Protein AF-J3LGH4-F1 (afdb_monomer_lite)

Radius of gyration: 37.49 Å; chains: 1; bounding box: 83×101×93 Å

Foldseek 3Di:
DDDDPPPQPWDKDADPVDRVDIDIDGNDDPVVVVVVNPDPVRVVVVVVVVDDDDDDDDDDPVQVCQQPVDPDRVDDQWDKAKEFFAQPDPVSLAGAWPVVLVVLVVCL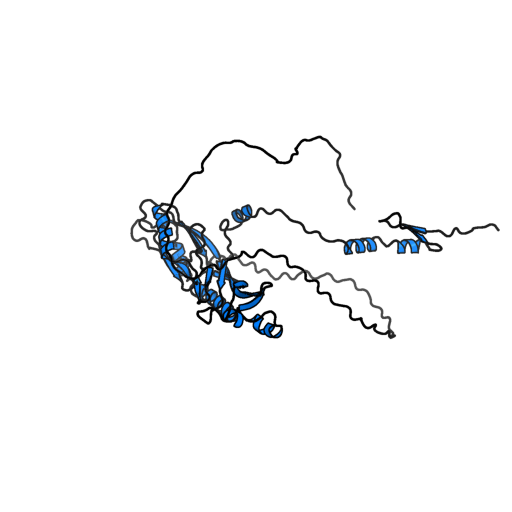VVVCVVQFAQKDWDDKDKDWDKDFDDDSSLVSAQEPVDPVSVVVVVTGQWHWDADPVRTIIIIGTIMMTIMGQNVHKDKFKQAEDDPAPDQQWAWDADPSAWIFTPDGDDPPDPDQHSCVVRVVRVVCVQCVVVSHTFTWQDKPNHGQGWHYADSNRDTDGDDRVVVVVVVVVCNVVSHIIITMTRDHDDPDPPPPPPPPDPPDPDDDDDDDDDDDDDDDDDDDDDDDDDDDDDDDDPDPDDPPDDDDPRPDPDDDDDDDDDDDDDDDDDDDDDDDDDDDDDDDDDDDDDDDDDYDDDDDDDDD

Secondary structure (DSSP, 8-state):
----------EEEEPSS-TT-EEEESS--HHHHHHHT--HHHHHHHHHTT-PPPP------HHHHHHHSSSSTT--S-EEEEEPPPBSSTT---B--HHHHHHHHHHHHHHHHHTT--EEEEEEEEEEEEEE--THHHHHSEETT-TTSHHHHHH-SEEEEE-TTS-EEEEEEEEEEEEEETT-EEEEEE---TT-S--SEEEEE-TTS-EEEEEE----SSS--HHHHTTHHHHHHHHHHTT---BEEEETTEE-S--EE-TTSPEE---HHHHHHHHHHHHHTT--EEEEEEPP--S---S--------PPPPPPPPPP-------------PPPPPPP------------------------------------PPPP---------PPP-------------------

pLDDT: mean 71.92, std 27.89, range [22.98, 98.38]

Organism: Oryza brachyantha (NCBI:txid4533)

Sequence (412 aa):
MMAVVGRSRQYVLRSIRDPNYAVGFVDRMESECIAIRGSRSSRVVCALSKAQLQDGYVAYPWEKKMREALPIPNSSSFLSMLVLPTALDRAASRYNSVEDTLARANAWVLSSQTSGVPIAFLNVQTEALLTKISGETASATVNSGSLADLPNLANASLYGFEDYHGVDIGVVKAVRVWYTASAGEMPVEITLEAGDTKLGFAISRTEEGFIYISSVMEDDSGFLAPSTRSGLRDLYREAKRASKLLVISRVSGQKVLPWMVSTSGAIRCFDTVSLSQKLSLHRHALRPILLHLLMWEGKSADAPARAHEPRLPPQPAPYPEFSAELLRQGSFGVELPRPRQDSFGVELVREDSFGVELVRQDSFGGELLRQDSFACTEPPVRRAEPGIMQGRDTAGDTSFRFHNFKLPNNWV

Structure (mmCIF, N/CA/C/O backbone):
data_AF-J3LGH4-F1
#
_entry.id   AF-J3LGH4-F1
#
loop_
_atom_site.group_PDB
_atom_site.id
_atom_site.type_symbol
_atom_site.label_atom_id
_atom_site.label_alt_id
_atom_site.label_comp_id
_atom_site.label_asym_id
_atom_site.label_entity_id
_atom_site.label_seq_id
_atom_site.pdbx_PDB_ins_code
_atom_site.Cartn_x
_atom_site.Cartn_y
_atom_site.Cartn_z
_atom_site.occupancy
_atom_site.B_iso_or_equiv
_atom_site.auth_seq_id
_atom_site.auth_comp_id
_atom_site.auth_asym_id
_atom_site.auth_atom_id
_atom_site.pdbx_PDB_model_num
ATOM 1 N N . MET A 1 1 ? 56.307 77.246 -50.617 1.00 32.78 1 MET A N 1
ATOM 2 C CA . MET A 1 1 ? 55.844 77.584 -49.250 1.00 32.78 1 MET A CA 1
ATOM 3 C C . MET A 1 1 ? 56.116 76.388 -48.346 1.00 32.78 1 MET A C 1
ATOM 5 O O . MET A 1 1 ? 56.220 75.287 -48.872 1.00 32.78 1 MET A O 1
ATOM 9 N N . MET A 1 2 ? 56.344 76.603 -47.047 1.00 24.33 2 MET A N 1
ATOM 10 C CA . MET A 1 2 ? 56.875 75.573 -46.141 1.00 24.33 2 MET A CA 1
ATOM 11 C C . MET A 1 2 ? 55.902 74.416 -45.872 1.00 24.33 2 MET A C 1
ATOM 13 O O . MET A 1 2 ? 54.700 74.517 -46.100 1.00 24.33 2 MET A O 1
ATOM 17 N N . ALA A 1 3 ? 56.477 73.324 -45.370 1.00 37.03 3 ALA A N 1
ATOM 18 C CA . ALA A 1 3 ? 55.816 72.082 -45.010 1.00 37.03 3 ALA A CA 1
ATOM 19 C C . ALA A 1 3 ? 54.559 72.242 -44.137 1.00 37.03 3 ALA A C 1
ATOM 21 O O . ALA A 1 3 ? 54.576 72.938 -43.125 1.00 37.03 3 ALA A O 1
ATOM 22 N N . VAL A 1 4 ? 53.576 71.384 -44.405 1.00 32.38 4 VAL A N 1
ATOM 23 C CA . VAL A 1 4 ? 53.048 70.522 -43.344 1.00 32.38 4 VAL A CA 1
ATOM 24 C C . VAL A 1 4 ? 53.201 69.084 -43.824 1.00 32.38 4 VAL A C 1
ATOM 26 O O . VAL A 1 4 ? 52.399 68.593 -44.613 1.00 32.38 4 VAL A O 1
ATOM 29 N N . VAL A 1 5 ? 54.237 68.395 -43.336 1.00 41.38 5 VAL A N 1
ATOM 30 C CA . VAL A 1 5 ? 54.197 66.930 -43.286 1.00 41.38 5 VAL A CA 1
ATOM 31 C C . VAL A 1 5 ? 53.047 66.604 -42.346 1.00 41.38 5 VAL A C 1
ATOM 33 O O . VAL A 1 5 ? 53.164 66.783 -41.131 1.00 41.38 5 VAL A O 1
ATOM 36 N N . GLY A 1 6 ? 51.913 66.188 -42.908 1.00 42.47 6 GLY A N 1
ATOM 37 C CA . GLY A 1 6 ? 50.828 65.635 -42.118 1.00 42.47 6 GLY A CA 1
ATOM 38 C C . GLY A 1 6 ? 51.381 64.424 -41.386 1.00 42.47 6 GLY A C 1
ATOM 39 O O . GLY A 1 6 ? 51.641 63.401 -42.014 1.00 42.47 6 GLY A O 1
ATOM 40 N N . ARG A 1 7 ? 51.620 64.549 -40.073 1.00 53.25 7 ARG A N 1
ATOM 41 C CA . ARG A 1 7 ? 51.970 63.405 -39.224 1.00 53.25 7 ARG A CA 1
ATOM 42 C C . ARG A 1 7 ? 50.879 62.358 -39.433 1.00 53.25 7 ARG A C 1
ATOM 44 O O . ARG A 1 7 ? 49.765 62.574 -38.952 1.00 53.25 7 ARG A O 1
ATOM 51 N N . SER A 1 8 ? 51.190 61.263 -40.136 1.00 58.38 8 SER A N 1
ATOM 52 C CA . SER A 1 8 ? 50.300 60.100 -40.188 1.00 58.38 8 SER A CA 1
ATOM 53 C C . SER A 1 8 ? 50.027 59.720 -38.738 1.00 58.38 8 SER A C 1
ATOM 55 O O . SER A 1 8 ? 50.959 59.469 -37.964 1.00 58.38 8 SER A O 1
ATOM 57 N N . ARG A 1 9 ? 48.764 59.849 -38.319 1.00 63.66 9 ARG A N 1
ATOM 58 C CA . ARG A 1 9 ? 48.379 59.630 -36.927 1.00 63.66 9 ARG A CA 1
ATOM 59 C C . ARG A 1 9 ? 48.447 58.131 -36.683 1.00 63.66 9 ARG A C 1
ATOM 61 O O . ARG A 1 9 ? 47.531 57.397 -37.030 1.00 63.66 9 ARG A O 1
ATOM 68 N N . GLN A 1 10 ? 49.560 57.686 -36.115 1.00 69.81 10 GLN A N 1
ATOM 69 C CA . GLN A 1 10 ? 49.744 56.297 -35.726 1.00 69.81 10 GLN A CA 1
ATOM 70 C C . GLN A 1 10 ? 48.864 56.010 -34.509 1.00 69.81 10 GLN A C 1
ATOM 72 O O . GLN A 1 10 ? 49.090 56.544 -33.422 1.00 69.81 10 GLN A O 1
ATOM 77 N N . TYR A 1 11 ? 47.848 55.174 -34.702 1.00 74.69 11 TYR A N 1
ATOM 78 C CA . TYR A 1 11 ? 46.971 54.714 -33.631 1.00 74.69 11 TYR A CA 1
ATOM 79 C C . TYR A 1 11 ? 47.433 53.338 -33.165 1.00 74.69 11 TYR A C 1
ATOM 81 O O . TYR A 1 11 ? 47.673 52.451 -33.979 1.00 74.69 11 TYR A O 1
ATOM 89 N N . VAL A 1 12 ? 47.531 53.133 -31.852 1.00 75.56 12 VAL A N 1
ATOM 90 C CA . VAL A 1 12 ? 47.891 51.835 -31.269 1.00 75.56 12 VAL A CA 1
ATOM 91 C C . VAL A 1 12 ? 46.707 51.309 -30.469 1.00 75.56 12 VAL A C 1
ATOM 93 O O . VAL A 1 12 ? 46.290 51.932 -29.492 1.00 75.56 12 VAL A O 1
ATOM 96 N N . LEU A 1 13 ? 46.172 50.148 -30.854 1.00 72.88 13 LEU A N 1
ATOM 97 C CA . LEU A 1 13 ? 45.227 49.409 -30.018 1.00 72.88 13 LEU A CA 1
ATOM 98 C C . LEU A 1 13 ? 46.004 48.414 -29.158 1.00 72.88 13 LEU A C 1
ATOM 100 O O . LEU A 1 13 ? 46.636 47.488 -29.663 1.00 72.88 13 LEU A O 1
ATOM 104 N N . ARG A 1 14 ? 45.930 48.605 -27.841 1.00 76.50 14 ARG A N 1
ATOM 105 C CA . ARG A 1 14 ? 46.456 47.680 -26.834 1.00 76.50 14 ARG A CA 1
ATOM 106 C C . ARG A 1 14 ? 45.345 46.745 -26.365 1.00 76.50 14 ARG A C 1
ATOM 108 O O . ARG A 1 14 ? 44.214 47.192 -26.153 1.00 76.50 14 ARG A O 1
ATOM 115 N N . SER A 1 15 ? 45.658 45.467 -26.173 1.00 70.69 15 SER A N 1
ATOM 116 C CA . SER A 1 15 ? 44.752 44.536 -25.504 1.00 70.69 15 SER A CA 1
ATOM 117 C C . SER A 1 15 ? 44.483 45.009 -24.073 1.00 70.69 15 SER A C 1
ATOM 119 O O . SER A 1 15 ? 45.374 45.470 -23.364 1.00 70.69 15 SER A O 1
ATOM 121 N N . ILE A 1 16 ? 43.222 44.909 -23.650 1.00 69.44 16 ILE A N 1
ATOM 122 C CA . ILE A 1 16 ? 42.785 45.305 -22.302 1.00 69.44 16 ILE A CA 1
ATOM 123 C C . ILE A 1 16 ? 43.129 44.216 -21.273 1.00 69.44 16 ILE A C 1
ATOM 125 O O . ILE A 1 16 ? 43.241 44.509 -20.089 1.00 69.44 16 ILE A O 1
ATOM 129 N N . ARG A 1 17 ? 43.282 42.961 -21.720 1.00 68.00 17 ARG A N 1
ATOM 130 C CA . ARG A 1 17 ? 43.544 41.803 -20.848 1.00 68.00 17 ARG A CA 1
ATOM 131 C C . ARG A 1 17 ? 45.024 41.450 -20.729 1.00 68.00 17 ARG A C 1
ATOM 133 O O . ARG A 1 17 ? 45.406 40.878 -19.719 1.00 68.00 17 ARG A O 1
ATOM 140 N N . ASP A 1 18 ? 45.830 41.787 -21.734 1.00 72.69 18 ASP A N 1
ATOM 141 C CA . ASP A 1 18 ? 47.279 41.585 -21.702 1.00 72.69 18 ASP A CA 1
ATOM 142 C C . ASP A 1 18 ? 47.991 42.845 -22.228 1.00 72.69 18 ASP A C 1
ATOM 144 O O . ASP A 1 18 ? 47.893 43.150 -23.421 1.00 72.69 18 ASP A O 1
ATOM 148 N N . PRO A 1 19 ? 48.709 43.593 -21.372 1.00 73.50 19 PRO A N 1
ATOM 149 C CA . PRO A 1 19 ? 49.405 44.808 -21.776 1.00 73.50 19 PRO A CA 1
ATOM 150 C C . PRO A 1 19 ? 50.566 44.567 -22.759 1.00 73.50 19 PRO A C 1
ATOM 152 O O . PRO A 1 19 ? 51.055 45.540 -23.337 1.00 73.50 19 PRO A O 1
ATOM 155 N N . ASN A 1 20 ? 51.016 43.331 -22.974 1.00 78.56 20 ASN A N 1
ATOM 156 C CA . ASN A 1 20 ? 52.116 43.027 -23.892 1.00 78.56 20 ASN A CA 1
ATOM 157 C C . ASN A 1 20 ? 51.660 42.910 -25.355 1.00 78.56 20 ASN A C 1
ATOM 159 O O . ASN A 1 20 ? 52.477 43.052 -26.262 1.00 78.56 20 ASN A O 1
ATOM 163 N N . TYR A 1 21 ? 50.358 42.731 -25.605 1.00 73.81 21 TYR A N 1
ATOM 164 C CA . TYR A 1 21 ? 49.801 42.711 -26.958 1.00 73.81 21 TYR A CA 1
ATOM 165 C C . TYR A 1 21 ? 49.294 44.097 -27.366 1.00 73.81 21 TYR A C 1
ATOM 167 O O . TYR A 1 21 ? 48.262 44.577 -26.889 1.00 73.81 21 TYR A O 1
ATOM 175 N N . ALA A 1 22 ? 50.011 44.729 -28.292 1.00 80.19 22 ALA A N 1
ATOM 176 C CA . ALA A 1 22 ? 49.627 45.976 -28.941 1.00 80.19 22 ALA A CA 1
ATOM 177 C C . ALA A 1 22 ? 49.793 45.867 -30.461 1.00 80.19 22 ALA A C 1
ATOM 179 O O . ALA A 1 22 ? 50.782 45.325 -30.948 1.00 80.19 22 ALA A O 1
ATOM 180 N N . VAL A 1 23 ? 48.831 46.416 -31.202 1.00 77.38 23 VAL A N 1
ATOM 181 C CA . VAL A 1 23 ? 48.858 46.511 -32.665 1.00 77.38 23 VAL A CA 1
ATOM 182 C C . VAL A 1 23 ? 48.875 47.985 -33.046 1.00 77.38 23 VAL A C 1
ATOM 184 O O . VAL A 1 23 ? 47.955 48.733 -32.705 1.00 77.38 23 VAL A O 1
ATOM 187 N N . GLY A 1 24 ? 49.942 48.402 -33.726 1.00 77.50 24 GLY A N 1
ATOM 188 C CA . GLY A 1 24 ? 50.053 49.726 -34.328 1.00 77.50 24 GLY A CA 1
ATOM 189 C C . GLY A 1 24 ? 49.439 49.740 -35.723 1.00 77.50 24 GLY A C 1
ATOM 190 O O . GLY A 1 24 ? 49.734 48.872 -36.541 1.00 77.50 24 GLY A O 1
ATOM 191 N N . PHE A 1 25 ? 48.606 50.738 -35.995 1.00 73.81 25 PHE A N 1
ATOM 192 C CA . PHE A 1 25 ? 48.039 51.004 -37.308 1.00 73.81 25 PHE A CA 1
ATOM 193 C C . PHE A 1 25 ? 48.749 52.199 -37.936 1.00 73.81 25 PHE A C 1
ATOM 195 O O . PHE A 1 25 ? 48.875 53.262 -37.324 1.00 73.81 25 PHE A O 1
ATOM 202 N N . VAL A 1 26 ? 49.187 52.008 -39.176 1.00 71.31 26 VAL A N 1
ATOM 203 C CA . VAL A 1 26 ? 49.686 53.061 -40.059 1.00 71.31 26 VAL A CA 1
ATOM 204 C C . VAL A 1 26 ? 48.582 53.343 -41.080 1.00 71.31 26 VAL A C 1
ATOM 206 O O . VAL A 1 26 ? 47.910 52.413 -41.527 1.00 71.31 26 VAL A O 1
ATOM 209 N N . ASP A 1 27 ? 48.358 54.621 -41.381 1.00 67.31 27 ASP A N 1
ATOM 210 C CA . ASP A 1 27 ? 47.398 55.107 -42.384 1.00 67.31 27 ASP A CA 1
ATOM 211 C C . ASP A 1 27 ? 45.942 54.629 -42.183 1.00 67.31 27 ASP A C 1
ATOM 213 O O . ASP A 1 27 ? 45.247 54.235 -43.120 1.00 67.31 27 ASP A O 1
ATOM 217 N N . ARG A 1 28 ? 45.459 54.699 -40.932 1.00 67.12 28 ARG A N 1
ATOM 218 C CA . ARG A 1 28 ? 44.049 54.471 -40.555 1.00 67.12 28 ARG A CA 1
ATOM 219 C C . ARG A 1 28 ? 43.409 55.706 -39.937 1.00 67.12 28 ARG A C 1
ATOM 221 O O . ARG A 1 28 ? 44.075 56.485 -39.255 1.00 67.12 28 ARG A O 1
ATOM 228 N N . MET A 1 29 ? 42.106 55.879 -40.160 1.00 72.88 29 MET A N 1
ATOM 229 C CA . MET A 1 29 ? 41.351 56.993 -39.581 1.00 72.88 29 MET A CA 1
ATOM 230 C C . MET A 1 29 ? 40.856 56.687 -38.164 1.00 72.88 29 MET A C 1
ATOM 232 O O . MET A 1 29 ? 40.560 55.548 -37.809 1.00 72.88 29 MET A O 1
ATOM 236 N N . GLU A 1 30 ? 40.698 57.739 -37.357 1.00 71.94 30 GLU A N 1
ATOM 237 C CA . GLU A 1 30 ? 40.278 57.644 -35.951 1.00 71.94 30 GLU A CA 1
ATOM 238 C C . GLU A 1 30 ? 38.924 56.926 -35.789 1.00 71.94 30 GLU A C 1
ATOM 240 O O . GLU A 1 30 ? 38.743 56.111 -34.884 1.00 71.94 30 GLU A O 1
ATOM 245 N N . SER A 1 31 ? 37.996 57.161 -36.722 1.00 70.31 31 SER A N 1
ATOM 246 C CA . SER A 1 31 ? 36.685 56.506 -36.797 1.00 70.31 31 SER A CA 1
ATOM 247 C C . SER A 1 31 ? 36.773 54.996 -37.049 1.00 70.31 31 SER A C 1
ATOM 249 O O . SER A 1 31 ? 36.036 54.232 -36.424 1.00 70.31 31 SER A O 1
ATOM 251 N N . GLU A 1 32 ? 37.701 54.542 -37.898 1.00 69.25 32 GLU A N 1
ATOM 252 C CA . GLU A 1 32 ? 37.954 53.114 -38.134 1.00 69.25 32 GLU A CA 1
ATOM 253 C C . GLU A 1 32 ? 38.521 52.455 -36.869 1.00 69.25 32 GLU A C 1
ATOM 255 O O . GLU A 1 32 ? 38.055 51.396 -36.450 1.00 69.25 32 GLU A O 1
ATOM 260 N N . CYS A 1 33 ? 39.470 53.112 -36.194 1.00 68.25 33 CYS A N 1
ATOM 261 C CA . CYS A 1 33 ? 40.025 52.629 -34.928 1.00 68.25 33 CYS A CA 1
ATOM 262 C C . CYS A 1 33 ? 38.961 52.530 -33.818 1.00 68.25 33 CYS A C 1
ATOM 264 O O . CYS A 1 33 ? 39.001 51.597 -33.012 1.00 68.25 33 CYS A O 1
ATOM 266 N N . ILE A 1 34 ? 37.980 53.440 -33.788 1.00 69.06 34 ILE A N 1
ATOM 267 C CA . ILE A 1 34 ? 36.830 53.383 -32.869 1.00 69.06 34 ILE A CA 1
ATOM 268 C C . ILE A 1 34 ? 35.901 52.202 -33.200 1.00 69.06 34 ILE A C 1
ATOM 270 O O . ILE A 1 34 ? 35.427 51.539 -32.276 1.00 69.06 34 ILE A O 1
ATOM 274 N N . ALA A 1 35 ? 35.684 51.886 -34.481 1.00 65.81 35 ALA A N 1
ATOM 275 C CA . ALA A 1 35 ? 34.921 50.705 -34.887 1.00 65.81 35 ALA A CA 1
ATOM 276 C C . ALA A 1 35 ? 35.641 49.395 -34.500 1.00 65.81 35 ALA A C 1
ATOM 278 O O . ALA A 1 35 ? 35.043 48.527 -33.860 1.00 65.81 35 ALA A O 1
ATOM 279 N N . ILE A 1 36 ? 36.946 49.288 -34.789 1.00 68.06 36 ILE A N 1
ATOM 280 C CA . ILE A 1 36 ? 37.789 48.117 -34.465 1.00 68.06 36 ILE A CA 1
ATOM 281 C C . ILE A 1 36 ? 37.902 47.897 -32.946 1.00 68.06 36 ILE A C 1
ATOM 283 O O . ILE A 1 36 ? 37.965 46.759 -32.483 1.00 68.06 36 ILE A O 1
ATOM 287 N N . ARG A 1 37 ? 37.856 48.966 -32.136 1.00 65.94 37 ARG A N 1
ATOM 288 C CA . ARG A 1 37 ? 37.827 48.887 -30.661 1.00 65.94 37 ARG A CA 1
ATOM 289 C C . ARG A 1 37 ? 36.626 48.085 -30.126 1.00 65.94 37 ARG A C 1
ATOM 291 O O . ARG A 1 37 ? 36.672 47.647 -28.970 1.00 65.94 37 ARG A O 1
ATOM 298 N N . GLY A 1 38 ? 35.582 47.893 -30.936 1.00 63.31 38 GLY A N 1
ATOM 299 C CA . GLY A 1 38 ? 34.345 47.201 -30.589 1.00 63.31 38 GLY A CA 1
ATOM 300 C C . GLY A 1 38 ? 33.461 48.044 -29.669 1.00 63.31 38 GLY A C 1
ATOM 301 O O . GLY A 1 38 ? 33.910 48.542 -28.631 1.00 63.31 38 GLY A O 1
ATOM 302 N N . SER A 1 39 ? 32.184 48.194 -30.029 1.00 65.94 39 SER A N 1
ATOM 303 C CA . SER A 1 39 ? 31.228 48.975 -29.236 1.00 65.94 39 SER A CA 1
ATOM 304 C C . SER A 1 39 ? 31.023 48.380 -27.834 1.00 65.94 39 SER A C 1
ATOM 306 O O . SER A 1 39 ? 31.221 47.181 -27.608 1.00 65.94 39 SER A O 1
ATOM 308 N N . ARG A 1 40 ? 30.565 49.203 -26.874 1.00 64.44 40 ARG A N 1
ATOM 309 C CA . ARG A 1 40 ? 30.173 48.729 -25.528 1.00 64.44 40 ARG A CA 1
ATOM 310 C C . ARG A 1 40 ? 29.165 47.573 -25.621 1.00 64.44 40 ARG A C 1
ATOM 312 O O . ARG A 1 40 ? 29.294 46.615 -24.869 1.00 64.44 40 ARG A O 1
ATOM 319 N N . SER A 1 41 ? 28.248 47.627 -26.593 1.00 71.00 41 SER A N 1
ATOM 320 C CA . SER A 1 41 ? 27.289 46.554 -26.888 1.00 71.00 41 SER A CA 1
ATOM 321 C C . SER A 1 41 ? 27.982 45.247 -27.302 1.00 71.00 41 SER A C 1
ATOM 323 O O . SER A 1 41 ? 27.790 44.232 -26.642 1.00 71.00 41 SER A O 1
ATOM 325 N N . SER A 1 42 ? 28.885 45.269 -28.293 1.00 71.44 42 SER A N 1
ATOM 326 C CA . SER A 1 42 ? 29.633 44.072 -28.729 1.00 71.44 42 SER A CA 1
ATOM 327 C C . SER A 1 42 ? 30.410 43.404 -27.583 1.00 71.44 42 SER A C 1
ATOM 329 O O . SER A 1 42 ? 30.437 42.178 -27.466 1.00 71.44 42 SER A O 1
ATOM 331 N N . ARG A 1 43 ? 30.988 44.204 -26.679 1.00 72.25 43 ARG A N 1
ATOM 332 C CA . ARG A 1 43 ? 31.701 43.705 -25.492 1.00 72.25 43 ARG A CA 1
ATOM 333 C C . ARG A 1 43 ? 30.765 43.071 -24.464 1.00 72.25 43 ARG A C 1
ATOM 335 O O . ARG A 1 43 ? 31.125 42.043 -23.903 1.00 72.25 43 ARG A O 1
ATOM 342 N N . VAL A 1 44 ? 29.586 43.653 -24.237 1.00 77.75 44 VAL A N 1
ATOM 343 C CA . VAL A 1 44 ? 28.557 43.086 -23.348 1.00 77.75 44 VAL A CA 1
ATOM 344 C C . VAL A 1 44 ? 27.980 41.800 -23.940 1.00 77.75 44 VAL A C 1
ATOM 346 O O . VAL A 1 44 ? 27.879 40.821 -23.217 1.00 77.75 44 VAL A O 1
ATOM 349 N N . VAL A 1 45 ? 27.714 41.741 -25.249 1.00 80.88 45 VAL A N 1
ATOM 350 C CA . VAL A 1 45 ? 27.281 40.511 -25.940 1.00 80.88 45 VAL A CA 1
ATOM 351 C C . VAL A 1 45 ? 28.349 39.411 -25.848 1.00 80.88 45 VAL A C 1
ATOM 353 O O . VAL A 1 45 ? 28.023 38.268 -25.549 1.00 80.88 45 VAL A O 1
ATOM 356 N N . CYS A 1 46 ? 29.633 39.747 -26.019 1.00 77.25 46 CYS A N 1
ATOM 357 C CA . CYS A 1 46 ? 30.750 38.805 -25.863 1.00 77.25 46 CYS A CA 1
ATOM 358 C C . CYS A 1 46 ? 30.984 38.368 -24.403 1.00 77.25 46 CYS A C 1
ATOM 360 O O . CYS A 1 46 ? 31.461 37.262 -24.156 1.00 77.25 46 CYS A O 1
ATOM 362 N N . ALA A 1 47 ? 30.676 39.224 -23.424 1.00 82.31 47 ALA A N 1
ATOM 363 C CA . ALA A 1 47 ? 30.702 38.857 -22.011 1.00 82.31 47 ALA A CA 1
ATOM 364 C C . ALA A 1 47 ? 29.510 37.960 -21.647 1.00 82.31 47 ALA A C 1
ATOM 366 O O . ALA A 1 47 ? 29.701 36.967 -20.958 1.00 82.31 47 ALA A O 1
ATOM 367 N N . LEU A 1 48 ? 28.317 38.263 -22.167 1.00 85.44 48 LEU A N 1
ATOM 368 C CA . LEU A 1 48 ? 27.096 37.480 -21.989 1.00 85.44 48 LEU A CA 1
ATOM 369 C C . LEU A 1 48 ? 27.227 36.081 -22.606 1.00 85.44 48 LEU A C 1
ATOM 371 O O . LEU A 1 48 ? 26.910 35.104 -21.943 1.00 85.44 48 LEU A O 1
ATOM 375 N N . SER A 1 49 ? 27.790 35.958 -23.814 1.00 86.62 49 SER A N 1
ATOM 376 C CA . SER A 1 49 ? 28.053 34.651 -24.443 1.00 86.62 49 SER A CA 1
ATOM 377 C C . SER A 1 49 ? 29.116 33.806 -23.727 1.00 86.62 49 SER A C 1
ATOM 379 O O . SER A 1 49 ? 29.310 32.644 -24.071 1.00 86.62 49 SER A O 1
ATOM 381 N N . LYS A 1 50 ? 29.811 34.385 -22.740 1.00 88.88 50 LYS A N 1
ATOM 382 C CA . LYS A 1 50 ? 30.810 33.728 -21.883 1.00 88.88 50 LYS A CA 1
ATOM 383 C C . LYS A 1 50 ? 30.386 33.684 -20.413 1.00 88.88 50 LYS A C 1
ATOM 385 O O . LYS A 1 50 ? 31.145 33.187 -19.585 1.00 88.88 50 LYS A O 1
ATOM 390 N N . ALA A 1 51 ? 29.215 34.221 -20.076 1.00 90.50 51 ALA A N 1
ATOM 391 C CA . ALA A 1 51 ? 28.694 34.228 -18.723 1.00 90.50 51 ALA A CA 1
ATOM 392 C C . ALA A 1 51 ? 28.039 32.874 -18.445 1.00 90.50 51 ALA A C 1
ATOM 394 O O . ALA A 1 51 ? 26.975 32.567 -18.975 1.00 90.50 51 ALA A O 1
ATOM 395 N N . GLN A 1 52 ? 28.684 32.066 -17.609 1.00 90.19 52 GLN A N 1
ATOM 396 C CA . GLN A 1 52 ? 28.100 30.832 -17.098 1.00 90.19 52 GLN A CA 1
ATOM 397 C C . GLN A 1 52 ? 27.406 31.123 -15.769 1.00 90.19 52 GLN A C 1
ATOM 399 O O . GLN A 1 52 ? 28.029 31.642 -14.839 1.00 90.19 52 GLN A O 1
ATOM 404 N N . LEU A 1 53 ? 26.122 30.772 -15.677 1.00 90.19 53 LEU A N 1
ATOM 405 C CA . LEU A 1 53 ? 25.446 30.676 -14.387 1.00 90.19 53 LEU A CA 1
ATOM 406 C C . LEU A 1 53 ? 26.163 29.603 -13.560 1.00 90.19 53 LEU A C 1
ATOM 408 O O . LEU A 1 53 ? 26.447 28.525 -14.075 1.00 90.19 53 LEU A O 1
ATOM 412 N N . GLN A 1 54 ? 26.486 29.930 -12.314 1.00 91.06 54 GLN A N 1
ATOM 413 C CA . GLN A 1 54 ? 27.067 28.980 -11.369 1.00 91.06 54 GLN A CA 1
ATOM 414 C C . GLN A 1 54 ? 25.934 28.297 -10.603 1.00 91.06 54 GLN A C 1
ATOM 416 O O . GLN A 1 54 ? 24.922 28.938 -10.300 1.00 91.06 54 GLN A O 1
ATOM 421 N N . ASP A 1 55 ? 26.100 27.018 -10.290 1.00 90.38 55 ASP A N 1
ATOM 422 C CA . ASP A 1 55 ? 25.239 26.311 -9.354 1.00 90.38 55 ASP A CA 1
ATOM 423 C C . ASP A 1 55 ? 25.566 26.701 -7.901 1.00 90.38 55 ASP A C 1
ATOM 425 O O . ASP A 1 55 ? 26.515 27.434 -7.607 1.00 90.38 55 ASP A O 1
ATOM 429 N N . GLY A 1 56 ? 24.728 26.259 -6.967 1.00 92.00 56 GLY A N 1
ATOM 430 C CA . GLY A 1 56 ? 24.906 26.565 -5.556 1.00 92.00 56 GLY A CA 1
ATOM 431 C C . GLY A 1 56 ? 23.902 25.839 -4.673 1.00 92.00 56 GLY A C 1
ATOM 432 O O . GLY A 1 56 ? 22.764 25.587 -5.066 1.00 92.00 56 GLY A O 1
ATOM 433 N N . TYR A 1 57 ? 24.331 25.529 -3.453 1.00 93.88 57 TYR A N 1
ATOM 434 C CA . TYR A 1 57 ? 23.530 24.813 -2.466 1.00 93.88 57 TYR A CA 1
ATOM 435 C C . TYR A 1 57 ? 22.947 25.775 -1.429 1.00 93.88 57 TYR A C 1
ATOM 437 O O . TYR A 1 57 ? 23.622 26.686 -0.950 1.00 93.88 57 TYR A O 1
ATOM 445 N N . VAL A 1 58 ? 21.696 25.532 -1.035 1.00 96.19 58 VAL A N 1
ATOM 446 C CA . VAL A 1 58 ? 21.024 26.242 0.059 1.00 96.19 58 VAL A CA 1
ATOM 447 C C . VAL A 1 58 ? 20.739 25.247 1.177 1.00 96.19 58 VAL A C 1
ATOM 449 O O . VAL A 1 58 ? 20.126 24.206 0.947 1.00 96.19 58 VAL A O 1
ATOM 452 N N . ALA A 1 59 ? 21.167 25.566 2.399 1.00 95.00 59 ALA A N 1
ATOM 453 C CA . ALA A 1 59 ? 20.871 24.745 3.566 1.00 95.00 59 ALA A CA 1
ATOM 454 C C . ALA A 1 59 ? 19.357 24.732 3.845 1.00 95.00 59 ALA A C 1
ATOM 456 O O . ALA A 1 59 ? 18.752 25.780 4.081 1.00 95.00 59 ALA A O 1
ATOM 457 N N . T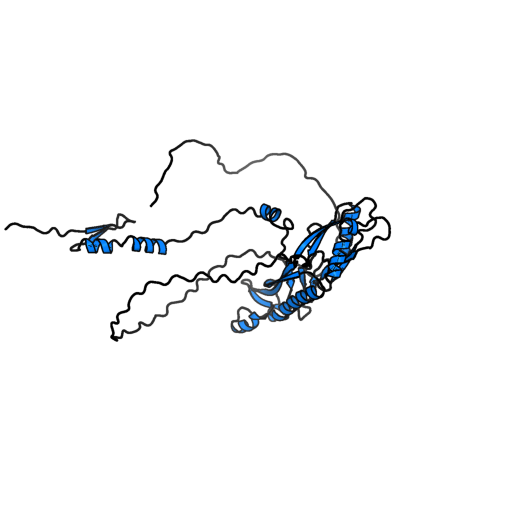YR A 1 60 ? 18.754 23.543 3.845 1.00 96.44 60 TYR A N 1
ATOM 458 C CA . TYR A 1 60 ? 17.328 23.344 4.098 1.00 96.44 60 TYR A CA 1
ATOM 459 C C . TYR A 1 60 ? 17.128 22.434 5.324 1.00 96.44 60 TYR A C 1
ATOM 461 O O . TYR A 1 60 ? 17.689 21.340 5.355 1.00 96.44 60 TYR A O 1
ATOM 469 N N . PRO A 1 61 ? 16.354 22.848 6.348 1.00 96.62 61 PRO A N 1
ATOM 470 C CA . PRO A 1 61 ? 16.209 22.092 7.593 1.00 96.62 61 PRO A CA 1
ATOM 471 C C . PRO A 1 61 ? 15.152 20.982 7.450 1.00 96.62 61 PRO A C 1
ATOM 473 O O . PRO A 1 61 ? 14.023 21.115 7.936 1.00 96.62 61 PRO A O 1
ATOM 476 N N . TRP A 1 62 ? 15.510 19.903 6.750 1.00 95.12 62 TRP A N 1
ATOM 477 C CA . TRP A 1 62 ? 14.612 18.800 6.383 1.00 95.12 62 TRP A CA 1
ATOM 478 C C . TRP A 1 62 ? 13.867 18.197 7.579 1.00 95.12 62 TRP A C 1
ATOM 480 O O . TRP A 1 62 ? 12.647 18.075 7.536 1.00 95.12 62 TRP A O 1
ATOM 490 N N . GLU A 1 63 ? 14.554 17.895 8.680 1.00 94.94 63 GLU A N 1
ATOM 491 C CA . GLU A 1 63 ? 13.984 17.243 9.869 1.00 94.94 63 GLU A CA 1
ATOM 492 C C . GLU A 1 63 ? 12.965 18.138 10.578 1.00 94.94 63 GLU A C 1
ATOM 494 O O . GLU A 1 63 ? 11.949 17.664 11.090 1.00 94.94 63 GLU A O 1
ATOM 499 N N . LYS A 1 64 ? 13.216 19.453 10.588 1.00 95.44 64 LYS A N 1
ATOM 500 C CA . LYS A 1 64 ? 12.271 20.443 11.111 1.00 95.44 64 LYS A CA 1
ATOM 501 C C . LYS A 1 64 ? 11.022 20.487 10.231 1.00 95.44 64 LYS A C 1
ATOM 503 O O . LYS A 1 64 ? 9.905 20.435 10.736 1.00 95.44 64 LYS A O 1
ATOM 508 N N . LYS A 1 65 ? 11.201 20.511 8.908 1.00 96.25 65 LYS A N 1
ATOM 509 C CA . LYS A 1 65 ? 10.099 20.572 7.938 1.00 96.25 65 LYS A CA 1
ATOM 510 C C . LYS A 1 65 ? 9.258 19.294 7.912 1.00 96.25 65 LYS A C 1
ATOM 512 O O . LYS A 1 65 ? 8.038 19.398 7.914 1.00 96.25 65 LYS A O 1
ATOM 517 N N . MET A 1 66 ? 9.867 18.112 8.008 1.00 94.25 66 MET A N 1
ATOM 518 C CA . MET A 1 66 ? 9.148 16.835 8.139 1.00 94.25 66 MET A CA 1
ATOM 519 C C . MET A 1 66 ? 8.332 16.718 9.436 1.00 94.25 66 MET A C 1
ATOM 521 O O . MET A 1 66 ? 7.380 15.941 9.494 1.00 94.25 66 MET A O 1
ATOM 525 N N . ARG A 1 67 ? 8.683 17.480 10.478 1.00 92.50 67 ARG A N 1
ATOM 526 C CA . ARG A 1 67 ? 7.953 17.505 11.752 1.00 92.50 67 ARG A CA 1
ATOM 527 C C . ARG A 1 67 ? 6.846 18.558 11.795 1.00 92.50 67 ARG A C 1
ATOM 529 O O . ARG A 1 67 ? 5.818 18.312 12.410 1.00 92.50 67 ARG A O 1
ATOM 536 N N . GLU A 1 68 ? 7.074 19.720 11.184 1.00 94.12 68 GLU A N 1
ATOM 537 C CA . GLU A 1 68 ? 6.187 20.891 11.282 1.00 94.12 68 GLU A CA 1
ATOM 538 C C . GLU A 1 68 ? 5.223 21.058 10.098 1.00 94.12 68 GLU A C 1
ATOM 540 O O . GLU A 1 68 ? 4.184 21.689 10.261 1.00 94.12 68 GLU A O 1
ATOM 545 N N . ALA A 1 69 ? 5.563 20.549 8.907 1.00 93.38 69 ALA A N 1
ATOM 546 C CA . ALA A 1 69 ? 4.786 20.778 7.681 1.00 93.38 69 ALA A CA 1
ATOM 547 C C . ALA A 1 69 ? 3.997 19.552 7.189 1.00 93.38 69 ALA A C 1
ATOM 549 O O . ALA A 1 69 ? 3.139 19.699 6.321 1.00 93.38 69 ALA A O 1
ATOM 550 N N . LEU A 1 70 ? 4.280 18.351 7.707 1.00 91.06 70 LEU A N 1
ATOM 551 C CA . LEU A 1 70 ? 3.540 17.135 7.355 1.00 91.06 70 LEU A CA 1
ATOM 552 C C . LEU A 1 70 ? 2.344 16.940 8.305 1.00 91.06 70 LEU A C 1
ATOM 554 O O . LEU A 1 70 ? 2.528 17.086 9.513 1.00 91.06 70 LEU A O 1
ATOM 558 N N . PRO A 1 71 ? 1.150 16.545 7.809 1.00 86.94 71 PRO A N 1
ATOM 559 C CA . PRO A 1 71 ? -0.011 16.260 8.662 1.00 86.94 71 PRO A CA 1
ATOM 560 C C . PRO A 1 71 ? 0.250 15.160 9.699 1.00 86.94 71 PRO A C 1
ATOM 562 O O . PRO A 1 71 ? -0.274 15.210 10.808 1.00 86.94 71 PRO A O 1
ATOM 565 N N . ILE A 1 72 ? 1.090 14.183 9.343 1.00 88.44 72 ILE A N 1
ATOM 566 C CA . ILE A 1 72 ? 1.623 13.174 10.257 1.00 88.44 72 ILE A CA 1
ATOM 567 C C . ILE A 1 72 ? 3.141 13.398 10.346 1.00 88.44 72 ILE A C 1
ATOM 569 O O . ILE A 1 72 ? 3.827 13.266 9.326 1.00 88.44 72 ILE A O 1
ATOM 573 N N . PRO A 1 73 ? 3.698 13.703 11.533 1.00 87.81 73 PRO A N 1
ATOM 574 C CA . PRO A 1 73 ? 5.128 13.939 11.690 1.00 87.81 73 PRO A CA 1
ATOM 575 C C . PRO A 1 73 ? 5.986 12.783 11.160 1.00 87.81 73 PRO A C 1
ATOM 577 O O . PRO A 1 73 ? 5.733 11.610 11.448 1.00 87.81 73 PRO A O 1
ATOM 580 N N . ASN A 1 74 ? 7.029 13.127 10.401 1.00 87.56 74 ASN A N 1
ATOM 581 C CA . ASN A 1 74 ? 7.985 12.187 9.800 1.00 87.56 74 ASN A CA 1
ATOM 582 C C . ASN A 1 74 ? 7.344 11.110 8.893 1.00 87.56 74 ASN A C 1
ATOM 584 O O . ASN A 1 74 ? 7.926 10.045 8.698 1.00 87.56 74 ASN A O 1
ATOM 588 N N . SER A 1 75 ? 6.142 11.351 8.357 1.00 89.88 75 SER A N 1
ATOM 589 C CA . SER A 1 75 ? 5.389 10.367 7.572 1.00 89.88 75 SER A CA 1
ATOM 590 C C . SER A 1 75 ? 4.924 10.931 6.233 1.00 89.88 75 SER A C 1
ATOM 592 O O . SER A 1 75 ? 4.150 11.881 6.172 1.00 89.88 75 SER A O 1
ATOM 594 N N . SER A 1 76 ? 5.364 10.294 5.149 1.00 91.19 76 SER A N 1
ATOM 595 C CA . SER A 1 76 ? 4.917 10.602 3.789 1.00 91.19 76 SER A CA 1
ATOM 596 C C . SER A 1 76 ? 3.490 10.103 3.527 1.00 91.19 76 SER A C 1
ATOM 598 O O . SER A 1 76 ? 3.150 8.984 3.928 1.00 91.19 76 SER A O 1
ATOM 600 N N . SER A 1 77 ? 2.703 10.907 2.803 1.00 89.69 77 SER A N 1
ATOM 601 C CA . SER A 1 77 ? 1.427 10.528 2.174 1.00 89.69 77 SER A CA 1
ATOM 602 C C . SER A 1 77 ? 1.603 9.842 0.811 1.00 89.69 77 SER A C 1
ATOM 604 O O . SER A 1 77 ? 0.649 9.269 0.290 1.00 89.69 77 SER A O 1
ATOM 606 N N . PHE A 1 78 ? 2.812 9.862 0.237 1.00 93.19 78 PHE A N 1
ATOM 607 C CA . PHE A 1 78 ? 3.148 9.095 -0.962 1.00 93.19 78 PHE A CA 1
ATOM 608 C C . PHE A 1 78 ? 3.327 7.625 -0.579 1.00 93.19 78 PHE A C 1
ATOM 610 O O . PHE A 1 78 ? 4.348 7.214 -0.019 1.00 93.19 78 PHE A O 1
ATOM 617 N N . LEU A 1 79 ? 2.299 6.830 -0.852 1.00 95.25 79 LEU A N 1
ATOM 618 C CA . LEU A 1 79 ? 2.266 5.398 -0.603 1.00 95.25 79 LEU A CA 1
ATOM 619 C C . LEU A 1 79 ? 2.676 4.667 -1.884 1.00 95.25 79 LEU A C 1
ATOM 621 O O . LEU A 1 79 ? 2.418 5.134 -2.991 1.00 95.25 79 LEU A O 1
ATOM 625 N N . SER A 1 80 ? 3.310 3.505 -1.749 1.00 96.44 80 SER A N 1
ATOM 626 C CA . SER A 1 80 ? 3.583 2.647 -2.898 1.00 96.44 80 SER A CA 1
ATOM 627 C C . SER A 1 80 ? 3.513 1.162 -2.586 1.00 96.44 80 SER A C 1
ATOM 629 O O . SER A 1 80 ? 3.613 0.745 -1.425 1.00 96.44 80 SER A O 1
ATOM 631 N N . MET A 1 81 ? 3.327 0.396 -3.660 1.00 96.75 81 MET A N 1
ATOM 632 C CA . MET A 1 81 ? 3.393 -1.058 -3.730 1.00 96.75 81 MET A CA 1
ATOM 633 C C . MET A 1 81 ? 4.283 -1.463 -4.909 1.00 96.75 81 MET A C 1
ATOM 635 O O . MET A 1 81 ? 4.163 -0.892 -5.990 1.00 96.75 81 MET A O 1
ATOM 639 N N . LEU A 1 82 ? 5.146 -2.459 -4.707 1.00 98.06 82 LEU A N 1
ATOM 640 C CA . LEU A 1 82 ? 5.975 -3.051 -5.758 1.00 98.06 82 LEU A CA 1
ATOM 641 C C . LEU A 1 82 ? 5.333 -4.336 -6.301 1.00 98.06 82 LEU A C 1
ATOM 643 O O . LEU A 1 82 ? 5.137 -5.287 -5.555 1.00 98.06 82 LEU A O 1
ATOM 647 N N . VAL A 1 83 ? 5.028 -4.400 -7.589 1.00 98.12 83 VAL A N 1
ATOM 648 C CA . VAL A 1 83 ? 4.472 -5.582 -8.257 1.00 98.12 83 VAL A CA 1
ATOM 649 C C . VAL A 1 83 ? 5.593 -6.275 -9.025 1.00 98.12 83 VAL A C 1
ATOM 651 O O . VAL A 1 83 ? 6.149 -5.709 -9.965 1.00 98.12 83 VAL A O 1
ATOM 654 N N . LEU A 1 84 ? 5.948 -7.494 -8.614 1.00 97.06 84 LEU A N 1
ATOM 655 C CA . LEU A 1 84 ? 6.901 -8.324 -9.349 1.00 97.06 84 LEU A CA 1
ATOM 656 C C . LEU A 1 84 ? 6.202 -9.043 -10.518 1.00 97.06 84 LEU A C 1
ATOM 658 O O . LEU A 1 84 ? 5.043 -9.465 -10.369 1.00 97.06 84 LEU A O 1
ATOM 662 N N . PRO A 1 85 ? 6.892 -9.224 -11.659 1.00 96.25 85 PRO A N 1
ATOM 663 C CA . PRO A 1 85 ? 6.332 -9.907 -12.817 1.00 96.25 85 PRO A CA 1
ATOM 664 C C . PRO A 1 85 ? 6.000 -11.365 -12.496 1.00 96.25 85 PRO A C 1
ATOM 666 O O . PRO A 1 85 ? 6.660 -12.010 -11.680 1.00 96.25 85 PRO A O 1
ATOM 669 N N . THR A 1 86 ? 4.944 -11.881 -13.120 1.00 95.12 86 THR A N 1
ATOM 670 C CA . THR A 1 86 ? 4.439 -13.236 -12.859 1.00 95.12 86 THR A CA 1
ATOM 671 C C . THR A 1 86 ? 5.445 -14.273 -13.357 1.00 95.12 86 THR A C 1
ATOM 673 O O . THR A 1 86 ? 5.804 -14.233 -14.530 1.00 95.12 86 THR A O 1
ATOM 676 N N . ALA A 1 87 ? 5.893 -15.199 -12.505 1.00 92.69 87 ALA A N 1
ATOM 677 C CA . ALA A 1 87 ? 6.731 -16.320 -12.930 1.00 92.69 87 ALA A CA 1
ATOM 678 C C . ALA A 1 87 ? 5.879 -17.372 -13.659 1.00 92.69 87 ALA A C 1
ATOM 680 O O . ALA A 1 87 ? 4.835 -17.790 -13.157 1.00 92.69 87 ALA A O 1
ATOM 681 N N . LEU A 1 88 ? 6.336 -17.808 -14.833 1.00 89.12 88 LEU A N 1
ATOM 682 C CA . LEU A 1 88 ? 5.670 -18.820 -15.665 1.00 89.12 88 LEU A CA 1
ATOM 683 C C . LEU A 1 88 ? 5.982 -20.258 -15.223 1.00 89.12 88 LEU A C 1
ATOM 685 O O . LEU A 1 88 ? 5.299 -21.202 -15.617 1.00 89.12 88 LEU A O 1
ATOM 689 N N . ASP A 1 89 ? 7.030 -20.433 -14.425 1.00 86.38 89 ASP A N 1
ATOM 690 C CA . ASP A 1 89 ? 7.577 -21.716 -14.011 1.00 86.38 89 ASP A CA 1
ATOM 691 C C . ASP A 1 89 ? 8.032 -21.689 -12.544 1.00 86.38 89 ASP A C 1
ATOM 693 O O . ASP A 1 89 ? 8.306 -20.637 -11.967 1.00 86.38 89 ASP A O 1
ATOM 697 N N . ARG A 1 90 ? 8.149 -22.870 -11.922 1.00 79.88 90 ARG A N 1
ATOM 698 C CA . ARG A 1 90 ? 8.560 -22.980 -10.510 1.00 79.88 90 ARG A CA 1
ATOM 699 C C . ARG A 1 90 ? 10.016 -22.584 -10.253 1.00 79.88 90 ARG A C 1
ATOM 701 O O . ARG A 1 90 ? 10.323 -22.239 -9.117 1.00 79.88 90 ARG A O 1
ATOM 708 N N . ALA A 1 91 ? 10.885 -22.637 -11.264 1.00 78.44 91 ALA A N 1
ATOM 709 C CA . ALA A 1 91 ? 12.265 -22.169 -11.151 1.00 78.44 91 ALA A CA 1
ATOM 710 C C . ALA A 1 91 ? 12.387 -20.645 -11.349 1.00 78.44 91 ALA A C 1
ATOM 712 O O . ALA A 1 91 ? 13.471 -20.099 -11.163 1.00 78.44 91 ALA A O 1
ATOM 713 N N . ALA A 1 92 ? 11.283 -19.960 -11.686 1.00 80.19 92 ALA A N 1
ATOM 714 C CA . ALA A 1 92 ? 11.238 -18.532 -11.987 1.00 80.19 92 ALA A CA 1
ATOM 715 C C . ALA A 1 92 ? 12.289 -18.118 -13.040 1.00 80.19 92 ALA A C 1
ATOM 717 O O . ALA A 1 92 ? 12.917 -17.060 -12.944 1.00 80.19 92 ALA A O 1
ATOM 718 N N . SER A 1 93 ? 12.477 -18.988 -14.040 1.00 79.19 93 SER A N 1
ATOM 719 C CA . SER A 1 93 ? 13.356 -18.774 -15.192 1.00 79.19 93 SER A CA 1
ATOM 720 C C . SER A 1 93 ? 12.714 -17.872 -16.245 1.00 79.19 93 SER A C 1
ATOM 722 O O . SER A 1 93 ? 13.410 -17.140 -16.947 1.00 79.19 93 SER A O 1
ATOM 724 N N . ARG A 1 94 ? 11.378 -17.899 -16.348 1.00 84.44 94 ARG A N 1
ATOM 725 C CA . ARG A 1 94 ? 10.596 -17.126 -17.315 1.00 84.44 94 ARG A CA 1
ATOM 726 C C . ARG A 1 94 ? 9.487 -16.350 -16.628 1.00 84.44 94 ARG A C 1
ATOM 728 O O . ARG A 1 94 ? 8.889 -16.796 -15.651 1.00 84.44 94 ARG A O 1
ATOM 735 N N . TYR A 1 95 ? 9.178 -15.197 -17.204 1.00 90.94 95 TYR A N 1
ATOM 736 C CA . TYR A 1 95 ? 8.214 -14.252 -16.661 1.00 90.94 95 TYR A CA 1
ATOM 737 C C . TYR A 1 95 ? 7.215 -13.815 -17.727 1.00 90.94 95 TYR A C 1
ATOM 739 O O . TYR A 1 95 ? 7.556 -13.738 -18.909 1.00 90.94 95 TYR A O 1
ATOM 747 N N . ASN A 1 96 ? 6.000 -13.478 -17.299 1.00 92.88 96 ASN A N 1
ATOM 748 C CA . ASN A 1 96 ? 5.063 -12.720 -18.122 1.00 92.88 96 ASN A CA 1
ATOM 749 C C . ASN A 1 96 ? 5.650 -11.348 -18.498 1.00 92.88 96 ASN A C 1
ATOM 751 O O . ASN A 1 96 ? 6.609 -10.875 -17.887 1.00 92.88 96 ASN A O 1
ATOM 755 N N . SER A 1 97 ? 5.060 -10.697 -19.499 1.00 94.00 97 SER A N 1
ATOM 756 C CA . SER A 1 97 ? 5.492 -9.391 -20.006 1.00 94.00 97 SER A CA 1
ATOM 757 C C . SER A 1 97 ? 5.349 -8.247 -18.990 1.00 94.00 97 SER A C 1
ATOM 759 O O . SER A 1 97 ? 4.674 -8.362 -17.960 1.00 94.00 97 SER A O 1
ATOM 761 N N . VAL A 1 98 ? 5.978 -7.108 -19.293 1.00 94.62 98 VAL A N 1
ATOM 762 C CA . VAL A 1 98 ? 5.821 -5.886 -18.487 1.00 94.62 98 VAL A CA 1
ATOM 763 C C . VAL A 1 98 ? 4.359 -5.439 -18.509 1.00 94.62 98 VAL A C 1
ATOM 765 O O . VAL A 1 98 ? 3.826 -5.051 -17.473 1.00 94.62 98 VAL A O 1
ATOM 768 N N . GLU A 1 99 ? 3.685 -5.592 -19.653 1.00 95.25 99 GLU A N 1
ATOM 769 C CA . GLU A 1 99 ? 2.257 -5.297 -19.807 1.00 95.25 99 GLU A CA 1
ATOM 770 C C . GLU A 1 99 ? 1.354 -6.143 -18.886 1.00 95.25 99 GLU A C 1
ATOM 772 O O . GLU A 1 99 ? 0.444 -5.597 -18.272 1.00 95.25 99 GLU A O 1
ATOM 777 N N . ASP A 1 100 ? 1.628 -7.442 -18.685 1.00 95.94 100 ASP A N 1
ATOM 778 C CA . ASP A 1 100 ? 0.909 -8.261 -17.683 1.00 95.94 100 ASP A CA 1
ATOM 779 C C . ASP A 1 100 ? 1.097 -7.709 -16.263 1.00 95.94 100 ASP A C 1
ATOM 781 O O . ASP A 1 100 ? 0.164 -7.641 -15.462 1.00 95.94 100 ASP A O 1
ATOM 785 N N . THR A 1 101 ? 2.313 -7.258 -15.960 1.00 97.06 101 THR A N 1
ATOM 786 C CA . THR A 1 101 ? 2.661 -6.702 -14.648 1.00 97.06 101 THR A CA 1
ATOM 787 C C . THR A 1 101 ? 1.964 -5.354 -14.415 1.00 97.06 101 THR A C 1
ATOM 789 O O . THR A 1 101 ? 1.456 -5.107 -13.319 1.00 97.06 101 THR A O 1
ATOM 792 N N . LEU A 1 102 ? 1.859 -4.516 -15.454 1.00 97.31 102 LEU A N 1
ATOM 793 C CA . LEU A 1 102 ? 1.077 -3.273 -15.463 1.00 97.31 102 LEU A CA 1
ATOM 794 C C . LEU A 1 102 ? -0.433 -3.542 -15.352 1.00 97.31 102 LEU A C 1
ATOM 796 O O . LEU A 1 102 ? -1.115 -2.883 -14.567 1.00 97.31 102 LEU A O 1
ATOM 800 N N . ALA A 1 103 ? -0.958 -4.541 -16.064 1.00 97.44 103 ALA A N 1
ATOM 801 C CA . ALA A 1 103 ? -2.362 -4.935 -15.992 1.00 97.44 103 ALA A CA 1
ATOM 802 C C . ALA A 1 103 ? -2.739 -5.443 -14.589 1.00 97.44 103 ALA A C 1
ATOM 804 O O . ALA A 1 103 ? -3.749 -5.012 -14.031 1.00 97.44 103 ALA A O 1
ATOM 805 N N . ARG A 1 104 ? -1.894 -6.282 -13.969 1.00 97.50 104 ARG A N 1
ATOM 806 C CA . ARG A 1 104 ? -2.043 -6.728 -12.570 1.00 97.50 104 ARG A CA 1
ATOM 807 C C . ARG A 1 104 ? -1.999 -5.558 -11.583 1.00 97.50 104 ARG A C 1
ATOM 809 O O . ARG A 1 104 ? -2.808 -5.510 -10.658 1.00 97.50 104 ARG A O 1
ATOM 816 N N . ALA A 1 105 ? -1.082 -4.614 -11.785 1.00 98.06 105 ALA A N 1
ATOM 817 C CA . ALA A 1 105 ? -0.973 -3.400 -10.981 1.00 98.06 105 ALA A CA 1
ATOM 818 C C . ALA A 1 105 ? -2.241 -2.528 -11.065 1.00 98.06 105 ALA A C 1
ATOM 820 O O . ALA A 1 105 ? -2.769 -2.106 -10.036 1.00 98.06 105 ALA A O 1
ATOM 821 N N . ASN A 1 106 ? -2.765 -2.309 -12.274 1.00 98.06 106 ASN A N 1
ATOM 822 C CA . ASN A 1 106 ? -4.004 -1.568 -12.508 1.00 98.06 106 ASN A CA 1
ATOM 823 C C . ASN A 1 106 ? -5.221 -2.280 -11.889 1.00 98.06 106 ASN A C 1
ATOM 825 O O . ASN A 1 106 ? -6.005 -1.662 -11.169 1.00 98.06 106 ASN A O 1
ATOM 829 N N . ALA A 1 107 ? -5.339 -3.597 -12.093 1.00 98.00 107 ALA A N 1
ATOM 830 C CA . ALA A 1 107 ? -6.401 -4.410 -11.506 1.00 98.00 107 ALA A CA 1
ATOM 831 C C . ALA A 1 107 ? -6.419 -4.310 -9.972 1.00 98.00 107 ALA A C 1
ATOM 833 O O . ALA A 1 107 ? -7.478 -4.089 -9.397 1.00 98.00 107 ALA A O 1
ATOM 834 N N . TRP A 1 108 ? -5.258 -4.370 -9.308 1.00 98.19 108 TRP A N 1
ATOM 835 C CA . TRP A 1 108 ? -5.168 -4.205 -7.852 1.00 98.19 108 TRP A CA 1
ATOM 836 C C . TRP A 1 108 ? -5.703 -2.844 -7.369 1.00 98.19 108 TRP A C 1
ATOM 838 O O . TRP A 1 108 ? -6.449 -2.797 -6.388 1.00 98.19 108 TRP A O 1
ATOM 848 N N . VAL A 1 109 ? -5.388 -1.742 -8.064 1.00 98.00 109 VAL A N 1
ATOM 849 C CA . VAL A 1 109 ? -5.906 -0.399 -7.724 1.00 98.00 109 VAL A CA 1
ATOM 850 C C . VAL A 1 109 ? -7.423 -0.335 -7.899 1.00 98.00 109 VAL A C 1
ATOM 852 O O . VAL A 1 109 ? -8.128 0.088 -6.980 1.00 98.00 109 VAL A O 1
ATOM 855 N N . LEU A 1 110 ? -7.928 -0.773 -9.055 1.00 98.12 110 LEU A N 1
ATOM 856 C CA . LEU A 1 110 ? -9.356 -0.721 -9.378 1.00 98.12 110 LEU A CA 1
ATOM 857 C C . LEU A 1 110 ? -10.181 -1.621 -8.447 1.00 98.12 110 LEU A C 1
ATOM 859 O O . LEU A 1 110 ? -11.228 -1.190 -7.960 1.00 98.12 110 LEU A O 1
ATOM 863 N N . SER A 1 111 ? -9.695 -2.827 -8.131 1.00 98.19 111 SER A N 1
ATOM 864 C CA . SER A 1 111 ? -10.323 -3.721 -7.151 1.00 98.19 111 SER A CA 1
ATOM 865 C C . SER A 1 111 ? -10.364 -3.073 -5.771 1.00 98.19 111 SER A C 1
ATOM 867 O O . SER A 1 111 ? -11.446 -2.948 -5.210 1.00 98.19 111 SER A O 1
ATOM 869 N N . SER A 1 112 ? -9.243 -2.523 -5.287 1.00 98.12 112 SER A N 1
ATOM 870 C CA . SER A 1 112 ? -9.179 -1.839 -3.985 1.00 98.12 112 SER A CA 1
ATOM 871 C C . SER A 1 112 ? -10.227 -0.724 -3.864 1.00 98.12 112 SER A C 1
ATOM 873 O O . SER A 1 112 ? -10.971 -0.657 -2.883 1.00 98.12 112 SER A O 1
ATOM 875 N N . GLN A 1 113 ? -10.326 0.140 -4.880 1.00 97.44 113 GLN A N 1
ATOM 876 C CA . GLN A 1 113 ? -11.314 1.222 -4.922 1.00 97.44 113 GLN A CA 1
ATOM 877 C C . GLN A 1 113 ? -12.758 0.694 -4.961 1.00 97.44 113 GLN A C 1
ATOM 879 O O . GLN A 1 113 ? -13.626 1.240 -4.274 1.00 97.44 113 GLN A O 1
ATOM 884 N N . THR A 1 114 ? -13.005 -0.383 -5.716 1.00 97.31 114 THR A N 1
ATOM 885 C CA . THR A 1 114 ? -14.313 -1.059 -5.814 1.00 97.31 114 THR A CA 1
ATOM 886 C C . THR A 1 114 ? -14.724 -1.693 -4.484 1.00 97.31 11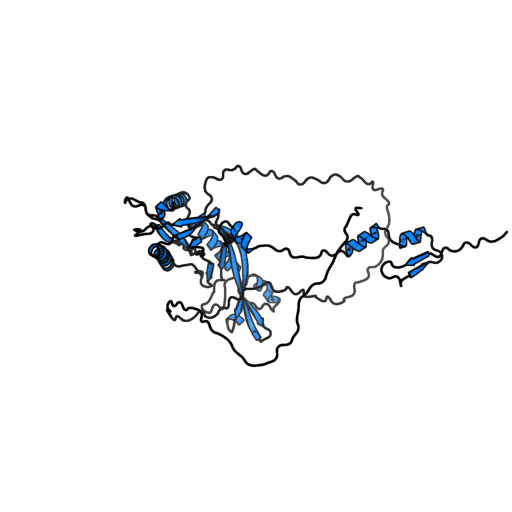4 THR A C 1
ATOM 888 O O . THR A 1 114 ? -15.858 -1.520 -4.044 1.00 97.31 114 THR A O 1
ATOM 891 N N . SER A 1 115 ? -13.777 -2.323 -3.787 1.00 97.12 115 SER A N 1
ATOM 892 C CA . SER A 1 115 ? -13.912 -2.863 -2.428 1.00 97.12 115 SER A CA 1
ATOM 893 C C . SER A 1 115 ? -14.107 -1.781 -1.355 1.00 97.12 115 SER A C 1
ATOM 895 O O . SER A 1 115 ? -14.328 -2.097 -0.1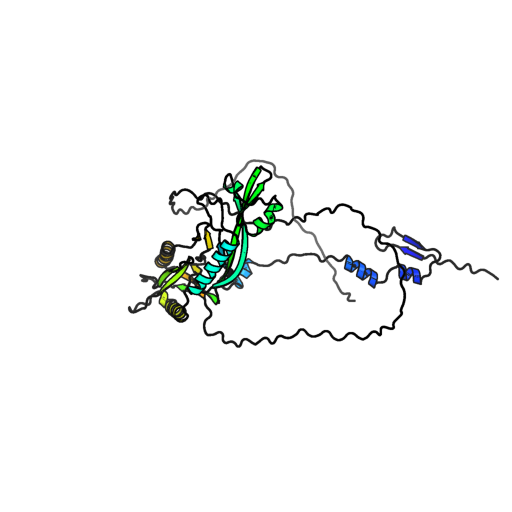90 1.00 97.12 115 SER A O 1
ATOM 897 N N . GLY A 1 116 ? -14.052 -0.495 -1.724 1.00 97.25 116 GLY A N 1
ATOM 898 C CA . GLY A 1 116 ? -14.325 0.637 -0.841 1.00 97.25 116 GLY A CA 1
ATOM 899 C C . GLY A 1 116 ? -13.098 1.197 -0.117 1.00 97.25 116 GLY A C 1
ATOM 900 O O . GLY A 1 116 ? -13.271 2.044 0.762 1.00 97.25 116 GLY A O 1
ATOM 901 N N . VAL A 1 117 ? -11.878 0.775 -0.472 1.00 98.25 117 VAL A N 1
ATOM 902 C CA . VAL A 1 117 ? -10.623 1.347 0.049 1.00 98.25 117 VAL A CA 1
ATOM 903 C C . VAL A 1 117 ? -10.468 2.784 -0.481 1.00 98.25 117 VAL A C 1
ATOM 905 O O . VAL A 1 117 ? -10.452 2.984 -1.698 1.00 98.25 117 VAL A O 1
ATOM 908 N N . PRO A 1 118 ? -10.341 3.809 0.384 1.00 97.12 118 PRO A N 1
ATOM 909 C CA . PRO A 1 118 ? -10.279 5.201 -0.054 1.00 97.12 118 PRO A CA 1
ATOM 910 C C . PRO A 1 118 ? -8.847 5.606 -0.437 1.00 97.12 118 PRO A C 1
ATOM 912 O O . PRO A 1 118 ? -8.152 6.318 0.292 1.00 97.12 118 PRO A O 1
ATOM 915 N N . ILE A 1 119 ? -8.406 5.118 -1.600 1.00 97.31 119 ILE A N 1
ATOM 916 C CA . ILE A 1 119 ? -7.134 5.486 -2.234 1.00 97.31 119 ILE A CA 1
ATOM 917 C C . ILE A 1 119 ? -7.333 6.120 -3.614 1.00 97.31 119 ILE A C 1
ATOM 919 O O . ILE A 1 119 ? -8.261 5.785 -4.352 1.00 97.31 119 ILE A O 1
ATOM 923 N N . ALA A 1 120 ? -6.413 7.007 -3.984 1.00 96.12 120 ALA A N 1
ATOM 924 C CA . ALA A 1 120 ? -6.282 7.574 -5.321 1.00 96.12 120 ALA A CA 1
ATOM 925 C C . ALA A 1 120 ? -4.940 7.163 -5.943 1.00 96.12 120 ALA A C 1
ATOM 927 O O . ALA A 1 120 ? -3.901 7.197 -5.279 1.00 96.12 120 ALA A O 1
ATOM 928 N N . PHE A 1 121 ? -4.965 6.781 -7.220 1.00 96.94 121 PHE A N 1
ATOM 929 C CA . PHE A 1 121 ? -3.764 6.542 -8.020 1.00 96.94 121 PHE A CA 1
ATOM 930 C C . PHE A 1 121 ? -2.991 7.850 -8.232 1.00 96.94 121 PHE A C 1
ATOM 932 O O . PHE A 1 121 ? -3.601 8.893 -8.457 1.00 96.94 121 PHE A O 1
ATOM 939 N N . LEU A 1 122 ? -1.658 7.787 -8.177 1.00 96.69 122 LEU A N 1
ATOM 940 C CA . LEU A 1 122 ? -0.779 8.922 -8.472 1.00 96.69 122 LEU A CA 1
ATOM 941 C C . LEU A 1 122 ? 0.061 8.682 -9.725 1.00 96.69 122 LEU A C 1
ATOM 943 O O . LEU A 1 122 ? 0.079 9.520 -10.621 1.00 96.69 122 LEU A O 1
ATOM 947 N N . ASN A 1 123 ? 0.798 7.570 -9.763 1.00 97.38 123 ASN A N 1
ATOM 948 C CA . ASN A 1 123 ? 1.727 7.264 -10.845 1.00 97.38 123 ASN A CA 1
ATOM 949 C C . ASN A 1 123 ? 2.042 5.762 -10.900 1.00 97.38 123 ASN A C 1
ATOM 951 O O . ASN A 1 123 ? 1.893 5.045 -9.910 1.00 97.38 123 ASN A O 1
ATOM 955 N N . VAL A 1 124 ? 2.553 5.302 -12.038 1.00 97.00 124 VAL A N 1
ATOM 956 C CA . VAL A 1 124 ? 3.129 3.969 -12.214 1.00 97.00 124 VAL A CA 1
ATOM 957 C C . VAL A 1 124 ? 4.531 4.101 -12.808 1.00 97.00 124 VAL A C 1
ATOM 959 O O . VAL A 1 124 ? 4.762 4.910 -13.701 1.00 97.00 124 VAL A O 1
ATOM 962 N N . GLN A 1 125 ? 5.483 3.334 -12.286 1.00 96.12 125 GLN A N 1
ATOM 963 C CA . GLN A 1 125 ? 6.888 3.392 -12.683 1.00 96.12 125 GLN A CA 1
ATOM 964 C C . GLN A 1 125 ? 7.448 1.977 -12.813 1.00 96.12 125 GLN A C 1
ATOM 966 O O . GLN A 1 125 ? 7.262 1.153 -11.922 1.00 96.12 125 GLN A O 1
ATOM 971 N N . THR A 1 126 ? 8.168 1.689 -13.894 1.00 94.81 126 THR A N 1
ATOM 972 C CA . THR A 1 126 ? 8.965 0.459 -13.997 1.00 94.81 126 THR A CA 1
ATOM 973 C C . THR A 1 126 ? 10.254 0.599 -13.192 1.00 94.81 126 THR A C 1
ATOM 975 O O . THR A 1 126 ? 10.984 1.574 -13.370 1.00 94.81 126 THR A O 1
ATOM 978 N N . GLU A 1 127 ? 10.558 -0.380 -12.346 1.00 94.44 127 GLU A N 1
ATOM 979 C CA . GLU A 1 127 ? 11.779 -0.437 -11.540 1.00 94.44 127 GLU A CA 1
ATOM 980 C C . GLU A 1 127 ? 12.649 -1.616 -11.974 1.00 94.44 127 GLU A C 1
ATOM 982 O O . GLU A 1 127 ? 12.170 -2.744 -12.087 1.00 94.44 127 GLU A O 1
ATOM 987 N N . ALA A 1 128 ? 13.931 -1.351 -12.213 1.00 92.50 128 ALA A N 1
ATOM 988 C CA . ALA A 1 128 ? 14.921 -2.365 -12.547 1.00 92.50 128 ALA A CA 1
ATOM 989 C C . ALA A 1 128 ? 15.504 -2.969 -11.261 1.00 92.50 128 ALA A C 1
ATOM 991 O O . ALA A 1 128 ? 16.123 -2.267 -10.463 1.00 92.50 128 ALA A O 1
ATOM 992 N N . LEU A 1 129 ? 15.319 -4.273 -11.068 1.00 92.75 129 LEU A N 1
ATOM 993 C CA . LEU A 1 129 ? 15.878 -5.036 -9.956 1.00 92.75 129 LEU A CA 1
ATOM 994 C C . LEU A 1 129 ? 16.972 -5.962 -10.487 1.00 92.75 129 LEU A C 1
ATOM 996 O O . LEU A 1 129 ? 16.708 -6.810 -11.340 1.00 92.75 129 LEU A O 1
ATOM 1000 N N . LEU A 1 130 ? 18.192 -5.811 -9.975 1.00 89.88 130 LEU A N 1
ATOM 1001 C CA . LEU A 1 130 ? 19.293 -6.714 -10.301 1.00 89.88 130 LEU A CA 1
ATOM 1002 C C . LEU A 1 130 ? 19.117 -8.041 -9.559 1.00 89.88 130 LEU A C 1
ATOM 1004 O O . LEU A 1 130 ? 18.869 -8.063 -8.353 1.00 89.88 130 LEU A O 1
ATOM 1008 N N . THR A 1 131 ? 19.287 -9.148 -10.271 1.00 86.31 131 THR A N 1
ATOM 1009 C CA . THR A 1 131 ? 19.320 -10.494 -9.700 1.00 86.31 131 THR A CA 1
ATOM 1010 C C . THR A 1 131 ? 20.396 -11.322 -10.391 1.00 86.31 131 THR A C 1
ATOM 1012 O O . THR A 1 131 ? 20.710 -11.104 -11.563 1.00 86.31 131 THR A O 1
ATOM 1015 N N . LYS A 1 132 ? 20.992 -12.275 -9.673 1.00 84.88 132 LYS A N 1
ATOM 1016 C CA . LYS A 1 132 ? 21.936 -13.212 -10.284 1.00 84.88 132 LYS A CA 1
ATOM 1017 C C . LYS A 1 132 ? 21.139 -14.279 -11.026 1.00 84.88 132 LYS A C 1
ATOM 1019 O O . LYS A 1 132 ? 20.355 -14.997 -10.411 1.00 84.88 132 LYS A O 1
ATOM 1024 N N . ILE A 1 133 ? 21.373 -14.406 -12.326 1.00 83.81 133 ILE A N 1
ATOM 1025 C CA . ILE A 1 133 ? 20.811 -15.482 -13.147 1.00 83.81 133 ILE A CA 1
ATOM 1026 C C . ILE A 1 133 ? 21.910 -16.515 -13.417 1.00 83.81 133 ILE A C 1
ATOM 1028 O O . ILE A 1 133 ? 23.094 -16.253 -13.215 1.00 83.81 133 ILE A O 1
ATOM 1032 N N . SER A 1 134 ? 21.533 -17.743 -13.756 1.00 78.25 134 SER A N 1
ATOM 1033 C CA . SER A 1 134 ? 22.474 -18.826 -14.071 1.00 78.25 134 SER A CA 1
ATOM 1034 C C . SER A 1 134 ? 21.745 -19.925 -14.844 1.00 78.25 134 SER A C 1
ATOM 1036 O O . SER A 1 134 ? 20.547 -20.132 -14.635 1.00 78.25 134 SER A O 1
ATOM 1038 N N . GLY A 1 135 ? 22.457 -20.649 -15.711 1.00 80.75 135 GLY A N 1
ATOM 1039 C CA . GLY A 1 135 ? 21.940 -21.842 -16.393 1.00 80.75 135 GLY A CA 1
ATOM 1040 C C . GLY A 1 135 ? 20.693 -21.575 -17.244 1.00 80.75 135 GLY A C 1
ATOM 1041 O O . GLY A 1 135 ? 20.714 -20.737 -18.148 1.00 80.75 135 GLY A O 1
ATOM 1042 N N . GLU A 1 136 ? 19.603 -22.293 -16.954 1.00 72.75 136 GLU A N 1
ATOM 1043 C CA . GLU A 1 136 ? 18.332 -22.190 -17.690 1.00 72.75 136 GLU A CA 1
ATOM 1044 C C . GLU A 1 136 ? 17.756 -20.769 -17.676 1.00 72.75 136 GLU A C 1
ATOM 1046 O O . GLU A 1 136 ? 17.302 -20.293 -18.714 1.00 72.75 136 GLU A O 1
ATOM 1051 N N . THR A 1 137 ? 17.828 -20.057 -16.544 1.00 75.69 137 THR A N 1
ATOM 1052 C CA . THR A 1 137 ? 17.335 -18.675 -16.454 1.00 75.69 137 THR A CA 1
ATOM 1053 C C . THR A 1 137 ? 18.123 -17.753 -17.372 1.00 75.69 137 THR A C 1
ATOM 1055 O O . THR A 1 137 ? 17.510 -16.996 -18.115 1.00 75.69 137 THR A O 1
ATOM 1058 N N . ALA A 1 138 ? 19.458 -17.847 -17.381 1.00 76.38 138 ALA A N 1
ATOM 1059 C CA . ALA A 1 138 ? 20.297 -17.029 -18.259 1.00 76.38 138 ALA A CA 1
ATOM 1060 C C . ALA A 1 138 ? 19.964 -17.279 -19.740 1.00 76.38 138 ALA A C 1
ATOM 1062 O O . ALA A 1 138 ? 19.704 -16.336 -20.488 1.00 76.38 138 ALA A O 1
ATOM 1063 N N . SER A 1 139 ? 19.836 -18.556 -20.113 1.00 72.62 139 SER A N 1
ATOM 1064 C CA . SER A 1 139 ? 19.472 -18.998 -21.468 1.00 72.62 139 SER A CA 1
ATOM 1065 C C . SER A 1 139 ? 18.053 -18.594 -21.899 1.00 72.62 139 SER A C 1
ATOM 1067 O O . SER A 1 139 ? 17.779 -18.514 -23.094 1.00 72.62 139 SER A O 1
ATOM 1069 N N . ALA A 1 140 ? 17.144 -18.359 -20.948 1.00 71.25 140 ALA A N 1
ATOM 1070 C CA . ALA A 1 140 ? 15.766 -17.940 -21.201 1.00 71.25 140 ALA A CA 1
ATOM 1071 C C . ALA A 1 140 ? 15.566 -16.411 -21.187 1.00 71.25 140 ALA A C 1
ATOM 1073 O O . ALA A 1 140 ? 14.466 -15.941 -21.493 1.00 71.25 140 ALA A O 1
ATOM 1074 N N . THR A 1 141 ? 16.590 -15.629 -20.822 1.00 77.62 141 THR A N 1
ATOM 1075 C CA . THR A 1 141 ? 16.512 -14.161 -20.826 1.00 77.62 141 THR A CA 1
ATOM 1076 C C . THR A 1 141 ? 16.670 -13.567 -22.225 1.00 77.62 141 THR A C 1
ATOM 1078 O O . THR A 1 141 ? 17.321 -14.136 -23.098 1.00 77.62 141 THR A O 1
ATOM 1081 N N . VAL A 1 142 ? 16.109 -12.373 -22.434 1.00 75.69 142 VAL A N 1
ATOM 1082 C CA . VAL A 1 142 ? 16.439 -11.558 -23.613 1.00 75.69 142 VAL A CA 1
ATOM 1083 C C . VAL A 1 142 ? 17.849 -10.990 -23.437 1.00 75.69 142 VAL A C 1
ATOM 1085 O O . VAL A 1 142 ? 18.117 -10.346 -22.426 1.00 75.69 142 VAL A O 1
ATOM 1088 N N . ASN A 1 143 ? 18.741 -11.197 -24.404 1.00 77.38 143 ASN A N 1
ATOM 1089 C CA . ASN A 1 143 ? 20.113 -10.687 -24.345 1.00 77.38 143 ASN A CA 1
ATOM 1090 C C . ASN A 1 143 ? 20.159 -9.202 -24.752 1.00 77.38 143 ASN A C 1
ATOM 1092 O O . ASN A 1 143 ? 19.857 -8.863 -25.897 1.00 77.38 143 ASN A O 1
ATOM 1096 N N . SER A 1 144 ? 20.568 -8.305 -23.848 1.00 78.12 144 SER A N 1
ATOM 1097 C CA . SER A 1 144 ? 20.648 -6.865 -24.156 1.00 78.12 144 SER A CA 1
ATOM 1098 C C . SER A 1 144 ? 21.857 -6.456 -25.010 1.00 78.12 144 SER A C 1
ATOM 1100 O O . SER A 1 144 ? 21.908 -5.320 -25.474 1.00 78.12 144 SER A O 1
ATOM 1102 N N . GLY A 1 145 ? 22.825 -7.350 -25.237 1.00 73.44 145 GLY A N 1
ATOM 1103 C CA . GLY A 1 145 ? 23.971 -7.123 -26.128 1.00 73.44 145 GLY A CA 1
ATOM 1104 C C . GLY A 1 145 ? 23.652 -7.275 -27.623 1.00 73.44 145 GLY A C 1
ATOM 1105 O O . GLY A 1 145 ? 24.492 -6.962 -28.465 1.00 73.44 145 GLY A O 1
ATOM 1106 N N . SER A 1 146 ? 22.449 -7.744 -27.969 1.00 75.19 146 SER A N 1
ATOM 1107 C CA . SER A 1 146 ? 22.005 -7.989 -29.345 1.00 75.19 146 SER A CA 1
ATOM 1108 C C . SER A 1 146 ? 21.042 -6.899 -29.828 1.00 75.19 146 SER A C 1
ATOM 1110 O O . SER A 1 146 ? 19.923 -6.767 -29.333 1.00 75.19 146 SER A O 1
ATOM 1112 N N . LEU A 1 147 ? 21.436 -6.144 -30.861 1.00 78.06 147 LEU A N 1
ATOM 1113 C CA . LEU A 1 147 ? 20.558 -5.144 -31.495 1.00 78.06 147 LEU A CA 1
ATOM 1114 C C . LEU A 1 147 ? 19.313 -5.765 -32.156 1.00 78.06 147 LEU A C 1
ATOM 1116 O O . LEU A 1 147 ? 18.323 -5.063 -32.355 1.00 78.06 147 LEU A O 1
ATOM 1120 N N . ALA A 1 148 ? 19.341 -7.061 -32.487 1.00 78.00 148 ALA A N 1
ATOM 1121 C CA . ALA A 1 148 ? 18.184 -7.767 -33.038 1.00 78.00 148 ALA A CA 1
ATOM 1122 C C . ALA A 1 148 ? 17.086 -8.005 -31.984 1.00 78.00 148 ALA A C 1
ATOM 1124 O O . ALA A 1 148 ? 15.907 -8.070 -32.326 1.00 78.00 148 ALA A O 1
ATOM 1125 N N . ASP A 1 149 ? 17.465 -8.077 -30.705 1.00 75.88 149 ASP A N 1
ATOM 1126 C CA . ASP A 1 149 ? 16.574 -8.386 -29.584 1.00 75.88 149 ASP A CA 1
ATOM 1127 C C . ASP A 1 149 ? 16.010 -7.137 -28.885 1.00 75.88 149 ASP A C 1
ATOM 1129 O O . ASP A 1 149 ? 15.136 -7.237 -28.020 1.00 75.88 149 ASP A O 1
ATOM 1133 N N . LEU A 1 150 ? 16.434 -5.942 -29.311 1.00 78.12 150 LEU A N 1
ATOM 1134 C CA . LEU A 1 150 ? 15.956 -4.652 -28.804 1.00 78.12 150 LEU A CA 1
ATOM 1135 C C . LEU A 1 150 ? 14.414 -4.488 -28.812 1.00 78.12 150 LEU A C 1
ATOM 1137 O O . LEU A 1 150 ? 13.878 -3.939 -27.847 1.00 78.12 150 LEU A O 1
ATOM 1141 N N . PRO A 1 151 ? 13.662 -4.964 -29.832 1.00 81.56 151 PRO A N 1
ATOM 1142 C CA . PRO A 1 151 ? 12.197 -4.913 -29.813 1.00 81.56 151 PRO A CA 1
ATOM 1143 C C . PRO A 1 151 ? 11.585 -5.798 -28.717 1.00 81.56 151 PRO A C 1
ATOM 1145 O O . PRO A 1 151 ? 10.614 -5.406 -28.071 1.00 81.56 151 PRO A O 1
ATOM 1148 N N . ASN A 1 152 ? 12.181 -6.968 -28.465 1.00 81.19 152 ASN A N 1
ATOM 1149 C CA . ASN A 1 152 ? 11.746 -7.896 -27.418 1.00 81.19 152 ASN A CA 1
ATOM 1150 C C . ASN A 1 152 ? 12.061 -7.327 -26.028 1.00 81.19 152 ASN A C 1
ATOM 1152 O O . ASN A 1 152 ? 11.239 -7.415 -25.113 1.00 81.19 152 ASN A O 1
ATOM 1156 N N . LEU A 1 153 ? 13.218 -6.668 -25.893 1.00 83.50 153 LEU A N 1
ATOM 1157 C CA . LEU A 1 153 ? 13.670 -6.021 -24.666 1.00 83.50 153 LEU A CA 1
ATOM 1158 C C . LEU A 1 153 ? 12.659 -5.004 -24.126 1.00 83.50 153 LEU A C 1
ATOM 1160 O O . LEU A 1 153 ? 12.555 -4.872 -22.911 1.00 83.50 153 LEU A O 1
ATOM 1164 N N . ALA A 1 154 ? 11.891 -4.309 -24.973 1.00 83.06 154 ALA A N 1
ATOM 1165 C CA . ALA A 1 154 ? 10.907 -3.322 -24.525 1.00 83.06 154 ALA A CA 1
ATOM 1166 C C . ALA A 1 154 ? 9.853 -3.931 -23.576 1.00 83.06 154 ALA A C 1
ATOM 1168 O O . ALA A 1 154 ? 9.656 -3.418 -22.471 1.00 83.06 154 ALA A O 1
ATOM 1169 N N . ASN A 1 155 ? 9.247 -5.060 -23.966 1.00 87.12 155 ASN A N 1
ATOM 1170 C CA . ASN A 1 155 ? 8.146 -5.707 -23.235 1.00 87.12 155 ASN A CA 1
ATOM 1171 C C . ASN A 1 155 ? 8.585 -6.910 -22.370 1.00 87.12 155 ASN A C 1
ATOM 1173 O O . ASN A 1 155 ? 7.785 -7.452 -21.605 1.00 87.12 155 ASN A O 1
ATOM 1177 N N . ALA A 1 156 ? 9.846 -7.340 -22.466 1.00 89.19 156 ALA A N 1
ATOM 1178 C CA . ALA A 1 156 ? 10.399 -8.383 -21.607 1.00 89.19 156 ALA A CA 1
ATOM 1179 C C . ALA A 1 156 ? 10.557 -7.897 -20.157 1.00 89.19 156 ALA A C 1
ATOM 1181 O O . ALA A 1 156 ? 11.169 -6.854 -19.904 1.00 89.19 156 ALA A O 1
ATOM 1182 N N . SER A 1 157 ? 10.039 -8.686 -19.209 1.00 91.06 157 SER A N 1
ATOM 1183 C CA . SER A 1 157 ? 10.176 -8.442 -17.764 1.00 91.06 157 SER A CA 1
ATOM 1184 C C . SER A 1 157 ? 11.499 -8.918 -17.174 1.00 91.06 157 SER A C 1
ATOM 1186 O O . SER A 1 157 ? 11.803 -8.580 -16.036 1.00 91.06 157 SER A O 1
ATOM 1188 N N . LEU A 1 158 ? 12.274 -9.706 -17.918 1.00 90.31 158 LEU A N 1
ATOM 1189 C CA . LEU A 1 158 ? 13.621 -10.121 -17.551 1.00 90.31 158 LEU A CA 1
ATOM 1190 C C . LEU A 1 158 ? 14.505 -10.090 -18.799 1.00 90.31 158 LEU A C 1
ATOM 1192 O O . LEU A 1 158 ? 14.180 -10.706 -19.816 1.00 90.31 158 LEU A O 1
ATOM 1196 N N . TYR A 1 159 ? 15.628 -9.389 -18.700 1.00 89.00 159 TYR A N 1
ATOM 1197 C CA . TYR A 1 159 ? 16.702 -9.418 -19.685 1.00 89.00 159 TYR A CA 1
ATOM 1198 C C . TYR A 1 159 ? 18.041 -9.660 -18.991 1.00 89.00 159 TYR A C 1
ATOM 1200 O O . TYR A 1 159 ? 18.200 -9.312 -17.820 1.00 89.00 159 TYR A O 1
ATOM 1208 N N . GLY A 1 160 ? 18.970 -10.297 -19.694 1.00 88.25 160 GLY A N 1
ATOM 1209 C CA . GLY A 1 160 ? 20.271 -10.693 -19.175 1.00 88.25 160 GLY A CA 1
ATOM 1210 C C . GLY A 1 160 ? 21.416 -9.993 -19.895 1.00 88.25 160 GLY A C 1
ATOM 1211 O O . GLY A 1 160 ? 21.315 -9.655 -21.079 1.00 88.25 160 GLY A O 1
ATOM 1212 N N . PHE A 1 161 ? 22.515 -9.809 -19.170 1.00 87.44 161 PHE A N 1
ATOM 1213 C CA . PHE A 1 161 ? 23.827 -9.499 -19.725 1.00 87.44 161 PHE A CA 1
ATOM 1214 C C . PHE A 1 161 ? 24.924 -10.163 -18.889 1.00 87.44 161 PHE A C 1
ATOM 1216 O O . PHE A 1 161 ? 24.751 -10.404 -17.695 1.00 87.44 161 PHE A O 1
ATOM 1223 N N . GLU A 1 162 ? 26.054 -10.449 -19.523 1.00 86.88 162 GLU A N 1
ATOM 1224 C CA . GLU A 1 162 ? 27.255 -10.967 -18.871 1.00 86.88 162 GLU A CA 1
ATOM 1225 C C . GLU A 1 162 ? 28.087 -9.788 -18.339 1.00 86.88 162 GLU A C 1
ATOM 1227 O O . GLU A 1 162 ? 28.281 -8.790 -19.042 1.00 86.88 162 GLU A O 1
ATOM 1232 N N . ASP A 1 163 ? 28.546 -9.860 -17.087 1.00 85.31 163 ASP A N 1
ATOM 1233 C CA . ASP A 1 163 ? 29.457 -8.859 -16.528 1.00 85.31 163 ASP A CA 1
ATOM 1234 C C . ASP A 1 163 ? 30.913 -9.070 -16.991 1.00 85.31 163 ASP A C 1
ATOM 1236 O O . ASP A 1 163 ? 31.258 -10.053 -17.645 1.00 85.31 163 ASP A O 1
ATOM 1240 N N . TYR A 1 164 ? 31.813 -8.146 -16.637 1.00 83.50 164 TYR A N 1
ATOM 1241 C CA . TYR A 1 164 ? 33.233 -8.241 -17.013 1.00 83.50 164 TYR A CA 1
ATOM 1242 C C . TYR A 1 164 ? 33.953 -9.489 -16.448 1.00 83.50 164 TYR A C 1
ATOM 1244 O O . TYR A 1 164 ? 35.046 -9.835 -16.896 1.00 83.50 164 TYR A O 1
ATOM 1252 N N . HIS A 1 165 ? 33.368 -10.167 -15.458 1.00 85.31 165 HIS A N 1
ATOM 1253 C CA . HIS A 1 165 ? 33.913 -11.364 -14.824 1.00 85.31 165 HIS A CA 1
ATOM 1254 C C . HIS A 1 165 ? 33.271 -12.668 -15.324 1.00 85.31 165 HIS A C 1
ATOM 1256 O O . HIS A 1 165 ? 33.623 -13.735 -14.816 1.00 85.31 165 HIS A O 1
ATOM 1262 N N . GLY A 1 166 ? 32.377 -12.605 -16.316 1.00 82.19 166 GLY A N 1
ATOM 1263 C CA . GLY A 1 166 ? 31.678 -13.771 -16.855 1.00 82.19 166 GLY A CA 1
ATOM 1264 C C . GLY A 1 166 ? 30.494 -14.233 -16.003 1.00 82.19 166 GLY A C 1
ATOM 1265 O O . GLY A 1 166 ? 30.155 -15.416 -15.999 1.00 82.19 166 GLY A O 1
ATOM 1266 N N . VAL A 1 167 ? 29.899 -13.334 -15.211 1.00 85.75 167 VAL A N 1
ATOM 1267 C CA . VAL A 1 167 ? 28.714 -13.623 -14.395 1.00 85.75 167 VAL A CA 1
ATOM 1268 C C . VAL A 1 167 ? 27.465 -13.114 -15.105 1.00 85.75 167 VAL A C 1
ATOM 1270 O O . VAL A 1 167 ? 27.342 -11.920 -15.369 1.00 85.75 167 VAL A O 1
ATOM 1273 N N . ASP A 1 168 ? 26.500 -14.003 -15.347 1.00 88.00 168 ASP A N 1
ATOM 1274 C CA . ASP A 1 168 ? 25.199 -13.606 -15.882 1.00 88.00 168 ASP A CA 1
ATOM 1275 C C . ASP A 1 168 ? 24.402 -12.781 -14.845 1.00 88.00 168 ASP A C 1
ATOM 1277 O O . ASP A 1 168 ? 24.039 -13.258 -13.759 1.00 88.00 168 ASP A O 1
ATOM 1281 N N . ILE A 1 169 ? 24.079 -11.535 -15.195 1.00 88.69 169 ILE A N 1
ATOM 1282 C CA . ILE A 1 169 ? 23.245 -10.623 -14.407 1.00 88.69 169 ILE A CA 1
ATOM 1283 C C . ILE A 1 169 ? 21.902 -10.443 -15.111 1.00 88.69 169 ILE A C 1
ATOM 1285 O O . ILE A 1 169 ? 21.829 -10.034 -16.268 1.00 88.69 169 ILE A O 1
ATOM 1289 N N . GLY A 1 170 ? 20.822 -10.727 -14.386 1.00 89.38 170 GLY A N 1
ATOM 1290 C CA . GLY A 1 170 ? 19.459 -10.477 -14.829 1.00 89.38 170 GLY A CA 1
ATOM 1291 C C . GLY A 1 170 ? 18.944 -9.145 -14.302 1.00 89.38 170 GLY A C 1
ATOM 1292 O O . GLY A 1 170 ? 19.120 -8.815 -13.128 1.00 89.38 170 GLY A O 1
ATOM 1293 N N . VAL A 1 171 ? 18.245 -8.406 -15.155 1.00 91.56 171 VAL A N 1
ATOM 1294 C CA . VAL A 1 171 ? 17.480 -7.219 -14.778 1.00 91.56 171 VAL A CA 1
ATOM 1295 C C . VAL A 1 171 ? 15.997 -7.552 -14.857 1.00 91.56 171 VAL A C 1
ATOM 1297 O O . VAL A 1 171 ? 15.428 -7.677 -15.943 1.00 91.56 171 VAL A O 1
ATOM 1300 N N . VAL A 1 172 ? 15.363 -7.693 -13.695 1.00 91.94 172 VAL A N 1
ATOM 1301 C CA . VAL A 1 172 ? 13.915 -7.883 -13.577 1.00 91.94 172 VAL A CA 1
ATOM 1302 C C . VAL A 1 172 ? 13.238 -6.515 -13.585 1.00 91.94 172 VAL A C 1
ATOM 1304 O O . VAL A 1 172 ? 13.510 -5.683 -12.722 1.00 91.94 172 VAL A O 1
ATOM 1307 N N . LYS A 1 173 ? 12.321 -6.284 -14.523 1.00 94.50 173 LYS A N 1
ATOM 1308 C CA . LYS A 1 173 ? 11.455 -5.101 -14.535 1.00 94.50 173 LYS A CA 1
ATOM 1309 C C . LYS A 1 173 ? 10.231 -5.356 -13.663 1.00 94.50 173 LYS A C 1
ATOM 1311 O O . LYS A 1 173 ? 9.277 -6.012 -14.075 1.00 94.50 173 LYS A O 1
ATOM 1316 N N . ALA A 1 174 ? 10.270 -4.831 -12.448 1.00 96.12 174 ALA A N 1
ATOM 1317 C CA . ALA A 1 174 ? 9.108 -4.728 -11.582 1.00 96.12 174 ALA A CA 1
ATOM 1318 C C . ALA A 1 174 ? 8.305 -3.455 -11.901 1.00 96.12 174 ALA A C 1
ATOM 1320 O O . ALA A 1 174 ? 8.779 -2.560 -12.601 1.00 96.12 174 ALA A O 1
ATOM 1321 N N . VAL A 1 175 ? 7.092 -3.351 -11.364 1.00 97.88 175 VAL A N 1
ATOM 1322 C CA . VAL A 1 175 ? 6.232 -2.167 -11.493 1.00 97.88 175 VAL A CA 1
ATOM 1323 C C . VAL A 1 175 ? 5.935 -1.608 -10.107 1.00 97.88 175 VAL A C 1
ATOM 1325 O O . VAL A 1 175 ? 5.273 -2.264 -9.306 1.00 97.88 175 VAL A O 1
ATOM 1328 N N . ARG A 1 176 ? 6.373 -0.384 -9.806 1.00 97.94 176 ARG A N 1
ATOM 1329 C CA . ARG A 1 176 ? 5.925 0.350 -8.622 1.00 97.94 176 ARG A CA 1
ATOM 1330 C C . ARG A 1 176 ? 4.677 1.162 -8.940 1.00 97.94 176 ARG A C 1
ATOM 1332 O O . ARG A 1 176 ? 4.686 2.033 -9.807 1.00 97.94 176 ARG A O 1
ATOM 1339 N N . VAL A 1 177 ? 3.620 0.908 -8.179 1.00 98.00 177 VAL A N 1
ATOM 1340 C CA . VAL A 1 177 ? 2.414 1.739 -8.140 1.00 98.00 177 VAL A CA 1
ATOM 1341 C C . VAL A 1 177 ? 2.565 2.750 -7.017 1.00 98.00 177 VAL A C 1
ATOM 1343 O O . VAL A 1 177 ? 2.797 2.362 -5.871 1.00 98.00 177 VAL A O 1
ATOM 1346 N N . TRP A 1 178 ? 2.393 4.030 -7.332 1.00 98.00 178 TRP A N 1
ATOM 1347 C CA . TRP A 1 178 ? 2.290 5.124 -6.374 1.00 98.00 178 TRP A CA 1
ATOM 1348 C C . TRP A 1 178 ? 0.825 5.527 -6.199 1.00 98.00 178 TRP A C 1
ATOM 1350 O O . TRP A 1 178 ? 0.093 5.708 -7.173 1.00 98.00 178 TRP A O 1
ATOM 1360 N N . TYR A 1 179 ? 0.400 5.683 -4.949 1.00 97.50 179 TYR A N 1
ATOM 1361 C CA . TYR A 1 179 ? -0.963 6.040 -4.567 1.00 97.50 179 TYR A CA 1
ATOM 1362 C C . TYR A 1 179 ? -0.967 6.915 -3.302 1.00 97.50 179 TYR A C 1
ATOM 1364 O O . TYR A 1 179 ? 0.043 7.054 -2.615 1.00 97.50 179 TYR A O 1
ATOM 1372 N N . THR A 1 180 ? -2.109 7.516 -2.988 1.00 96.12 180 THR A N 1
ATOM 1373 C CA . THR A 1 180 ? -2.349 8.290 -1.757 1.00 96.12 180 THR A CA 1
ATOM 1374 C C . THR A 1 180 ? -3.699 7.908 -1.158 1.00 96.12 180 THR A C 1
ATOM 1376 O O . THR A 1 180 ? -4.546 7.343 -1.847 1.00 96.12 180 THR A O 1
ATOM 1379 N N . ALA A 1 181 ? -3.926 8.238 0.113 1.00 94.88 181 ALA A N 1
ATOM 1380 C CA . ALA A 1 181 ? -5.275 8.304 0.670 1.00 94.88 181 ALA A CA 1
ATOM 1381 C C . ALA A 1 181 ? -6.099 9.374 -0.072 1.00 94.88 181 ALA A C 1
ATOM 1383 O O . ALA A 1 181 ? -5.565 10.452 -0.349 1.00 94.88 181 ALA A O 1
ATOM 1384 N N . SER A 1 182 ? -7.375 9.105 -0.374 1.00 93.62 182 SER A N 1
ATOM 1385 C CA . SER A 1 182 ? -8.220 10.014 -1.170 1.00 93.62 182 SER A CA 1
ATOM 1386 C C . SER A 1 182 ? -8.417 11.386 -0.516 1.00 93.62 182 SER A C 1
ATOM 1388 O O . SER A 1 182 ? -8.291 12.398 -1.193 1.00 93.62 182 SER A O 1
ATOM 1390 N N . ALA A 1 183 ? -8.674 11.426 0.796 1.00 93.38 183 ALA A N 1
ATOM 1391 C CA . ALA A 1 183 ? -8.833 12.657 1.578 1.00 93.38 183 ALA A CA 1
ATOM 1392 C C . ALA A 1 183 ? -7.821 12.751 2.740 1.00 93.38 183 ALA A C 1
ATOM 1394 O O . ALA A 1 183 ? -8.105 13.323 3.791 1.00 93.38 183 ALA A O 1
ATOM 1395 N N . GLY A 1 184 ? -6.630 12.169 2.561 1.00 92.31 184 GLY A N 1
ATOM 1396 C CA . GLY A 1 184 ? -5.581 12.130 3.584 1.00 92.31 184 GLY A CA 1
ATOM 1397 C C . GLY A 1 184 ? -5.755 11.027 4.638 1.00 92.31 184 GLY A C 1
ATOM 1398 O O . GLY A 1 184 ? -6.607 10.145 4.529 1.00 92.31 184 GLY A O 1
ATOM 1399 N N . GLU A 1 185 ? -4.892 11.055 5.652 1.00 93.38 185 GLU A N 1
ATOM 1400 C CA . GLU A 1 185 ? -4.895 10.119 6.782 1.00 93.38 185 GLU A CA 1
ATOM 1401 C C . GLU A 1 185 ? -5.379 10.841 8.053 1.00 93.38 185 GLU A C 1
ATOM 1403 O O . GLU A 1 185 ? -4.820 11.876 8.414 1.00 93.38 185 GLU A O 1
ATOM 1408 N N . MET A 1 186 ? -6.380 10.294 8.753 1.00 93.31 186 MET A N 1
ATOM 1409 C CA . MET A 1 186 ? -6.885 10.833 10.025 1.00 93.31 186 MET A CA 1
ATOM 1410 C C . MET A 1 186 ? -6.316 10.046 11.216 1.00 93.31 186 MET A C 1
ATOM 1412 O O . MET A 1 186 ? -6.495 8.824 11.258 1.00 93.31 186 MET A O 1
ATOM 1416 N N . PRO A 1 187 ? -5.665 10.694 12.200 1.00 94.75 187 PRO A N 1
ATOM 1417 C CA . PRO A 1 187 ? -5.310 10.052 13.460 1.00 94.75 187 PRO A CA 1
ATOM 1418 C C . PRO A 1 187 ? -6.548 9.839 14.348 1.00 94.75 187 PRO A C 1
ATOM 1420 O O . PRO A 1 187 ? -7.343 10.751 14.555 1.00 94.75 187 PRO A O 1
ATOM 1423 N N . VAL A 1 188 ? -6.674 8.645 14.930 1.00 96.12 188 VAL A N 1
ATOM 1424 C CA . VAL A 1 188 ? -7.649 8.321 15.982 1.00 96.12 188 VAL A CA 1
ATOM 1425 C C . VAL A 1 188 ? -6.905 7.670 17.142 1.00 96.12 188 VAL A C 1
ATOM 1427 O O . VAL A 1 188 ? -6.280 6.619 16.984 1.00 96.12 188 VAL A O 1
ATOM 1430 N N . GLU A 1 189 ? -6.966 8.291 18.317 1.00 96.88 189 GLU A N 1
ATOM 1431 C CA . GLU A 1 189 ? -6.350 7.773 19.538 1.00 96.88 189 GLU A CA 1
ATOM 1432 C C . GLU A 1 189 ? -7.372 6.977 20.354 1.00 96.88 189 GLU A C 1
ATOM 1434 O O . GLU A 1 189 ? -8.307 7.547 20.915 1.00 96.88 189 GLU A O 1
ATOM 1439 N N . ILE A 1 190 ? -7.198 5.655 20.434 1.00 96.81 190 ILE A N 1
ATOM 1440 C CA . ILE A 1 190 ? -8.014 4.790 21.296 1.00 96.81 190 ILE A CA 1
ATOM 1441 C C . ILE A 1 190 ? -7.517 4.920 22.736 1.00 96.81 190 ILE A C 1
ATOM 1443 O O . ILE A 1 190 ? -6.413 4.466 23.059 1.00 96.81 190 ILE A O 1
ATOM 1447 N N . THR A 1 191 ? -8.329 5.544 23.588 1.00 94.31 191 THR A N 1
ATOM 1448 C CA . THR A 1 191 ? -8.018 5.793 24.999 1.00 94.31 191 THR A CA 1
ATOM 1449 C C . THR A 1 191 ? -8.395 4.582 25.849 1.00 94.31 191 THR A C 1
ATOM 1451 O O . THR A 1 191 ? -9.451 3.974 25.681 1.00 94.31 191 THR A O 1
ATOM 1454 N N . LEU A 1 192 ? -7.519 4.199 26.777 1.00 94.75 192 LEU A N 1
ATOM 1455 C CA . LEU A 1 192 ? -7.624 2.945 27.526 1.00 94.75 192 LEU A CA 1
ATOM 1456 C C . LEU A 1 192 ? -7.661 3.222 29.027 1.00 94.75 192 LEU A C 1
ATOM 1458 O O . LEU A 1 192 ? -6.859 4.001 29.535 1.00 94.75 192 LEU A O 1
ATOM 1462 N N . GLU A 1 193 ? -8.590 2.575 29.720 1.00 93.62 193 GLU A N 1
ATOM 1463 C CA . GLU A 1 193 ? -8.878 2.762 31.139 1.00 93.62 193 GLU A CA 1
ATOM 1464 C C . GLU A 1 193 ? -8.784 1.435 31.912 1.00 93.62 193 GLU A C 1
ATOM 1466 O O . GLU A 1 193 ? -8.938 0.332 31.375 1.00 93.62 193 GLU A O 1
ATOM 1471 N N . ALA A 1 194 ? -8.508 1.536 33.213 1.00 87.81 194 ALA A N 1
ATOM 1472 C CA . ALA A 1 194 ? -8.419 0.378 34.093 1.00 87.81 194 ALA A CA 1
ATOM 1473 C C . ALA A 1 194 ? -9.808 -0.263 34.270 1.00 87.81 194 ALA A C 1
ATOM 1475 O O . ALA A 1 194 ? -10.670 0.275 34.959 1.00 87.81 194 ALA A O 1
ATOM 1476 N N . GLY A 1 195 ? -10.010 -1.420 33.637 1.00 87.94 195 GLY A N 1
ATOM 1477 C CA . GLY A 1 195 ? -11.301 -2.114 33.563 1.00 87.94 195 GLY A CA 1
ATOM 1478 C C . GLY A 1 195 ? -11.677 -2.551 32.144 1.00 87.94 195 GLY A C 1
ATOM 1479 O O . GLY A 1 195 ? -12.510 -3.443 31.984 1.00 87.94 195 GLY A O 1
ATOM 1480 N N . ASP A 1 196 ? -11.021 -2.001 31.114 1.00 90.69 196 ASP A N 1
ATOM 1481 C CA . ASP A 1 196 ? -11.277 -2.349 29.714 1.00 90.69 196 ASP A CA 1
ATOM 1482 C C . ASP A 1 196 ? -10.963 -3.827 29.416 1.00 90.69 196 ASP A C 1
ATOM 1484 O O . ASP A 1 196 ? -9.813 -4.238 29.231 1.00 90.69 196 ASP A O 1
ATOM 1488 N N . THR A 1 197 ? -12.006 -4.655 29.313 1.00 89.06 197 THR A N 1
ATOM 1489 C CA . THR A 1 197 ? -11.894 -6.085 28.964 1.00 89.06 197 THR A CA 1
ATOM 1490 C C . THR A 1 197 ? -11.674 -6.326 27.468 1.00 89.06 197 THR A C 1
ATOM 1492 O O . THR A 1 197 ? -11.119 -7.355 27.086 1.00 89.06 197 THR A O 1
ATOM 1495 N N . LYS A 1 198 ? -12.075 -5.374 26.618 1.00 92.00 198 LYS A N 1
ATOM 1496 C CA . LYS A 1 198 ? -12.052 -5.451 25.149 1.00 92.00 198 LYS A CA 1
ATOM 1497 C C . LYS A 1 198 ? -11.923 -4.051 24.543 1.00 92.00 198 LYS A C 1
ATOM 1499 O O . LYS A 1 198 ? -12.419 -3.091 25.116 1.00 92.00 198 LYS A O 1
ATOM 1504 N N . LEU A 1 199 ? -11.297 -3.942 23.369 1.00 93.69 199 LEU A N 1
ATOM 1505 C CA . LEU A 1 199 ? -11.108 -2.659 22.665 1.00 93.69 199 LEU A CA 1
ATOM 1506 C C . LEU A 1 199 ? -12.392 -2.104 22.025 1.00 93.69 199 LEU A C 1
ATOM 1508 O O . LEU A 1 199 ? -12.473 -0.917 21.729 1.00 93.69 199 LEU A O 1
ATOM 1512 N N . GLY A 1 200 ? -13.384 -2.965 21.796 1.00 93.75 200 GLY A N 1
ATOM 1513 C CA . GLY A 1 200 ? -14.680 -2.591 21.230 1.00 93.75 200 GLY A CA 1
ATOM 1514 C C . GLY A 1 200 ? -14.761 -2.525 19.705 1.00 93.75 200 GLY A C 1
ATOM 1515 O O . GLY A 1 200 ? -15.801 -2.160 19.170 1.00 93.75 200 GLY A O 1
ATOM 1516 N N . PHE A 1 201 ? -13.717 -2.945 18.992 1.00 95.81 201 PHE A N 1
ATOM 1517 C CA . PHE A 1 201 ? -13.737 -3.102 17.539 1.00 95.81 201 PHE A CA 1
ATOM 1518 C C . PHE A 1 201 ? -13.023 -4.387 17.108 1.00 95.81 201 PHE A C 1
ATOM 1520 O O . PHE A 1 201 ? -12.186 -4.916 17.844 1.00 95.81 201 PHE A O 1
ATOM 1527 N N . ALA A 1 202 ? -13.357 -4.879 15.916 1.00 96.88 202 ALA A N 1
ATOM 1528 C CA . ALA A 1 202 ? -12.690 -5.993 15.253 1.00 96.88 202 ALA A CA 1
ATOM 1529 C C . ALA A 1 202 ? -12.030 -5.523 13.951 1.00 96.88 202 ALA A C 1
ATOM 1531 O O . ALA A 1 202 ? -12.513 -4.604 13.285 1.00 96.88 202 ALA A O 1
ATOM 1532 N N . ILE A 1 203 ? -10.922 -6.169 13.590 1.00 97.88 203 ILE A N 1
ATOM 1533 C CA . ILE A 1 203 ? -10.196 -5.922 12.342 1.00 97.88 203 ILE A CA 1
ATOM 1534 C C . ILE A 1 203 ? -10.306 -7.117 11.398 1.00 97.88 203 ILE A C 1
ATOM 1536 O O . ILE A 1 203 ? -10.432 -8.269 11.818 1.00 97.88 203 ILE A O 1
ATOM 1540 N N . SER A 1 204 ? -10.243 -6.856 10.100 1.00 97.81 204 SER A N 1
ATOM 1541 C CA . SER A 1 204 ? -10.171 -7.878 9.053 1.00 97.81 204 SER A CA 1
ATOM 1542 C C . SER A 1 204 ? -9.279 -7.396 7.911 1.00 97.81 204 SER A C 1
ATOM 1544 O O . SER A 1 204 ? -8.760 -6.279 7.953 1.00 97.81 204 SER A O 1
ATOM 1546 N N . ARG A 1 205 ? -9.049 -8.257 6.917 1.00 97.81 205 ARG A N 1
ATOM 1547 C CA . ARG A 1 205 ? -8.189 -7.974 5.766 1.00 97.81 205 ARG A CA 1
ATOM 1548 C C . ARG A 1 205 ? -8.979 -8.137 4.470 1.00 97.81 205 ARG A C 1
ATOM 1550 O O . ARG A 1 205 ? -9.736 -9.098 4.365 1.00 97.81 205 ARG A O 1
ATOM 1557 N N . THR A 1 206 ? -8.806 -7.226 3.517 1.00 97.88 206 THR A N 1
ATOM 1558 C CA . THR A 1 206 ? -9.370 -7.360 2.162 1.00 97.88 206 THR A CA 1
ATOM 1559 C C . THR A 1 206 ? -8.544 -8.332 1.308 1.00 97.88 206 THR A C 1
ATOM 1561 O O . THR A 1 206 ? -7.438 -8.723 1.698 1.00 97.88 206 THR A O 1
ATOM 1564 N N . GLU A 1 207 ? -9.044 -8.723 0.135 1.00 96.69 207 GLU A N 1
ATOM 1565 C CA . GLU A 1 207 ? -8.287 -9.567 -0.805 1.00 96.69 207 GLU A CA 1
ATOM 1566 C C . GLU A 1 207 ? -7.034 -8.847 -1.331 1.00 96.69 207 GLU A C 1
ATOM 1568 O O . GLU A 1 207 ? -5.975 -9.453 -1.477 1.00 96.69 207 GLU A O 1
ATOM 1573 N N . GLU A 1 208 ? -7.114 -7.525 -1.494 1.00 97.62 208 GLU A N 1
ATOM 1574 C CA . GLU A 1 208 ? -6.027 -6.641 -1.930 1.00 97.62 208 GLU A CA 1
ATOM 1575 C C . GLU A 1 208 ? -4.979 -6.367 -0.829 1.00 97.62 208 GLU A C 1
ATOM 1577 O O . GLU A 1 208 ? -3.989 -5.670 -1.066 1.00 97.62 208 GLU A O 1
ATOM 1582 N N . GLY A 1 209 ? -5.171 -6.932 0.371 1.00 97.25 209 GLY A N 1
ATOM 1583 C CA . GLY A 1 209 ? -4.200 -6.934 1.467 1.00 97.25 209 GLY A CA 1
ATOM 1584 C C . GLY A 1 209 ? -4.319 -5.782 2.470 1.00 97.25 209 GLY A C 1
ATOM 1585 O O . GLY A 1 209 ? -3.443 -5.646 3.326 1.00 97.25 209 GLY A O 1
ATOM 1586 N N . PHE A 1 210 ? -5.372 -4.961 2.411 1.00 98.31 210 PHE A N 1
ATOM 1587 C CA . PHE A 1 210 ? -5.579 -3.862 3.361 1.00 98.31 210 PHE A CA 1
ATOM 1588 C C . PHE A 1 210 ? -6.195 -4.353 4.671 1.00 98.31 210 PHE A C 1
ATOM 1590 O O . PHE A 1 210 ? -7.185 -5.082 4.655 1.00 98.31 210 PHE A O 1
ATOM 1597 N N . ILE A 1 211 ? -5.660 -3.905 5.811 1.00 98.38 211 ILE A N 1
ATOM 1598 C CA . ILE A 1 211 ? -6.318 -4.079 7.111 1.00 98.38 211 ILE A CA 1
ATOM 1599 C C . ILE A 1 211 ? -7.371 -2.988 7.295 1.00 98.38 211 ILE A C 1
ATOM 1601 O O . ILE A 1 211 ? -7.074 -1.804 7.152 1.00 98.38 211 ILE A O 1
ATOM 1605 N N . TYR A 1 212 ? -8.584 -3.371 7.677 1.00 98.25 212 TYR A N 1
ATOM 1606 C CA . TYR A 1 212 ? -9.680 -2.446 7.951 1.00 98.25 212 TYR A CA 1
ATOM 1607 C C . TYR A 1 212 ? -10.453 -2.843 9.208 1.00 98.25 212 TYR A C 1
ATOM 1609 O O . TYR A 1 212 ? -10.386 -3.984 9.672 1.00 98.25 212 TYR A O 1
ATOM 1617 N N . ILE A 1 213 ? -11.191 -1.886 9.763 1.00 98.12 213 ILE A N 1
ATOM 1618 C CA . ILE A 1 213 ? -12.088 -2.112 10.897 1.00 98.12 213 ILE A CA 1
ATOM 1619 C C . ILE A 1 213 ? -13.385 -2.710 10.356 1.00 98.12 213 ILE A C 1
ATOM 1621 O O . ILE A 1 213 ? -14.135 -2.048 9.639 1.00 98.12 213 ILE A O 1
ATOM 1625 N N . SER A 1 214 ? -13.620 -3.984 10.666 1.00 97.12 214 SER A N 1
ATOM 1626 C CA . SER A 1 214 ? -14.731 -4.770 10.125 1.00 97.12 214 SER A CA 1
ATOM 1627 C C . SER A 1 214 ? -16.009 -4.653 10.945 1.00 97.12 214 SER A C 1
ATOM 1629 O O . SER A 1 214 ? -17.102 -4.776 10.393 1.00 97.12 214 SER A O 1
ATOM 1631 N N . SER A 1 215 ? -15.891 -4.385 12.244 1.00 96.56 215 SER A N 1
ATOM 1632 C CA . SER A 1 215 ? -17.019 -4.043 13.105 1.00 96.56 215 SER A CA 1
ATOM 1633 C C . SER A 1 215 ? -16.577 -3.190 14.290 1.00 96.56 215 SER A C 1
ATOM 1635 O O . SER A 1 215 ? -15.450 -3.295 14.775 1.00 96.56 215 SER A O 1
ATOM 1637 N N . VAL A 1 216 ? -17.494 -2.358 14.775 1.00 95.75 216 VAL A N 1
ATOM 1638 C CA . VAL A 1 216 ? -17.408 -1.680 16.072 1.00 95.75 216 VAL A CA 1
ATOM 1639 C C . VAL A 1 216 ? -18.624 -2.121 16.879 1.00 95.75 216 VAL A C 1
ATOM 1641 O O . VAL A 1 216 ? -19.694 -2.334 16.306 1.00 95.75 216 VAL A O 1
ATOM 1644 N N . MET A 1 217 ? -18.454 -2.328 18.182 1.00 90.88 217 MET A N 1
ATOM 1645 C CA . MET A 1 217 ? -19.555 -2.714 19.059 1.00 90.88 217 MET A CA 1
ATOM 1646 C C . MET A 1 217 ? -20.567 -1.580 19.202 1.00 90.88 217 MET A C 1
ATOM 1648 O O . MET A 1 217 ? -20.211 -0.403 19.227 1.00 90.88 217 MET A O 1
ATOM 1652 N N . GLU A 1 218 ? -21.823 -1.972 19.369 1.00 83.50 218 GLU A N 1
ATOM 1653 C CA . GLU A 1 218 ? -22.879 -1.101 19.861 1.00 83.50 218 GLU A CA 1
ATOM 1654 C C . GLU A 1 218 ? -22.977 -1.295 21.387 1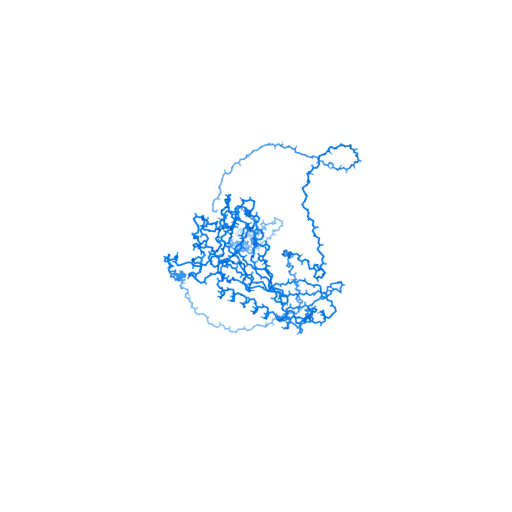.00 83.50 218 GLU A C 1
ATOM 1656 O O . GLU A 1 218 ? -22.897 -2.421 21.888 1.00 83.50 218 GLU A O 1
ATOM 1661 N N . ASP A 1 219 ? -23.033 -0.196 22.142 1.00 71.31 219 ASP A N 1
ATOM 1662 C CA . ASP A 1 219 ? -22.896 -0.208 23.604 1.00 71.31 219 ASP A CA 1
ATOM 1663 C C . ASP A 1 219 ? -24.265 -0.373 24.294 1.00 71.31 219 ASP A C 1
ATOM 1665 O O . ASP A 1 219 ? -24.847 0.597 24.776 1.00 71.31 219 ASP A O 1
ATOM 1669 N N . ASP A 1 220 ? -24.774 -1.608 24.351 1.00 61.75 220 ASP A N 1
ATOM 1670 C CA . ASP A 1 220 ? -26.025 -1.939 25.066 1.00 61.75 220 ASP A CA 1
ATOM 1671 C C . ASP A 1 220 ? -25.831 -2.045 26.594 1.00 61.75 220 ASP A C 1
ATOM 1673 O O . ASP A 1 220 ? -26.752 -1.838 27.384 1.00 61.75 220 ASP A O 1
ATOM 1677 N N . SER A 1 221 ? -24.614 -2.378 27.033 1.00 57.31 221 SER A N 1
ATOM 1678 C CA . SER A 1 221 ? -24.211 -2.385 28.443 1.00 57.31 221 SER A CA 1
ATOM 1679 C C . SER A 1 221 ? -23.638 -1.023 28.827 1.00 57.31 221 SER A C 1
ATOM 1681 O O . SER A 1 221 ? -22.745 -0.551 28.132 1.00 57.31 221 SER A O 1
ATOM 1683 N N . GLY A 1 222 ? -24.058 -0.440 29.957 1.00 65.25 222 GLY A N 1
ATOM 1684 C CA . GLY A 1 222 ? -23.733 0.937 30.385 1.00 65.25 222 GLY A CA 1
ATOM 1685 C C . GLY A 1 222 ? -22.258 1.304 30.652 1.00 65.25 222 GLY A C 1
ATOM 1686 O O . GLY A 1 222 ? -22.003 2.332 31.272 1.00 65.25 222 GLY A O 1
ATOM 1687 N N . PHE A 1 223 ? -21.297 0.500 30.194 1.00 73.50 223 PHE A N 1
ATOM 1688 C CA . PHE A 1 223 ? -19.876 0.836 30.119 1.00 73.50 223 PHE A CA 1
ATOM 1689 C C . PHE A 1 223 ? -19.502 1.110 28.660 1.00 73.50 223 PHE A C 1
ATOM 1691 O O . PHE A 1 223 ? -19.614 0.227 27.812 1.00 73.50 223 PHE A O 1
ATOM 1698 N N . LEU A 1 224 ? -19.045 2.331 28.382 1.00 84.75 224 LEU A N 1
ATOM 1699 C CA . LEU A 1 224 ? -18.713 2.788 27.035 1.00 84.75 224 LEU A CA 1
ATOM 1700 C C . LEU A 1 224 ? -17.369 2.190 26.588 1.00 84.75 224 LEU A C 1
ATOM 1702 O O . LEU A 1 224 ? -16.346 2.436 27.225 1.00 84.75 224 LEU A O 1
ATOM 1706 N N . ALA A 1 225 ? -17.347 1.411 25.505 1.00 91.06 225 ALA A N 1
ATOM 1707 C CA . ALA A 1 225 ? -16.120 0.754 25.052 1.00 91.06 225 ALA A CA 1
ATOM 1708 C C . ALA A 1 225 ? -15.046 1.758 24.561 1.00 91.06 225 ALA A C 1
ATOM 1710 O O . ALA A 1 225 ? -15.405 2.848 24.105 1.00 91.06 225 ALA A O 1
ATOM 1711 N N . PRO A 1 226 ? -13.742 1.400 24.562 1.00 93.69 226 PRO A N 1
ATOM 1712 C CA . PRO A 1 226 ? -12.654 2.274 24.092 1.00 93.69 226 PRO A CA 1
ATOM 1713 C C . PRO A 1 226 ? -12.867 2.828 22.683 1.00 93.69 226 PRO A C 1
ATOM 1715 O O . PRO A 1 226 ? -12.698 4.021 22.446 1.00 93.69 226 PRO A O 1
ATOM 1718 N N . SER A 1 227 ? -13.321 1.981 21.755 1.00 93.12 227 SER A N 1
ATOM 1719 C CA . SER A 1 227 ? -13.738 2.390 20.411 1.00 93.12 227 SER A CA 1
ATOM 1720 C C . SER A 1 227 ? -14.757 3.529 20.424 1.00 93.12 227 SER A C 1
ATOM 1722 O O . SER A 1 227 ? -14.652 4.470 19.643 1.00 93.12 227 SER A O 1
ATOM 1724 N N . THR A 1 228 ? -15.753 3.459 21.303 1.00 92.12 228 THR A N 1
ATOM 1725 C CA . THR A 1 228 ? -16.827 4.447 21.355 1.00 92.12 228 THR A CA 1
ATOM 1726 C C . THR A 1 228 ? -16.385 5.714 22.077 1.00 92.12 228 THR A C 1
ATOM 1728 O O . THR A 1 228 ? -16.650 6.805 21.575 1.00 92.12 228 THR A O 1
ATOM 1731 N N . ARG A 1 229 ? -15.654 5.590 23.195 1.00 92.25 229 ARG A N 1
ATOM 1732 C CA . ARG A 1 229 ? -15.033 6.722 23.912 1.00 92.25 229 ARG A CA 1
ATOM 1733 C C . ARG A 1 229 ? -14.144 7.565 22.991 1.00 92.25 229 ARG A C 1
ATOM 1735 O O . ARG A 1 229 ? -14.169 8.787 23.084 1.00 92.25 229 ARG A O 1
ATOM 1742 N N . SER A 1 230 ? -13.450 6.928 22.050 1.00 94.19 230 SER A N 1
ATOM 1743 C CA . SER A 1 230 ? -12.604 7.587 21.046 1.00 94.19 230 SER A CA 1
ATOM 1744 C C . SER A 1 230 ? -13.304 7.943 19.723 1.00 94.19 230 SER A C 1
ATOM 1746 O O . SER A 1 230 ? -12.630 8.203 18.729 1.00 94.19 230 SER A O 1
ATOM 1748 N N . GLY A 1 231 ? -14.641 7.930 19.660 1.00 93.50 231 GLY A N 1
ATOM 1749 C CA . GLY A 1 231 ? -15.410 8.347 18.474 1.00 93.50 231 GLY A CA 1
ATOM 1750 C C . GLY A 1 231 ? -15.343 7.400 17.264 1.00 93.50 231 GLY A C 1
ATOM 1751 O O . GLY A 1 231 ? -15.984 7.653 16.241 1.00 93.50 231 GLY A O 1
ATOM 1752 N N . LEU A 1 232 ? -14.634 6.270 17.370 1.00 95.50 232 LEU A N 1
ATOM 1753 C CA . LEU A 1 232 ? -14.442 5.308 16.279 1.00 95.50 232 LEU A CA 1
ATOM 1754 C C . LEU A 1 232 ? -15.770 4.711 15.792 1.00 95.50 232 LEU A C 1
ATOM 1756 O O . LEU A 1 232 ? -15.913 4.405 14.610 1.00 95.50 232 LEU A O 1
ATOM 1760 N N . ARG A 1 233 ? -16.752 4.567 16.691 1.00 94.06 233 ARG A N 1
ATOM 1761 C CA . ARG A 1 233 ? -18.100 4.070 16.371 1.00 94.06 233 ARG A CA 1
ATOM 1762 C C . ARG A 1 233 ? -18.819 4.965 15.363 1.00 94.06 233 ARG A C 1
ATOM 1764 O O . ARG A 1 233 ? -19.403 4.460 14.406 1.00 94.06 233 ARG A O 1
ATOM 1771 N N . ASP A 1 234 ? -18.760 6.279 15.548 1.00 94.44 234 ASP A N 1
ATOM 1772 C CA . ASP A 1 2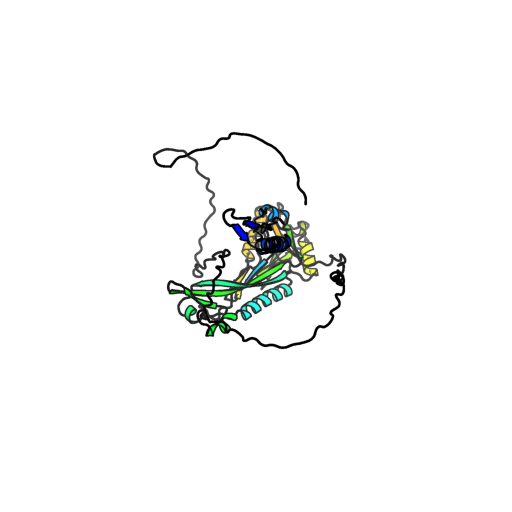34 ? -19.470 7.222 14.682 1.00 94.44 234 ASP A CA 1
ATOM 1773 C C . ASP A 1 234 ? -18.743 7.409 13.345 1.00 94.44 234 ASP A C 1
ATOM 1775 O O . ASP A 1 234 ? -19.395 7.397 12.300 1.00 94.44 234 ASP A O 1
ATOM 1779 N N . LEU A 1 235 ? -17.404 7.395 13.351 1.00 95.56 235 LEU A N 1
ATOM 1780 C CA . LEU A 1 235 ? -16.590 7.344 12.132 1.00 95.56 235 LEU A CA 1
ATOM 1781 C C . LEU A 1 235 ? -16.826 6.057 11.315 1.00 95.56 235 LEU A C 1
ATOM 1783 O O . LEU A 1 235 ? -16.960 6.108 10.094 1.00 95.56 235 LEU A O 1
ATOM 1787 N N . TYR A 1 236 ? -16.940 4.897 11.970 1.00 96.19 236 TYR A N 1
ATOM 1788 C CA . TYR A 1 236 ? -17.284 3.627 11.317 1.00 96.19 236 TYR A CA 1
ATOM 1789 C C . TYR A 1 236 ? -18.699 3.648 10.715 1.00 96.19 236 TYR A C 1
ATOM 1791 O O . TYR A 1 236 ? -18.912 3.173 9.596 1.00 96.19 236 TYR A O 1
ATOM 1799 N N . ARG A 1 237 ? -19.673 4.250 11.412 1.00 95.44 237 ARG A N 1
ATOM 1800 C CA . ARG A 1 237 ? -21.029 4.464 10.879 1.00 95.44 237 ARG A CA 1
ATOM 1801 C C . ARG A 1 237 ? -21.022 5.414 9.678 1.00 95.44 237 ARG A C 1
ATOM 1803 O O . ARG A 1 237 ? -21.768 5.175 8.732 1.00 95.44 237 ARG A O 1
ATOM 1810 N N . GLU A 1 238 ? -20.192 6.456 9.679 1.00 95.31 238 GLU A N 1
ATOM 1811 C CA . GLU A 1 238 ? -20.031 7.361 8.536 1.00 95.31 238 GLU A CA 1
ATOM 1812 C C . GLU A 1 238 ? -19.393 6.657 7.330 1.00 95.31 238 GLU A C 1
ATOM 1814 O O . GLU A 1 238 ? -19.963 6.709 6.239 1.00 95.31 238 GLU A O 1
ATOM 1819 N N . ALA A 1 239 ? -18.306 5.904 7.536 1.00 95.56 239 ALA A N 1
ATOM 1820 C CA . ALA A 1 239 ? -17.679 5.071 6.506 1.00 95.56 239 ALA A CA 1
ATOM 1821 C C . ALA A 1 239 ? -18.707 4.134 5.852 1.00 95.56 239 ALA A C 1
ATOM 1823 O O . ALA A 1 239 ? -18.854 4.097 4.630 1.00 95.56 239 ALA A O 1
ATOM 1824 N N . LYS A 1 240 ? -19.507 3.448 6.680 1.00 95.25 240 LYS A N 1
ATOM 1825 C CA . LYS A 1 240 ? -20.556 2.532 6.224 1.00 95.25 240 LYS A CA 1
ATOM 1826 C C . LYS A 1 240 ? -21.676 3.238 5.448 1.00 95.25 240 LYS A C 1
ATOM 1828 O O . LYS A 1 240 ? -22.148 2.688 4.460 1.00 95.25 240 LYS A O 1
ATOM 1833 N N . ARG A 1 241 ? -22.079 4.456 5.840 1.00 96.06 241 ARG A N 1
ATOM 1834 C CA . ARG A 1 241 ? -23.038 5.290 5.077 1.00 96.06 241 ARG A CA 1
ATOM 1835 C C . ARG A 1 241 ? -22.472 5.756 3.732 1.00 96.06 241 ARG A C 1
ATOM 1837 O O . ARG A 1 241 ? -23.232 5.903 2.783 1.00 96.06 241 ARG A O 1
ATOM 1844 N N . ALA A 1 242 ? -21.162 5.987 3.655 1.00 95.62 242 ALA A N 1
ATOM 1845 C CA . ALA A 1 242 ? -20.453 6.357 2.432 1.00 95.62 242 ALA A CA 1
ATOM 1846 C C . ALA A 1 242 ? -20.074 5.151 1.544 1.00 95.62 242 ALA A C 1
ATOM 1848 O O . ALA A 1 242 ? -19.474 5.342 0.485 1.00 95.62 242 ALA A O 1
ATOM 1849 N N . SER A 1 243 ? -20.398 3.919 1.963 1.00 95.69 243 SER A N 1
ATOM 1850 C CA . SER A 1 243 ? -19.943 2.668 1.335 1.00 95.69 243 SER A CA 1
ATOM 1851 C C . SER A 1 243 ? -18.413 2.589 1.199 1.00 95.69 243 SER A C 1
ATOM 1853 O O . SER A 1 243 ? -17.885 2.198 0.157 1.00 95.69 243 SER A O 1
ATOM 1855 N N . LYS A 1 244 ? -17.692 2.993 2.253 1.00 97.12 244 LYS A N 1
ATOM 1856 C CA . LYS A 1 244 ? -16.226 2.966 2.348 1.00 97.12 244 LYS A CA 1
ATOM 1857 C C . LYS A 1 244 ? -15.750 2.086 3.497 1.00 97.12 244 LYS A C 1
ATOM 1859 O O . LYS A 1 244 ? -16.424 1.945 4.517 1.00 97.12 244 LYS A O 1
ATOM 1864 N N . LEU A 1 245 ? -14.564 1.509 3.326 1.00 97.62 245 LEU A N 1
ATOM 1865 C CA . LEU A 1 245 ? -13.875 0.761 4.370 1.00 97.62 245 LEU A CA 1
ATOM 1866 C C . LEU A 1 245 ? -13.042 1.705 5.233 1.00 97.62 245 LEU A C 1
ATOM 1868 O O . LEU A 1 245 ? -12.290 2.535 4.722 1.00 97.62 245 LEU A O 1
ATOM 1872 N N . LEU A 1 246 ? -13.120 1.521 6.551 1.00 97.19 246 LEU A N 1
ATOM 1873 C CA . LEU A 1 246 ? -12.291 2.248 7.505 1.00 97.19 246 LEU A CA 1
ATOM 1874 C C . LEU A 1 246 ? -10.922 1.556 7.626 1.00 97.19 246 LEU A C 1
ATOM 1876 O O . LEU A 1 246 ? -10.681 0.744 8.523 1.00 97.19 246 LEU A O 1
ATOM 1880 N N . VAL A 1 247 ? -10.066 1.813 6.635 1.00 98.25 247 VAL A N 1
ATOM 1881 C CA . VAL A 1 247 ? -8.766 1.154 6.441 1.00 98.25 247 VAL A CA 1
ATOM 1882 C C . VAL A 1 247 ? -7.709 1.749 7.364 1.00 98.25 247 VAL A C 1
ATOM 1884 O O . VAL A 1 247 ? -7.509 2.961 7.382 1.00 98.25 247 VAL A O 1
ATOM 1887 N N . ILE A 1 248 ? -6.994 0.889 8.089 1.00 98.12 248 ILE A N 1
ATOM 1888 C CA . ILE A 1 248 ? -5.901 1.275 8.982 1.00 98.12 248 ILE A CA 1
ATOM 1889 C C . ILE A 1 248 ? -4.624 1.418 8.151 1.00 98.12 248 ILE A C 1
ATOM 1891 O O . ILE A 1 248 ? -4.100 0.436 7.625 1.00 98.12 248 ILE A O 1
ATOM 1895 N N . SER A 1 249 ? -4.095 2.636 8.047 1.00 97.00 249 SER A N 1
ATOM 1896 C CA . SER A 1 249 ? -2.821 2.903 7.376 1.00 97.00 249 SER A CA 1
ATOM 1897 C C . SER A 1 249 ? -1.621 2.654 8.287 1.00 97.00 249 SER A C 1
ATOM 1899 O O . SER A 1 249 ? -0.587 2.152 7.832 1.00 97.00 249 SER A O 1
ATOM 1901 N N . ARG A 1 250 ? -1.744 2.998 9.579 1.00 95.75 250 ARG A N 1
ATOM 1902 C CA . ARG A 1 250 ? -0.659 2.928 10.571 1.00 95.75 250 ARG A CA 1
ATOM 1903 C C . ARG A 1 250 ? -1.170 2.556 11.960 1.00 95.75 250 ARG A C 1
ATOM 1905 O O . ARG A 1 250 ? -2.253 2.980 12.357 1.00 95.75 250 ARG A O 1
ATOM 1912 N N . VAL A 1 251 ? -0.337 1.858 12.734 1.00 95.75 251 VAL A N 1
ATOM 1913 C CA . VAL A 1 251 ? -0.550 1.597 14.170 1.00 95.75 251 VAL A CA 1
ATOM 1914 C C . VAL A 1 251 ? 0.688 2.027 14.951 1.00 95.75 251 VAL A C 1
ATOM 1916 O O . VAL A 1 251 ? 1.766 1.449 14.790 1.00 95.75 251 VAL A O 1
ATOM 1919 N N . SER A 1 252 ? 0.529 3.053 15.790 1.00 91.69 252 SER A N 1
ATOM 1920 C CA . SER A 1 252 ? 1.613 3.711 16.537 1.00 91.69 252 SER A CA 1
ATOM 1921 C C . SER A 1 252 ? 2.739 4.210 15.620 1.00 91.69 252 SER A C 1
ATOM 1923 O O . SER A 1 252 ? 3.915 3.948 15.852 1.00 91.69 252 SER A O 1
ATOM 1925 N N . GLY A 1 253 ? 2.364 4.875 14.521 1.00 88.75 253 GLY A N 1
ATOM 1926 C CA . GLY A 1 253 ? 3.279 5.410 13.500 1.00 88.75 253 GLY A CA 1
ATOM 1927 C C . GLY A 1 253 ? 3.797 4.384 12.480 1.00 88.75 253 GLY A C 1
ATOM 1928 O O . GLY A 1 253 ? 4.092 4.753 11.345 1.00 88.75 253 GLY A O 1
ATOM 1929 N N . GLN A 1 254 ? 3.838 3.093 12.823 1.00 92.25 254 GLN A N 1
ATOM 1930 C CA . GLN A 1 254 ? 4.262 2.028 11.909 1.00 92.25 254 GLN A CA 1
ATOM 1931 C C . GLN A 1 254 ? 3.212 1.795 10.810 1.00 92.25 254 GLN A C 1
ATOM 1933 O O . GLN A 1 254 ? 2.068 1.469 11.123 1.00 92.25 254 GLN A O 1
ATOM 1938 N N . LYS A 1 255 ? 3.603 1.921 9.533 1.00 94.38 255 LYS A N 1
ATOM 1939 C CA . LYS A 1 255 ? 2.760 1.616 8.359 1.00 94.38 255 LYS A CA 1
ATOM 1940 C C . LYS A 1 255 ? 2.377 0.130 8.334 1.00 94.38 255 LYS A C 1
ATOM 1942 O O . LYS A 1 255 ? 3.251 -0.722 8.465 1.00 94.38 255 LYS A O 1
ATOM 1947 N N . VAL A 1 256 ? 1.089 -0.161 8.128 1.00 96.56 256 VAL A N 1
ATOM 1948 C CA . VAL A 1 256 ? 0.522 -1.529 8.052 1.00 96.56 256 VAL A CA 1
ATOM 1949 C C . VAL A 1 256 ? -0.183 -1.843 6.720 1.00 96.56 256 VAL A C 1
ATOM 1951 O O . VAL A 1 256 ? -0.808 -2.888 6.567 1.00 96.56 256 VAL A O 1
ATOM 1954 N N . LEU A 1 257 ? -0.059 -0.946 5.740 1.00 97.44 257 LEU A N 1
ATOM 1955 C CA . LEU A 1 257 ? -0.563 -1.122 4.374 1.00 97.44 257 LEU A CA 1
ATOM 1956 C C . LEU A 1 257 ? 0.241 -2.183 3.594 1.00 97.44 257 LEU A C 1
ATOM 1958 O O . LEU A 1 257 ? 1.440 -2.332 3.855 1.00 97.44 257 LEU A O 1
ATOM 1962 N N . PRO A 1 258 ? -0.364 -2.866 2.604 1.00 97.38 258 PRO A N 1
ATOM 1963 C CA . PRO A 1 258 ? 0.342 -3.820 1.751 1.00 97.38 258 PRO A CA 1
ATOM 1964 C C . PRO A 1 258 ? 1.415 -3.113 0.901 1.00 97.38 258 PRO A C 1
ATOM 1966 O O . PRO A 1 258 ? 1.255 -1.949 0.519 1.00 97.38 258 PRO A O 1
ATOM 1969 N N . TRP A 1 259 ? 2.531 -3.800 0.628 1.00 95.56 259 TRP A N 1
ATOM 1970 C CA . TRP A 1 259 ? 3.739 -3.158 0.071 1.00 95.56 259 TRP A CA 1
ATOM 1971 C C . TRP A 1 259 ? 4.388 -3.870 -1.119 1.00 95.56 259 TRP A C 1
ATOM 1973 O O . TRP A 1 259 ? 5.183 -3.250 -1.826 1.00 95.56 259 TRP A O 1
ATOM 1983 N N . MET A 1 260 ? 4.078 -5.144 -1.368 1.00 97.00 260 MET A N 1
ATOM 1984 C CA . MET A 1 260 ? 4.641 -5.882 -2.502 1.00 97.00 260 MET A CA 1
ATOM 1985 C C . MET A 1 260 ? 3.701 -6.988 -2.983 1.00 97.00 260 MET A C 1
ATOM 1987 O O . MET A 1 260 ? 3.004 -7.585 -2.170 1.00 97.00 260 MET A O 1
ATOM 1991 N N . VAL A 1 261 ? 3.738 -7.321 -4.271 1.00 97.88 261 VAL A N 1
ATOM 1992 C CA . VAL A 1 261 ? 3.134 -8.530 -4.842 1.00 97.88 261 VAL A CA 1
ATOM 1993 C C . VAL A 1 261 ? 4.247 -9.414 -5.394 1.00 97.88 261 VAL A C 1
ATOM 1995 O O . VAL A 1 261 ? 5.107 -8.934 -6.131 1.00 97.88 261 VAL A O 1
ATOM 1998 N N . SER A 1 262 ? 4.266 -10.692 -5.016 1.00 95.88 262 SER A N 1
ATOM 1999 C CA . SER A 1 262 ? 5.293 -11.644 -5.444 1.00 95.88 262 SER A CA 1
ATOM 2000 C C . SER A 1 262 ? 5.159 -12.043 -6.917 1.00 95.88 262 SER A C 1
ATOM 2002 O O . SER A 1 262 ? 4.128 -11.833 -7.563 1.00 95.88 262 SER A O 1
ATOM 2004 N N . THR A 1 263 ? 6.195 -12.720 -7.414 1.00 94.12 263 THR A N 1
ATOM 2005 C CA . THR A 1 263 ? 6.208 -13.399 -8.717 1.00 94.12 263 THR A CA 1
ATOM 2006 C C . THR A 1 263 ? 5.165 -14.519 -8.817 1.00 94.12 263 THR A C 1
ATOM 2008 O O . THR A 1 263 ? 4.717 -14.848 -9.908 1.00 94.12 263 THR A O 1
ATOM 2011 N N . SER A 1 264 ? 4.717 -15.067 -7.682 1.00 94.19 264 SER A N 1
ATOM 2012 C CA . SER A 1 264 ? 3.595 -16.013 -7.585 1.00 94.19 264 SER A CA 1
ATOM 2013 C C . SER A 1 264 ? 2.214 -15.350 -7.449 1.00 94.19 264 SER A C 1
ATOM 2015 O O . SER A 1 264 ? 1.224 -16.047 -7.250 1.00 94.19 264 SER A O 1
ATOM 2017 N N . GLY A 1 265 ? 2.129 -14.016 -7.506 1.00 92.75 265 GLY A N 1
ATOM 2018 C CA . GLY A 1 265 ? 0.875 -13.264 -7.372 1.00 92.75 265 GLY A CA 1
ATOM 2019 C C . GLY A 1 265 ? 0.425 -12.965 -5.935 1.00 92.75 265 GLY A C 1
ATOM 2020 O O . GLY A 1 265 ? -0.557 -12.253 -5.750 1.00 92.75 265 GLY A O 1
ATOM 2021 N N . ALA A 1 266 ? 1.134 -13.445 -4.910 1.00 96.00 266 ALA A N 1
ATOM 2022 C CA . ALA A 1 266 ? 0.751 -13.256 -3.511 1.00 96.00 266 ALA A CA 1
ATOM 2023 C C . ALA A 1 266 ? 1.085 -11.843 -2.997 1.00 96.00 266 ALA A C 1
ATOM 2025 O O . ALA A 1 266 ? 2.214 -11.364 -3.137 1.00 96.00 266 ALA A O 1
ATOM 2026 N N . ILE A 1 267 ? 0.121 -11.191 -2.341 1.00 97.69 267 ILE A N 1
ATOM 2027 C CA . ILE A 1 267 ? 0.281 -9.843 -1.777 1.00 97.69 267 ILE A CA 1
ATOM 2028 C C . ILE A 1 267 ? 0.918 -9.918 -0.383 1.00 97.69 267 ILE A C 1
ATOM 2030 O O . ILE A 1 267 ? 0.373 -10.524 0.543 1.00 97.69 267 ILE A O 1
ATOM 2034 N N . ARG A 1 268 ? 2.060 -9.249 -0.205 1.00 96.56 268 ARG A N 1
ATOM 2035 C CA . ARG A 1 268 ? 2.699 -9.039 1.098 1.00 96.56 268 ARG A CA 1
ATOM 2036 C C . ARG A 1 268 ? 1.999 -7.919 1.860 1.00 96.56 268 ARG A C 1
ATOM 2038 O O . ARG A 1 268 ? 1.977 -6.760 1.440 1.00 96.56 268 ARG A O 1
ATOM 2045 N N . CYS A 1 269 ? 1.443 -8.319 2.991 1.00 96.50 269 CYS A N 1
ATOM 2046 C CA . CYS A 1 269 ? 0.650 -7.537 3.923 1.00 96.50 269 CYS A CA 1
ATOM 2047 C C . CYS A 1 269 ? 0.874 -8.089 5.340 1.00 96.50 269 CYS A C 1
ATOM 2049 O O . CYS A 1 269 ? 1.440 -9.172 5.507 1.00 96.50 269 CYS A O 1
ATOM 2051 N N . PHE A 1 270 ? 0.427 -7.358 6.360 1.00 95.69 270 PHE A N 1
ATOM 2052 C CA . PHE A 1 270 ? 0.416 -7.867 7.732 1.00 95.69 270 PHE A CA 1
ATOM 2053 C C . PHE A 1 270 ? -0.732 -8.867 7.929 1.00 95.69 270 PHE A C 1
ATOM 2055 O O . PHE A 1 270 ? -1.763 -8.805 7.252 1.00 95.69 270 PHE A O 1
ATOM 2062 N N . ASP A 1 271 ? -0.557 -9.805 8.856 1.00 93.94 271 ASP A N 1
ATOM 2063 C CA . ASP A 1 271 ? -1.624 -10.701 9.286 1.00 93.94 271 ASP A CA 1
ATOM 2064 C C . ASP A 1 271 ? -2.456 -10.060 10.413 1.00 93.94 271 ASP A C 1
ATOM 2066 O O . ASP A 1 271 ? -1.997 -9.193 11.161 1.00 93.94 271 ASP A O 1
ATOM 2070 N N . THR A 1 272 ? -3.711 -10.483 10.544 1.00 95.69 272 THR A N 1
ATOM 2071 C CA . THR A 1 272 ? -4.629 -9.941 11.556 1.00 95.69 272 THR A CA 1
ATOM 2072 C C . THR A 1 272 ? -4.335 -10.443 12.969 1.00 95.69 272 THR A C 1
ATOM 2074 O O . THR A 1 272 ? -4.758 -9.795 13.928 1.00 95.69 272 THR A O 1
ATOM 2077 N N . VAL A 1 273 ? -3.620 -11.563 13.130 1.00 96.12 273 VAL A N 1
ATOM 2078 C CA . VAL A 1 273 ? -3.355 -12.187 14.435 1.00 96.12 273 VAL A CA 1
ATOM 2079 C C . VAL A 1 273 ? -2.264 -11.418 15.172 1.00 96.12 273 VAL A C 1
ATOM 2081 O O . VAL A 1 273 ? -2.508 -10.955 16.286 1.00 96.12 273 VAL A O 1
ATOM 2084 N N . SER A 1 274 ? -1.108 -11.195 14.544 1.00 95.69 274 SER A N 1
ATOM 2085 C CA . SER A 1 274 ? -0.007 -10.403 15.106 1.00 95.69 274 SER A CA 1
ATOM 2086 C C . SER A 1 274 ? -0.431 -8.958 15.386 1.00 95.69 274 SER A C 1
ATOM 2088 O O . SER A 1 274 ? -0.088 -8.392 16.428 1.00 95.69 274 SER A O 1
ATOM 2090 N N . LEU A 1 275 ? -1.265 -8.372 14.518 1.00 96.00 275 LEU A N 1
ATOM 2091 C CA . LEU A 1 275 ? -1.800 -7.034 14.741 1.00 96.00 275 LEU A CA 1
ATOM 2092 C C . LEU A 1 275 ? -2.783 -7.006 15.922 1.00 96.00 275 LEU A C 1
ATOM 2094 O O . LEU A 1 275 ? -2.666 -6.136 16.783 1.00 96.00 275 LEU A O 1
ATOM 2098 N N . SER A 1 276 ? -3.688 -7.984 16.031 1.00 95.81 276 SER A N 1
ATOM 2099 C CA . SER A 1 276 ? -4.593 -8.109 17.187 1.00 95.81 276 SER A CA 1
ATOM 2100 C C . SER A 1 276 ? -3.836 -8.354 18.497 1.00 95.81 276 SER A C 1
ATOM 2102 O O . SER A 1 276 ? -4.217 -7.815 19.538 1.00 95.81 276 SER A O 1
ATOM 2104 N N . GLN A 1 277 ? -2.731 -9.106 18.460 1.00 95.81 277 GLN A N 1
ATOM 2105 C CA . GLN A 1 277 ? -1.826 -9.280 19.598 1.00 95.81 277 GLN A CA 1
ATOM 2106 C C . GLN A 1 277 ? -1.173 -7.947 19.993 1.00 95.81 277 GLN A C 1
ATOM 2108 O O . GLN A 1 277 ? -1.243 -7.569 21.161 1.00 95.81 277 GLN A O 1
ATOM 2113 N N . LYS A 1 278 ? -0.628 -7.179 19.036 1.00 95.75 278 LYS A N 1
ATOM 2114 C CA . LYS A 1 278 ? -0.056 -5.843 19.290 1.00 95.75 278 LYS A CA 1
ATOM 2115 C C . LYS A 1 278 ? -1.088 -4.900 19.921 1.00 95.75 278 LYS A C 1
ATOM 2117 O O . LYS A 1 278 ? -0.808 -4.289 20.949 1.00 95.75 278 LYS A O 1
ATOM 2122 N N . LEU A 1 279 ? -2.299 -4.830 19.365 1.00 96.31 279 LEU A N 1
ATOM 2123 C CA . LEU A 1 279 ? -3.402 -4.022 19.907 1.00 96.31 279 LEU A CA 1
ATOM 2124 C C . LEU A 1 279 ? -3.811 -4.476 21.325 1.00 96.31 279 LEU A C 1
ATOM 2126 O O . LEU A 1 279 ? -4.093 -3.649 22.192 1.00 96.31 279 LEU A O 1
ATOM 2130 N N . SER A 1 280 ? -3.775 -5.783 21.599 1.00 95.06 280 SER A N 1
ATOM 2131 C CA . SER A 1 280 ? -4.036 -6.333 22.936 1.00 95.06 280 SER A CA 1
ATOM 2132 C C . SER A 1 280 ? -2.941 -5.969 23.943 1.00 95.06 280 SER A C 1
ATOM 2134 O O . SER A 1 280 ? -3.254 -5.649 25.088 1.00 95.06 280 SER A O 1
ATOM 2136 N N . LEU A 1 281 ? -1.668 -5.957 23.533 1.00 96.00 281 LEU A N 1
ATOM 2137 C CA . LEU A 1 281 ? -0.547 -5.538 24.383 1.00 96.00 281 LEU A CA 1
ATOM 2138 C C . LEU A 1 281 ? -0.659 -4.065 24.798 1.00 96.00 281 LEU A C 1
ATOM 2140 O O . LEU A 1 281 ? -0.393 -3.749 25.954 1.00 96.00 281 LEU A O 1
ATOM 2144 N N . HIS A 1 282 ? -1.129 -3.181 23.912 1.00 96.25 282 HIS A N 1
ATOM 2145 C CA . HIS A 1 282 ? -1.439 -1.790 24.270 1.00 96.25 282 HIS A CA 1
ATOM 2146 C C . HIS A 1 282 ? -2.484 -1.694 25.393 1.00 96.25 282 HIS A C 1
ATOM 2148 O O . HIS A 1 282 ? -2.265 -0.969 26.363 1.00 96.25 282 HIS A O 1
ATOM 2154 N N . ARG A 1 283 ? -3.570 -2.481 25.311 1.00 95.12 283 ARG A N 1
ATOM 2155 C CA . ARG A 1 283 ? -4.589 -2.590 26.373 1.00 95.12 283 ARG A CA 1
ATOM 2156 C C . ARG A 1 283 ? -3.989 -3.068 27.695 1.00 95.12 283 ARG A C 1
ATOM 2158 O O . ARG A 1 283 ? -4.217 -2.443 28.722 1.00 95.12 283 ARG A O 1
ATOM 2165 N N . HIS A 1 284 ? -3.194 -4.138 27.673 1.00 94.31 284 HIS A N 1
ATOM 2166 C CA . HIS A 1 284 ? -2.554 -4.674 28.882 1.00 94.31 284 HIS A CA 1
ATOM 2167 C C . HIS A 1 284 ? -1.513 -3.724 29.495 1.00 94.31 284 HIS A C 1
ATOM 2169 O O . HIS A 1 284 ? -1.362 -3.699 30.711 1.00 94.31 284 HIS A O 1
ATOM 2175 N N . ALA A 1 285 ? -0.831 -2.923 28.674 1.00 95.88 285 ALA A N 1
ATOM 2176 C CA . ALA A 1 285 ? 0.110 -1.899 29.119 1.00 95.88 285 ALA A CA 1
ATOM 2177 C C . ALA A 1 285 ? -0.552 -0.546 29.457 1.00 95.88 285 ALA A C 1
ATOM 2179 O O . ALA A 1 285 ? 0.168 0.397 29.784 1.00 95.88 285 ALA A O 1
ATOM 2180 N N . LEU A 1 286 ? -1.884 -0.430 29.324 1.00 95.62 286 LEU A N 1
ATOM 2181 C CA . LEU A 1 286 ? -2.657 0.818 29.428 1.00 95.62 286 LEU A CA 1
ATOM 2182 C C . LEU A 1 286 ? -2.041 1.982 28.621 1.00 95.62 286 LEU A C 1
ATOM 2184 O O . LEU A 1 286 ? -2.054 3.136 29.047 1.00 95.62 286 LEU A O 1
ATOM 2188 N N . ARG A 1 287 ? -1.477 1.681 27.442 1.00 96.00 287 ARG A N 1
ATOM 2189 C CA . ARG A 1 287 ? -0.888 2.681 26.538 1.00 96.00 287 ARG A CA 1
ATOM 2190 C C . ARG A 1 287 ? -1.818 2.947 25.360 1.00 96.00 287 ARG A C 1
ATOM 2192 O O . ARG A 1 287 ? -2.093 1.991 24.631 1.00 96.00 287 ARG A O 1
ATOM 2199 N N . PRO A 1 288 ? -2.233 4.203 25.112 1.00 94.94 288 PRO A N 1
ATOM 2200 C CA . PRO A 1 288 ? -3.191 4.525 24.060 1.00 94.94 288 PRO A CA 1
ATOM 2201 C C . PRO A 1 288 ? -2.741 4.011 22.689 1.00 94.94 288 PRO A C 1
ATOM 2203 O O . PRO A 1 288 ? -1.544 3.887 22.398 1.00 94.94 288 PRO A O 1
ATOM 2206 N N . ILE A 1 289 ? -3.717 3.677 21.846 1.00 97.12 289 ILE A N 1
ATOM 2207 C CA . ILE A 1 289 ? -3.467 3.155 20.501 1.00 97.12 289 ILE A CA 1
ATOM 2208 C C . ILE A 1 289 ? -3.717 4.275 19.503 1.00 97.12 289 ILE A C 1
ATOM 2210 O O . ILE A 1 289 ? -4.862 4.578 19.181 1.00 97.12 289 ILE A O 1
ATOM 2214 N N . LEU A 1 290 ? -2.643 4.856 18.975 1.00 96.44 290 LEU A N 1
ATOM 2215 C CA . LEU A 1 290 ? -2.734 5.791 17.860 1.00 96.44 290 LEU A CA 1
ATOM 2216 C C . LEU A 1 290 ? -2.886 5.021 16.541 1.00 96.44 290 LEU A C 1
ATOM 2218 O O . LEU A 1 290 ? -1.908 4.494 15.998 1.00 96.44 290 LEU A O 1
ATOM 2222 N N . LEU A 1 291 ? -4.114 4.955 16.035 1.00 97.12 291 LEU A N 1
ATOM 2223 C CA . LEU A 1 291 ? -4.431 4.477 14.693 1.00 97.12 291 LEU A CA 1
ATOM 2224 C C . LEU A 1 291 ? -4.368 5.654 13.717 1.00 97.12 291 LEU A C 1
ATOM 2226 O O . LEU A 1 291 ? -4.746 6.766 14.070 1.00 97.12 291 LEU A O 1
ATOM 2230 N N . HIS A 1 292 ? -3.924 5.413 12.488 1.00 96.38 292 HIS A N 1
ATOM 2231 C CA . HIS A 1 292 ? -4.191 6.324 11.373 1.00 96.38 292 HIS A CA 1
ATOM 2232 C C . HIS A 1 292 ? -5.087 5.605 10.372 1.00 96.38 292 HIS A C 1
ATOM 2234 O O . HIS A 1 292 ? -4.886 4.416 10.104 1.00 96.38 292 HIS A O 1
ATOM 2240 N N . LEU A 1 293 ? -6.095 6.314 9.875 1.00 97.12 293 LEU A N 1
ATOM 2241 C CA . LEU A 1 293 ? -7.161 5.772 9.041 1.00 97.12 293 LEU A CA 1
ATOM 2242 C C . LEU A 1 293 ? -7.175 6.502 7.695 1.00 97.12 293 LEU A C 1
ATOM 2244 O O . LEU A 1 293 ? -7.067 7.728 7.660 1.00 97.12 293 LEU A O 1
ATOM 2248 N N . LEU A 1 294 ? -7.293 5.763 6.589 1.00 96.94 294 LEU A N 1
ATOM 2249 C CA . LEU A 1 294 ? -7.431 6.364 5.260 1.00 96.94 294 LEU A CA 1
ATOM 2250 C C . LEU A 1 294 ? -8.818 7.015 5.139 1.00 96.94 294 LEU A C 1
ATOM 2252 O O . LEU A 1 294 ? -9.832 6.340 5.328 1.00 96.94 294 LEU A O 1
ATOM 2256 N N . MET A 1 295 ? -8.863 8.303 4.800 1.00 95.06 295 MET A N 1
ATOM 2257 C CA . MET A 1 295 ? -10.110 9.061 4.680 1.00 95.06 295 MET A CA 1
ATOM 2258 C C . MET A 1 295 ? -10.606 9.142 3.236 1.00 95.06 295 MET A C 1
ATOM 2260 O O . MET A 1 295 ? -9.826 9.221 2.284 1.00 95.06 295 MET A O 1
ATOM 2264 N N . TRP A 1 296 ? -11.929 9.171 3.088 1.00 94.19 296 TRP A N 1
ATOM 2265 C CA . TRP A 1 296 ? -12.649 9.459 1.846 1.00 94.19 296 TRP A CA 1
ATOM 2266 C C . TRP A 1 296 ? -13.170 10.902 1.844 1.00 94.19 296 TRP A C 1
ATOM 2268 O O . TRP A 1 296 ? -13.281 11.533 2.894 1.00 94.19 296 TRP A O 1
ATOM 2278 N N . GLU A 1 297 ? -13.528 11.420 0.670 1.00 85.38 297 GLU A N 1
ATOM 2279 C CA . GLU A 1 297 ? -14.198 12.719 0.564 1.00 85.38 297 GLU A CA 1
ATOM 2280 C C . GLU A 1 297 ? -15.602 12.650 1.189 1.00 85.38 297 GLU A C 1
ATOM 2282 O O . GLU A 1 297 ? -16.482 11.923 0.720 1.00 85.38 297 GLU A O 1
ATOM 2287 N N . GLY A 1 298 ? -15.810 13.397 2.275 1.00 67.38 298 GLY A N 1
ATOM 2288 C CA . GLY A 1 298 ? -17.116 13.572 2.909 1.00 67.38 298 GLY A CA 1
ATOM 2289 C C . GLY A 1 298 ? -17.973 14.623 2.194 1.00 67.38 298 GLY A C 1
ATOM 2290 O O . GLY A 1 298 ? -17.458 15.532 1.542 1.00 67.38 298 GLY A O 1
ATOM 2291 N N . LYS A 1 299 ? -19.301 14.554 2.360 1.00 47.78 299 LYS A N 1
ATOM 2292 C CA . LYS A 1 299 ? -20.248 15.554 1.825 1.00 47.78 299 LYS A CA 1
ATOM 2293 C C . LYS A 1 299 ? -20.243 16.872 2.623 1.00 47.78 299 LYS A C 1
ATOM 2295 O O . LYS A 1 299 ? -21.285 17.287 3.121 1.00 47.78 299 LYS A O 1
ATOM 2300 N N . SER A 1 300 ? -19.096 17.545 2.718 1.00 37.66 300 SER A N 1
ATOM 2301 C CA . SER A 1 300 ? -19.021 18.971 3.081 1.00 37.66 300 SER A CA 1
ATOM 2302 C C . SER A 1 300 ? -17.634 19.567 2.815 1.00 37.66 300 SER A C 1
ATOM 2304 O O . SER A 1 300 ? -16.892 19.902 3.737 1.00 37.66 300 SER A O 1
ATOM 2306 N N . ALA A 1 301 ? -17.316 19.769 1.540 1.00 37.12 301 ALA A N 1
ATOM 2307 C CA . ALA A 1 301 ? -16.423 20.845 1.121 1.00 37.12 301 ALA A CA 1
ATOM 2308 C C . ALA A 1 301 ? -17.049 21.606 -0.055 1.00 37.12 301 ALA A C 1
ATOM 2310 O O . ALA A 1 301 ? -16.380 21.926 -1.030 1.00 37.12 301 ALA A O 1
ATOM 2311 N N . ASP A 1 302 ? -18.337 21.946 0.081 1.00 37.19 302 ASP A N 1
ATOM 2312 C CA . ASP A 1 302 ? -19.001 22.969 -0.737 1.00 37.19 302 ASP A CA 1
ATOM 2313 C C . ASP A 1 302 ? -18.538 24.373 -0.283 1.00 37.19 302 ASP A C 1
ATOM 2315 O O . ASP A 1 302 ? -19.311 25.278 0.022 1.00 37.19 302 ASP A O 1
ATOM 2319 N N . ALA A 1 303 ? -17.215 24.542 -0.188 1.00 33.81 303 ALA A N 1
ATOM 2320 C CA . ALA A 1 303 ? -16.628 25.820 -0.522 1.00 33.81 303 ALA A CA 1
ATOM 2321 C C . ALA A 1 303 ? -16.851 25.962 -2.028 1.00 33.81 303 ALA A C 1
ATOM 2323 O O . ALA A 1 303 ? -16.544 25.011 -2.754 1.00 33.81 303 ALA A O 1
ATOM 2324 N N . PRO A 1 304 ? -17.360 27.101 -2.528 1.00 35.94 304 PRO A N 1
ATOM 2325 C CA . PRO A 1 304 ? -17.500 27.260 -3.958 1.00 35.94 304 PRO A CA 1
ATOM 2326 C C . PRO A 1 304 ? -16.117 27.057 -4.559 1.00 35.94 304 PRO A C 1
ATOM 2328 O O . PRO A 1 304 ? -15.186 27.817 -4.261 1.00 35.94 304 PRO A O 1
ATOM 2331 N N . ALA A 1 305 ? -15.994 26.046 -5.419 1.00 37.50 305 ALA A N 1
ATOM 2332 C CA . ALA A 1 305 ? -14.958 26.050 -6.423 1.00 37.50 305 ALA A CA 1
ATOM 2333 C C . ALA A 1 305 ? -15.120 27.395 -7.128 1.00 37.50 305 ALA A C 1
ATOM 2335 O O . ALA A 1 305 ? -16.057 27.595 -7.904 1.00 37.50 305 ALA A O 1
ATOM 2336 N N . ARG A 1 306 ? -14.253 28.360 -6.792 1.00 34.91 306 ARG A N 1
ATOM 2337 C CA . ARG A 1 306 ? -14.092 29.552 -7.608 1.00 34.91 306 ARG A CA 1
ATOM 2338 C C . ARG A 1 306 ? -13.685 28.991 -8.948 1.00 34.91 306 ARG A C 1
ATOM 2340 O O . ARG A 1 306 ? -12.542 28.564 -9.095 1.00 34.91 306 ARG A O 1
ATOM 2347 N N . ALA A 1 307 ? -14.649 28.932 -9.864 1.00 35.75 307 ALA A N 1
ATOM 2348 C CA . ALA A 1 307 ? -14.405 28.624 -11.250 1.00 35.75 307 ALA A CA 1
ATOM 2349 C C . ALA A 1 307 ? -13.309 29.592 -11.664 1.00 35.75 307 ALA A C 1
ATOM 2351 O O . ALA A 1 307 ? -13.528 30.803 -11.753 1.00 35.75 307 ALA A O 1
ATOM 2352 N N . HIS A 1 308 ? -12.094 29.065 -11.777 1.00 36.72 308 HIS A N 1
ATOM 2353 C CA . HIS A 1 308 ? -10.990 29.847 -12.258 1.00 36.72 308 HIS A CA 1
ATOM 2354 C C . HIS A 1 308 ? -11.278 29.960 -13.745 1.00 36.72 308 HIS A C 1
ATOM 2356 O O . HIS A 1 308 ? -10.930 29.069 -14.519 1.00 36.72 308 HIS A O 1
ATOM 2362 N N . GLU A 1 309 ? -12.004 31.019 -14.121 1.00 36.94 309 GLU A N 1
ATOM 2363 C CA . GLU A 1 309 ? -12.110 31.423 -15.514 1.00 36.94 309 GLU A CA 1
ATOM 2364 C C . GLU A 1 309 ? -10.699 31.339 -16.101 1.00 36.94 309 GLU A C 1
ATOM 2366 O O . GLU A 1 309 ? -9.752 31.825 -15.453 1.00 36.94 309 GLU A O 1
ATOM 2371 N N . PRO A 1 310 ? -10.524 30.706 -17.275 1.00 35.72 310 PRO A N 1
ATOM 2372 C CA . PRO A 1 310 ? -9.235 30.674 -17.931 1.00 35.72 310 PRO A CA 1
ATOM 2373 C C . PRO A 1 310 ? -8.854 32.113 -18.271 1.00 35.72 310 PRO A C 1
ATOM 2375 O O . PRO A 1 310 ? -9.269 32.664 -19.290 1.00 35.72 310 PRO A O 1
ATOM 2378 N N . ARG A 1 311 ? -8.072 32.748 -17.393 1.00 38.88 311 ARG A N 1
ATOM 2379 C CA . ARG A 1 311 ? -7.436 34.024 -17.693 1.00 38.88 311 ARG A CA 1
ATOM 2380 C C . ARG A 1 311 ? -6.439 33.747 -18.801 1.00 38.88 311 ARG A C 1
ATOM 2382 O O . ARG A 1 311 ? -5.331 33.281 -18.543 1.00 38.88 311 ARG A O 1
ATOM 2389 N N . LEU A 1 312 ? -6.877 34.009 -20.030 1.00 45.19 312 LEU A N 1
ATOM 2390 C CA . LEU A 1 312 ? -6.016 34.048 -21.200 1.00 45.19 312 LEU A CA 1
ATOM 2391 C C . LEU A 1 312 ? -4.781 34.898 -20.859 1.00 45.19 312 LEU A C 1
ATOM 2393 O O . LEU A 1 312 ? -4.931 35.952 -20.227 1.00 45.19 312 LEU A O 1
ATOM 2397 N N . PRO A 1 313 ? -3.567 34.459 -21.234 1.00 47.69 313 PRO A N 1
ATOM 2398 C CA . PRO A 1 313 ? -2.379 35.270 -21.026 1.00 47.69 313 PRO A CA 1
ATOM 2399 C C . PRO A 1 313 ? -2.555 36.619 -21.744 1.00 47.69 313 PRO A C 1
ATOM 2401 O O . PRO A 1 313 ? -3.149 36.655 -22.827 1.00 47.69 313 PRO A O 1
ATOM 2404 N N . PRO A 1 314 ? -2.069 37.732 -21.164 1.00 40.22 314 PRO A N 1
ATOM 2405 C CA . PRO A 1 314 ? -2.182 39.037 -21.801 1.00 40.22 314 PRO A CA 1
ATOM 2406 C C . PRO A 1 314 ? -1.500 38.996 -23.171 1.00 40.22 314 PRO A C 1
ATOM 2408 O O . PRO A 1 314 ? -0.345 38.580 -23.285 1.00 40.22 314 PRO A O 1
ATOM 2411 N N . GLN A 1 315 ? -2.227 39.405 -24.214 1.00 46.69 315 GLN A N 1
ATOM 2412 C CA . GLN A 1 315 ? -1.679 39.445 -25.567 1.00 46.69 315 GLN A CA 1
ATOM 2413 C C . GLN A 1 315 ? -0.485 40.415 -25.629 1.00 46.69 315 GLN A C 1
ATOM 2415 O O . GLN A 1 315 ? -0.548 41.489 -25.020 1.00 46.69 315 GLN A O 1
ATOM 2420 N N . PRO A 1 316 ? 0.590 40.081 -26.368 1.00 42.91 316 PRO A N 1
ATOM 2421 C CA . PRO A 1 316 ? 1.662 41.029 -26.640 1.00 42.91 316 PRO A CA 1
ATOM 2422 C C . PRO A 1 316 ? 1.111 42.268 -27.351 1.00 42.91 316 PRO A C 1
ATOM 2424 O O . PRO A 1 316 ? 0.297 42.151 -28.268 1.00 42.91 316 PRO A O 1
ATOM 2427 N N . ALA A 1 317 ? 1.571 43.453 -26.948 1.00 47.47 317 ALA A N 1
ATOM 2428 C CA . ALA A 1 317 ? 1.248 44.686 -27.657 1.00 47.47 317 ALA A CA 1
ATOM 2429 C C . ALA A 1 317 ? 1.770 44.626 -29.111 1.00 47.47 317 ALA A C 1
ATOM 2431 O O . ALA A 1 317 ? 2.830 44.036 -29.346 1.00 47.47 317 ALA A O 1
ATOM 2432 N N . PRO A 1 318 ? 1.064 45.228 -30.086 1.00 40.31 318 PRO A N 1
ATOM 2433 C CA . PRO A 1 318 ? 1.496 45.212 -31.478 1.00 40.31 318 PRO A CA 1
ATOM 2434 C C . PRO A 1 318 ? 2.828 45.952 -31.650 1.00 40.31 318 PRO A C 1
ATOM 2436 O O . PRO A 1 318 ? 3.019 47.059 -31.141 1.00 40.31 318 PRO A O 1
ATOM 2439 N N . TYR A 1 319 ? 3.746 45.335 -32.393 1.00 37.62 319 TYR A N 1
ATOM 2440 C CA . TYR A 1 319 ? 4.994 45.967 -32.814 1.00 37.62 319 TYR A CA 1
ATOM 2441 C C . TYR A 1 319 ? 4.707 47.066 -33.852 1.00 37.62 319 TYR A C 1
ATOM 2443 O O . TYR A 1 319 ? 3.809 46.886 -34.678 1.00 37.62 319 TYR A O 1
ATOM 2451 N N . PRO A 1 320 ? 5.454 48.187 -33.852 1.00 36.38 320 PRO A N 1
ATOM 2452 C CA . PRO A 1 320 ? 5.297 49.220 -34.869 1.00 36.38 320 PRO A CA 1
ATOM 2453 C C . PRO A 1 320 ? 5.703 48.693 -36.250 1.00 36.38 320 PRO A C 1
ATOM 2455 O O . PRO A 1 320 ? 6.731 48.029 -36.399 1.00 36.38 320 PRO A O 1
ATOM 2458 N N . GLU A 1 321 ? 4.894 49.013 -37.257 1.00 34.47 321 GLU A N 1
ATOM 2459 C CA . GLU A 1 321 ? 5.123 48.627 -38.648 1.00 34.47 321 GLU A CA 1
ATOM 2460 C C . GLU A 1 321 ? 6.432 49.228 -39.179 1.00 34.47 321 GLU A C 1
ATOM 2462 O O . GLU A 1 321 ? 6.668 50.432 -39.071 1.00 34.47 321 GLU A O 1
ATOM 2467 N N . PHE A 1 322 ? 7.268 48.393 -39.801 1.00 31.12 322 PHE A N 1
ATOM 2468 C CA . PHE A 1 322 ? 8.377 48.849 -40.634 1.00 31.12 322 PHE A CA 1
ATOM 2469 C C . PHE A 1 322 ? 8.080 48.486 -42.087 1.00 31.12 322 PHE A C 1
ATOM 2471 O O . PHE A 1 322 ? 7.998 47.310 -42.445 1.00 31.12 322 PHE A O 1
ATOM 2478 N N . SER A 1 323 ? 7.894 49.513 -42.914 1.00 32.47 323 SER A N 1
ATOM 2479 C CA . SER A 1 323 ? 7.530 49.391 -44.324 1.00 32.47 323 SER A CA 1
ATOM 2480 C C . SER A 1 323 ? 8.597 48.632 -45.114 1.00 32.47 323 SER A C 1
ATOM 2482 O O . SER A 1 323 ? 9.740 49.078 -45.217 1.00 32.47 323 SER A O 1
ATOM 2484 N N . ALA A 1 324 ? 8.221 47.502 -45.711 1.00 30.16 324 ALA A N 1
ATOM 2485 C CA . ALA A 1 324 ? 9.083 46.758 -46.620 1.00 30.16 324 ALA A CA 1
ATOM 2486 C C . ALA A 1 324 ? 8.950 47.304 -48.052 1.00 30.16 324 ALA A C 1
ATOM 2488 O O . ALA A 1 324 ? 8.066 46.886 -48.801 1.00 30.16 324 ALA A O 1
ATOM 2489 N N . GLU A 1 325 ? 9.838 48.216 -48.456 1.00 28.55 325 GLU A N 1
ATOM 2490 C CA . GLU A 1 325 ? 10.010 48.529 -49.879 1.00 28.55 325 GLU A CA 1
ATOM 2491 C C . GLU A 1 325 ? 10.801 47.415 -50.578 1.00 28.55 325 GLU A C 1
ATOM 2493 O O . GLU A 1 325 ? 11.883 47.012 -50.144 1.00 28.55 325 GLU A O 1
ATOM 2498 N N . LEU A 1 326 ? 10.240 46.894 -51.674 1.00 31.33 326 LEU A N 1
ATOM 2499 C CA . LEU A 1 326 ? 10.881 45.866 -52.487 1.00 31.33 326 LEU A CA 1
ATOM 2500 C C . LEU A 1 326 ? 12.130 46.412 -53.189 1.00 31.33 326 LEU A C 1
ATOM 2502 O O . LEU A 1 326 ? 12.035 47.339 -53.991 1.00 31.33 326 LEU A O 1
ATOM 2506 N N . LEU A 1 327 ? 13.240 45.682 -53.075 1.00 27.31 327 LEU A N 1
ATOM 2507 C CA . LEU A 1 327 ? 14.209 45.576 -54.165 1.00 27.31 327 LEU A CA 1
ATOM 2508 C C . LEU A 1 327 ? 14.285 44.129 -54.657 1.00 27.31 327 LEU A C 1
ATOM 2510 O O . LEU A 1 327 ? 14.341 43.172 -53.887 1.00 27.31 327 LEU A O 1
ATOM 2514 N N . ARG A 1 328 ? 14.192 43.989 -55.978 1.00 29.20 328 ARG A N 1
ATOM 2515 C CA . ARG A 1 328 ? 13.991 42.735 -56.710 1.00 29.20 328 ARG A CA 1
ATOM 2516 C C . ARG A 1 328 ? 15.285 42.378 -57.449 1.00 29.20 328 ARG A C 1
ATOM 2518 O O . ARG A 1 328 ? 15.966 43.282 -57.914 1.00 29.20 328 ARG A O 1
ATOM 2525 N N . GLN A 1 329 ? 15.498 41.078 -57.684 1.00 27.73 329 GLN A N 1
ATOM 2526 C CA . GLN A 1 329 ? 16.570 40.488 -58.517 1.00 27.73 329 GLN A CA 1
ATOM 2527 C C . GLN A 1 329 ? 17.979 40.496 -57.871 1.00 27.73 329 GLN A C 1
ATOM 2529 O O . GLN A 1 329 ? 18.320 41.396 -57.119 1.00 27.73 329 GLN A O 1
ATOM 2534 N N . GLY A 1 330 ? 18.836 39.494 -58.105 1.00 26.12 330 GLY A N 1
ATOM 2535 C CA . GLY A 1 330 ? 18.680 38.323 -58.978 1.00 26.12 330 GLY A CA 1
ATOM 2536 C C . GLY A 1 330 ? 19.665 37.187 -58.659 1.00 26.12 330 GLY A C 1
ATOM 2537 O O . GLY A 1 330 ? 20.505 37.300 -57.772 1.00 26.12 330 GLY A O 1
ATOM 2538 N N . SER A 1 331 ? 19.518 36.069 -59.369 1.00 33.41 331 SER A N 1
ATOM 2539 C CA . SER A 1 331 ? 20.242 34.814 -59.131 1.00 33.41 331 SER A CA 1
ATOM 2540 C C . SER A 1 331 ? 21.710 34.855 -59.567 1.00 33.41 331 SER A C 1
ATOM 2542 O O . SER A 1 331 ? 21.980 35.120 -60.733 1.00 33.41 331 SER A O 1
ATOM 2544 N N . PHE A 1 332 ? 22.627 34.433 -58.691 1.00 25.19 332 PHE A N 1
ATOM 2545 C CA . PHE A 1 332 ? 23.930 33.869 -59.069 1.00 25.19 332 PHE A CA 1
ATOM 2546 C C . PHE A 1 332 ? 24.277 32.711 -58.125 1.00 25.19 332 PHE A C 1
ATOM 2548 O O . PHE A 1 332 ? 24.059 32.805 -56.919 1.00 25.19 332 PHE A O 1
ATOM 2555 N N . GLY A 1 333 ? 24.750 31.595 -58.684 1.00 31.36 333 GLY A N 1
ATOM 2556 C CA . GLY A 1 333 ? 25.062 30.377 -57.931 1.00 31.36 333 GLY A CA 1
ATOM 2557 C C . GLY A 1 333 ? 26.513 30.321 -57.454 1.00 31.36 333 GLY A C 1
ATOM 2558 O O . GLY A 1 333 ? 27.399 30.880 -58.096 1.00 31.36 333 GLY A O 1
ATOM 2559 N N . VAL A 1 334 ? 26.747 29.593 -56.360 1.00 28.48 334 VAL A N 1
ATOM 2560 C CA . VAL A 1 334 ? 28.072 29.150 -55.893 1.00 28.48 334 VAL A CA 1
ATOM 2561 C C . VAL A 1 334 ? 27.940 27.708 -55.385 1.00 28.48 334 VAL A C 1
ATOM 2563 O O . VAL A 1 334 ? 26.907 27.331 -54.832 1.00 28.48 334 VAL A O 1
ATOM 2566 N N . GLU A 1 335 ? 28.962 26.893 -55.633 1.00 25.08 335 GLU A N 1
ATOM 2567 C CA . GLU A 1 335 ? 28.990 25.446 -55.385 1.00 25.08 335 GLU A CA 1
ATOM 2568 C C . GLU A 1 335 ? 28.936 25.066 -53.893 1.00 25.08 335 GLU A C 1
ATOM 2570 O O . GLU A 1 335 ? 29.469 25.770 -53.035 1.00 25.08 335 GLU A O 1
ATOM 2575 N N . LEU A 1 336 ? 28.359 23.895 -53.582 1.00 27.75 336 LEU A N 1
ATOM 2576 C CA . LEU A 1 336 ? 28.475 23.277 -52.255 1.00 27.75 336 LEU A CA 1
ATOM 2577 C C . LEU A 1 336 ? 29.874 22.664 -52.055 1.00 27.75 336 LEU A C 1
ATOM 2579 O O . LEU A 1 336 ? 30.234 21.738 -52.790 1.00 27.75 336 LEU A O 1
ATOM 2583 N N . PRO A 1 337 ? 30.607 23.018 -50.985 1.00 28.06 337 PRO A N 1
ATOM 2584 C CA . PRO A 1 337 ? 31.675 22.173 -50.470 1.00 28.06 337 PRO A CA 1
ATOM 2585 C C . PRO A 1 337 ? 31.054 20.946 -49.788 1.00 28.06 337 PRO A C 1
ATOM 2587 O O . PRO A 1 337 ? 30.259 21.075 -48.856 1.00 28.06 337 PRO A O 1
ATOM 2590 N N . ARG A 1 338 ? 31.428 19.739 -50.225 1.00 28.95 338 ARG A N 1
ATOM 2591 C CA . ARG A 1 338 ? 31.063 18.496 -49.524 1.00 28.95 338 ARG A CA 1
ATOM 2592 C C . ARG A 1 338 ? 31.706 18.484 -48.125 1.00 28.95 338 ARG A C 1
ATOM 2594 O O . ARG A 1 338 ? 32.921 18.686 -48.052 1.00 28.95 338 ARG A O 1
ATOM 2601 N N . PRO A 1 339 ? 30.972 18.187 -47.037 1.00 29.22 339 PRO A N 1
ATOM 2602 C CA . PRO A 1 339 ? 31.606 17.913 -45.753 1.00 29.22 339 PRO A CA 1
ATOM 2603 C C . PRO A 1 339 ? 32.416 16.612 -45.851 1.00 29.22 339 PRO A C 1
ATOM 2605 O O . PRO A 1 339 ? 31.936 15.602 -46.370 1.00 29.22 339 PRO A O 1
ATOM 2608 N N . ARG A 1 340 ? 33.666 16.651 -45.379 1.00 26.61 340 ARG A N 1
ATOM 2609 C CA . ARG A 1 340 ? 34.507 15.457 -45.228 1.00 26.61 340 ARG A CA 1
ATOM 2610 C C . ARG A 1 340 ? 33.991 14.608 -44.066 1.00 26.61 340 ARG A C 1
ATOM 2612 O O . ARG A 1 340 ? 33.482 15.144 -43.085 1.00 26.61 340 ARG A O 1
ATOM 2619 N N . GLN A 1 341 ? 34.142 13.292 -44.187 1.00 35.12 341 GLN A N 1
ATOM 2620 C CA . GLN A 1 341 ? 33.993 12.378 -43.060 1.00 35.12 341 GLN A CA 1
ATOM 2621 C C . GLN A 1 341 ? 35.177 12.574 -42.113 1.00 35.12 341 GLN A C 1
ATOM 2623 O O . GLN A 1 341 ? 36.299 12.278 -42.507 1.00 35.12 341 GLN A O 1
ATOM 2628 N N . ASP A 1 342 ? 34.909 12.999 -40.882 1.00 26.55 342 ASP A N 1
ATOM 2629 C CA . ASP A 1 342 ? 35.815 12.818 -39.751 1.00 26.55 342 ASP A CA 1
ATOM 2630 C C . ASP A 1 342 ? 34.985 12.421 -38.520 1.00 26.55 342 ASP A C 1
ATOM 2632 O O . ASP A 1 342 ? 34.126 13.162 -38.051 1.00 26.55 342 ASP A O 1
ATOM 2636 N N . SER A 1 343 ? 35.224 11.189 -38.071 1.00 29.03 343 SER A N 1
ATOM 2637 C CA . SER A 1 343 ? 34.951 10.589 -36.759 1.00 29.03 343 SER A CA 1
ATOM 2638 C C . SER A 1 343 ? 34.010 11.325 -35.789 1.00 29.03 343 SER A C 1
ATOM 2640 O O . SER A 1 343 ? 34.437 12.184 -35.017 1.00 29.03 343 SER A O 1
ATOM 2642 N N . PHE A 1 344 ? 32.760 10.856 -35.689 1.00 24.67 344 PHE A N 1
ATOM 2643 C CA . PHE A 1 344 ? 31.913 11.127 -34.522 1.00 24.67 344 PHE A CA 1
ATOM 2644 C C . PHE A 1 344 ? 32.452 10.380 -33.293 1.00 24.67 344 PHE A C 1
ATOM 2646 O O . PHE A 1 344 ? 32.128 9.214 -33.065 1.00 24.67 344 PHE A O 1
ATOM 2653 N N . GLY A 1 345 ? 33.273 11.057 -32.491 1.00 25.16 345 GLY A N 1
ATOM 2654 C CA . GLY A 1 345 ? 33.567 10.621 -31.129 1.00 25.16 345 GLY A CA 1
ATOM 2655 C C . GLY A 1 345 ? 32.321 10.783 -30.262 1.00 25.16 345 GLY A C 1
ATOM 2656 O O . GLY A 1 345 ? 31.920 11.906 -29.971 1.00 25.16 345 GLY A O 1
ATOM 2657 N N . VAL A 1 346 ? 31.701 9.671 -29.861 1.00 25.81 346 VAL A N 1
ATOM 2658 C CA . VAL A 1 346 ? 30.613 9.687 -28.876 1.00 25.81 346 VAL A CA 1
ATOM 2659 C C . VAL A 1 346 ? 31.230 9.897 -27.498 1.00 25.81 346 VAL A C 1
ATOM 2661 O O . VAL A 1 346 ? 31.788 8.975 -26.905 1.00 25.81 346 VAL A O 1
ATOM 2664 N N . GLU A 1 347 ? 31.137 11.121 -26.990 1.00 23.17 347 GLU A N 1
ATOM 2665 C CA . GLU A 1 347 ? 31.465 11.432 -25.603 1.00 23.17 347 GLU A CA 1
ATOM 2666 C C . GLU A 1 347 ? 30.363 10.857 -24.701 1.00 23.17 347 GLU A C 1
ATOM 2668 O O . GLU A 1 347 ? 29.284 11.435 -24.565 1.00 23.17 347 GLU A O 1
ATOM 2673 N N . LEU A 1 348 ? 30.609 9.676 -24.115 1.00 24.73 348 LEU A N 1
ATOM 2674 C CA . LEU A 1 348 ? 29.747 9.143 -23.060 1.00 24.73 348 LEU A CA 1
ATOM 2675 C C . LEU A 1 348 ? 29.825 10.072 -21.844 1.00 24.73 348 LEU A C 1
ATOM 2677 O O . LEU A 1 348 ? 30.760 9.995 -21.042 1.00 24.73 348 LEU A O 1
ATOM 2681 N N . VAL A 1 349 ? 28.803 10.910 -21.686 1.00 25.23 349 VAL A N 1
ATOM 2682 C CA . VAL A 1 349 ? 28.517 11.575 -20.417 1.00 25.23 349 VAL A CA 1
ATOM 2683 C C . VAL A 1 349 ? 28.268 10.484 -19.376 1.00 25.23 349 VAL A C 1
ATOM 2685 O O . VAL A 1 349 ? 27.328 9.698 -19.497 1.00 25.23 349 VAL A O 1
ATOM 2688 N N . ARG A 1 350 ? 29.134 10.416 -18.360 1.00 24.94 350 ARG A N 1
ATOM 2689 C CA . ARG A 1 350 ? 28.890 9.606 -17.163 1.00 24.94 350 ARG A CA 1
ATOM 2690 C C . ARG A 1 350 ? 27.656 10.158 -16.454 1.00 24.94 350 ARG A C 1
ATOM 2692 O O . ARG A 1 350 ? 27.699 11.277 -15.950 1.00 24.94 350 ARG A O 1
ATOM 2699 N N . GLU A 1 351 ? 26.593 9.368 -16.370 1.00 27.80 351 GLU A N 1
ATOM 2700 C CA . GLU A 1 351 ? 25.561 9.596 -15.362 1.00 27.80 351 GLU A CA 1
ATOM 2701 C C . GLU A 1 351 ? 26.070 9.062 -14.019 1.00 27.80 351 GLU A C 1
ATOM 2703 O O . GLU A 1 351 ? 26.158 7.852 -13.795 1.00 27.80 351 GLU A O 1
ATOM 2708 N N . ASP A 1 352 ? 26.440 9.976 -13.123 1.00 24.50 352 ASP A N 1
ATOM 2709 C CA . ASP A 1 352 ? 26.860 9.633 -11.769 1.00 24.50 352 ASP A CA 1
ATOM 2710 C C . ASP A 1 352 ? 25.659 9.175 -10.925 1.00 24.50 352 ASP A C 1
ATOM 2712 O O . ASP A 1 352 ? 24.964 9.964 -10.291 1.00 24.50 352 ASP A O 1
ATOM 2716 N N . SER A 1 353 ? 25.446 7.857 -10.915 1.00 28.14 353 SER A N 1
ATOM 2717 C CA . SER A 1 353 ? 25.044 7.048 -9.753 1.00 28.14 353 SER A CA 1
ATOM 2718 C C . SER A 1 353 ? 24.202 7.754 -8.671 1.00 28.14 353 SER A C 1
ATOM 2720 O O . SER A 1 353 ? 24.688 8.030 -7.571 1.00 28.14 353 SER A O 1
ATOM 2722 N N . PHE A 1 354 ? 22.901 7.936 -8.913 1.00 25.62 354 PHE A N 1
ATOM 2723 C CA . PHE A 1 354 ? 21.962 8.150 -7.808 1.00 25.62 354 PHE A CA 1
ATOM 2724 C C . PHE A 1 354 ? 21.804 6.853 -7.001 1.00 25.62 354 PHE A C 1
ATOM 2726 O O . PHE A 1 354 ? 21.662 5.767 -7.563 1.00 25.62 354 PHE A O 1
ATOM 2733 N N . GLY A 1 355 ? 21.874 6.965 -5.672 1.00 27.20 355 GLY A N 1
ATOM 2734 C CA . GLY A 1 355 ? 22.021 5.821 -4.770 1.00 27.20 355 GLY A CA 1
ATOM 2735 C C . GLY A 1 355 ? 20.873 4.812 -4.844 1.00 27.20 355 GLY A C 1
ATOM 2736 O O . GLY A 1 355 ? 19.781 5.068 -4.341 1.00 27.20 355 GLY A O 1
ATOM 2737 N N . VAL A 1 356 ? 21.156 3.633 -5.401 1.00 29.28 356 VAL A N 1
ATOM 2738 C CA . VAL A 1 356 ? 20.291 2.453 -5.302 1.00 29.28 356 VAL A CA 1
ATOM 2739 C C . VAL A 1 356 ? 20.563 1.764 -3.967 1.00 29.28 356 VAL A C 1
ATOM 2741 O O . VAL A 1 356 ? 21.662 1.260 -3.730 1.00 29.28 356 VAL A O 1
ATOM 2744 N N . GLU A 1 357 ? 19.560 1.721 -3.090 1.00 25.11 357 GLU A N 1
ATOM 2745 C CA . GLU A 1 357 ? 19.623 0.922 -1.867 1.00 25.11 357 GLU A CA 1
ATOM 2746 C C . GLU A 1 357 ? 19.653 -0.567 -2.243 1.00 25.11 357 GLU A C 1
ATOM 2748 O O . GLU A 1 357 ? 18.700 -1.118 -2.800 1.00 25.11 357 GLU A O 1
ATOM 2753 N N . LEU A 1 358 ? 20.793 -1.214 -1.988 1.00 26.02 358 LEU A N 1
ATOM 2754 C CA . LEU A 1 358 ? 21.073 -2.568 -2.451 1.00 26.02 358 LEU A CA 1
ATOM 2755 C C . LEU A 1 358 ? 20.309 -3.608 -1.613 1.00 26.02 358 LEU A C 1
ATOM 2757 O O . LEU A 1 358 ? 20.857 -4.190 -0.673 1.00 26.02 358 LEU A O 1
ATOM 2761 N N . VAL A 1 359 ? 19.048 -3.870 -1.968 1.00 29.27 359 VAL A N 1
ATOM 2762 C CA . VAL A 1 359 ? 18.259 -4.971 -1.392 1.00 29.27 359 VAL A CA 1
ATOM 2763 C C . VAL A 1 359 ? 18.866 -6.306 -1.836 1.00 29.27 359 VAL A C 1
ATOM 2765 O O . VAL A 1 359 ? 18.495 -6.869 -2.865 1.00 29.27 359 VAL A O 1
ATOM 2768 N N . ARG A 1 360 ? 19.821 -6.820 -1.052 1.00 27.59 360 ARG A N 1
ATOM 2769 C CA . ARG A 1 360 ? 20.384 -8.162 -1.244 1.00 27.59 360 ARG A CA 1
ATOM 2770 C C . ARG A 1 360 ? 19.279 -9.213 -1.135 1.00 27.59 360 ARG A C 1
ATOM 2772 O O . ARG A 1 360 ? 18.665 -9.379 -0.083 1.00 27.59 360 ARG A O 1
ATOM 2779 N N . GLN A 1 361 ? 19.064 -9.947 -2.224 1.00 34.25 361 GLN A N 1
ATOM 2780 C CA . GLN A 1 361 ? 18.310 -11.197 -2.219 1.00 34.25 361 GLN A CA 1
ATOM 2781 C C . GLN A 1 361 ? 19.184 -12.326 -1.660 1.00 34.25 361 GLN A C 1
ATOM 2783 O O . GLN A 1 361 ? 19.726 -13.120 -2.423 1.00 34.25 361 GLN A O 1
ATOM 2788 N N . ASP A 1 362 ? 19.288 -12.425 -0.336 1.00 26.80 362 ASP A N 1
ATOM 2789 C CA . ASP A 1 362 ? 19.821 -13.627 0.306 1.00 26.80 362 ASP A CA 1
ATOM 2790 C C . ASP A 1 362 ? 18.665 -14.504 0.825 1.00 26.80 362 ASP A C 1
ATOM 2792 O O . ASP A 1 362 ? 17.921 -14.128 1.729 1.00 26.80 362 ASP A O 1
ATOM 2796 N N . SER A 1 363 ? 18.551 -15.701 0.239 1.00 31.55 363 SER A N 1
ATOM 2797 C CA . SER A 1 363 ? 17.847 -16.883 0.767 1.00 31.55 363 SER A CA 1
ATOM 2798 C C . SER A 1 363 ? 16.316 -16.829 0.942 1.00 31.55 363 SER A C 1
ATOM 2800 O O . SER A 1 363 ? 15.793 -16.663 2.043 1.00 31.55 363 SER A O 1
ATOM 2802 N N . PHE A 1 364 ? 15.578 -17.193 -0.118 1.00 30.89 364 PHE A N 1
ATOM 2803 C CA . PHE A 1 364 ? 14.272 -17.858 0.033 1.00 30.89 364 PHE A CA 1
ATOM 2804 C C . PHE A 1 364 ? 14.444 -19.382 -0.023 1.00 30.89 364 PHE A C 1
ATOM 2806 O O . PHE A 1 364 ? 14.437 -19.972 -1.099 1.00 30.89 364 PHE A O 1
ATOM 2813 N N . GLY A 1 365 ? 14.574 -20.021 1.143 1.00 26.34 365 GLY A N 1
ATOM 2814 C CA . GLY A 1 365 ? 14.594 -21.482 1.257 1.00 26.34 365 GLY A CA 1
ATOM 2815 C C . GLY A 1 365 ? 15.047 -21.974 2.632 1.00 26.34 365 GLY A C 1
ATOM 2816 O O . GLY A 1 365 ? 16.225 -21.882 2.952 1.00 26.34 365 GLY A O 1
ATOM 2817 N N . GLY A 1 366 ? 14.117 -22.539 3.410 1.00 25.58 366 GLY A N 1
ATOM 2818 C CA . GLY A 1 366 ? 14.394 -23.206 4.690 1.00 25.58 366 GLY A CA 1
ATOM 2819 C C . GLY A 1 366 ? 13.798 -22.498 5.909 1.00 25.58 366 GLY A C 1
ATOM 2820 O O . GLY A 1 366 ? 14.204 -21.396 6.266 1.00 25.58 366 GLY A O 1
ATOM 2821 N N . GLU A 1 367 ? 12.848 -23.157 6.575 1.00 26.88 367 GLU A N 1
ATOM 2822 C CA . GLU A 1 367 ? 12.446 -22.799 7.937 1.00 26.88 367 GLU A CA 1
ATOM 2823 C C . GLU A 1 367 ? 13.579 -23.092 8.925 1.00 26.88 367 GLU A C 1
ATOM 2825 O O . GLU A 1 367 ? 14.205 -24.149 8.858 1.00 26.88 367 GLU A O 1
ATOM 2830 N N . LEU A 1 368 ? 13.746 -22.224 9.925 1.00 23.55 368 LEU A N 1
ATOM 2831 C CA . LEU A 1 368 ? 14.161 -22.647 11.261 1.00 23.55 368 LEU A CA 1
ATOM 2832 C C . LEU A 1 368 ? 13.743 -21.588 12.285 1.00 23.55 368 LEU A C 1
ATOM 2834 O O . LEU A 1 368 ? 14.242 -20.463 12.280 1.00 23.55 368 LEU A O 1
ATOM 2838 N N . LEU A 1 369 ? 12.817 -21.952 13.177 1.00 27.09 369 LEU A N 1
ATOM 2839 C CA . LEU A 1 369 ? 12.501 -21.133 14.344 1.00 27.09 369 LEU A CA 1
ATOM 2840 C C . LEU A 1 369 ? 13.752 -20.970 15.217 1.00 27.09 369 LEU A C 1
ATOM 2842 O O . LEU A 1 369 ? 14.303 -21.958 15.703 1.00 27.09 369 LEU A O 1
ATOM 2846 N N . ARG A 1 370 ? 14.097 -19.723 15.543 1.00 24.19 370 ARG A N 1
ATOM 2847 C CA . ARG A 1 370 ? 14.733 -19.402 16.823 1.00 24.19 370 ARG A CA 1
ATOM 2848 C C . ARG A 1 370 ? 14.022 -18.239 17.496 1.00 24.19 370 ARG A C 1
ATOM 2850 O O . ARG A 1 370 ? 14.028 -17.113 17.010 1.00 24.19 370 ARG A O 1
ATOM 2857 N N . GLN A 1 371 ? 13.410 -18.559 18.629 1.00 25.89 371 GLN A N 1
ATOM 2858 C CA . GLN A 1 371 ? 13.162 -17.598 19.691 1.00 25.89 371 GLN A CA 1
ATOM 2859 C C . GLN A 1 371 ? 14.515 -17.187 20.275 1.00 25.89 371 GLN A C 1
ATOM 2861 O O . GLN A 1 371 ? 15.333 -18.064 20.523 1.00 25.89 371 GLN A O 1
ATOM 2866 N N . ASP A 1 372 ? 14.701 -15.898 20.540 1.00 25.27 372 ASP A N 1
ATOM 2867 C CA . ASP A 1 372 ? 15.447 -15.404 21.701 1.00 25.27 372 ASP A CA 1
ATOM 2868 C C . ASP A 1 372 ? 14.925 -13.985 22.001 1.00 25.27 372 ASP A C 1
ATOM 2870 O O . ASP A 1 372 ? 14.895 -13.127 21.124 1.00 25.27 372 ASP A O 1
ATOM 2874 N N . SER A 1 373 ? 14.200 -13.772 23.101 1.00 24.95 373 SER A N 1
ATOM 2875 C CA . SER A 1 373 ? 14.677 -13.679 24.496 1.00 24.95 373 SER A CA 1
ATOM 2876 C C . SER A 1 373 ? 15.168 -12.262 24.818 1.00 24.95 373 SER A C 1
ATOM 2878 O O . SER A 1 373 ? 16.216 -11.817 24.359 1.00 24.95 373 SER A O 1
ATOM 2880 N N . PHE A 1 374 ? 14.382 -11.541 25.622 1.00 24.89 374 PHE A N 1
ATOM 2881 C CA . PHE A 1 374 ? 14.698 -10.192 26.095 1.00 24.89 374 PHE A CA 1
ATOM 2882 C C . PHE A 1 374 ? 15.880 -10.213 27.076 1.00 24.89 374 PHE A C 1
ATOM 2884 O O . PHE A 1 374 ? 15.819 -10.914 28.084 1.00 24.89 374 PHE A O 1
ATOM 2891 N N . ALA A 1 375 ? 16.884 -9.361 26.860 1.00 24.77 375 ALA A N 1
ATOM 2892 C CA . ALA A 1 375 ? 17.857 -8.997 27.888 1.00 24.77 375 ALA A CA 1
ATOM 2893 C C . ALA A 1 375 ? 18.345 -7.553 27.693 1.00 24.77 375 ALA A C 1
ATOM 2895 O O . ALA A 1 375 ? 18.859 -7.195 26.635 1.00 24.77 375 ALA A O 1
ATOM 2896 N N . CYS A 1 376 ? 18.196 -6.726 28.729 1.00 25.17 376 CYS A N 1
ATOM 2897 C CA . CYS A 1 376 ? 18.884 -5.440 28.833 1.00 25.17 376 CYS A CA 1
ATOM 2898 C C . CYS A 1 376 ? 20.272 -5.665 29.445 1.00 25.17 376 CYS A C 1
ATOM 2900 O O . CYS A 1 376 ? 20.376 -6.369 30.448 1.00 25.17 376 CYS A O 1
ATOM 2902 N N . THR A 1 377 ? 21.306 -4.998 28.931 1.00 25.97 377 THR A N 1
ATOM 2903 C CA . THR A 1 377 ? 22.614 -4.898 29.604 1.00 25.97 377 THR A CA 1
ATOM 2904 C C . THR A 1 377 ? 23.196 -3.494 29.481 1.00 25.97 377 THR A C 1
ATOM 2906 O O . THR A 1 377 ? 23.177 -2.888 28.411 1.00 25.97 377 THR A O 1
ATOM 2909 N N . GLU A 1 378 ? 23.688 -2.992 30.610 1.00 24.03 378 GLU A N 1
ATOM 2910 C CA . GLU A 1 378 ? 24.252 -1.655 30.823 1.00 24.03 378 GLU A CA 1
ATOM 2911 C C . GLU A 1 378 ? 25.686 -1.514 30.257 1.00 24.03 378 GLU A C 1
ATOM 2913 O O . GLU A 1 378 ? 26.356 -2.523 30.021 1.00 24.03 378 GLU A O 1
ATOM 2918 N N . PRO A 1 379 ? 26.205 -0.283 30.059 1.00 27.56 379 PRO A N 1
ATOM 2919 C CA . PRO A 1 379 ? 27.572 -0.063 29.587 1.00 27.56 379 PRO A CA 1
ATOM 2920 C C . PRO A 1 379 ? 28.603 -0.053 30.739 1.00 27.56 379 PRO A C 1
ATOM 2922 O O . PRO A 1 379 ? 28.361 0.572 31.775 1.00 27.56 379 PRO A O 1
ATOM 2925 N N . PRO A 1 380 ? 29.797 -0.657 30.575 1.00 29.44 380 PRO A N 1
ATOM 2926 C CA . PRO A 1 380 ? 30.843 -0.621 31.592 1.00 29.44 380 PRO A CA 1
ATOM 2927 C C . PRO A 1 380 ? 31.761 0.610 31.483 1.00 29.44 380 PRO A C 1
ATOM 2929 O O . PRO A 1 380 ? 32.146 1.057 30.404 1.00 29.44 380 PRO A O 1
ATOM 2932 N N . VAL A 1 381 ? 32.195 1.100 32.644 1.00 26.98 381 VAL A N 1
ATOM 2933 C CA . VAL A 1 381 ? 33.231 2.133 32.829 1.00 26.98 381 VAL A CA 1
ATOM 2934 C C . VAL A 1 381 ? 34.544 1.467 33.264 1.00 26.98 381 VAL A C 1
ATOM 2936 O O . VAL A 1 381 ? 34.475 0.649 34.181 1.00 26.98 381 VAL A O 1
ATOM 2939 N N . ARG A 1 382 ? 35.721 1.876 32.728 1.00 27.78 382 ARG A N 1
ATOM 2940 C CA . ARG A 1 382 ? 36.995 2.111 33.487 1.00 27.78 382 ARG A CA 1
ATOM 2941 C C . ARG A 1 382 ? 38.258 2.419 32.635 1.00 27.78 382 ARG A C 1
ATOM 2943 O O . ARG A 1 382 ? 38.690 1.601 31.840 1.00 27.78 382 ARG A O 1
ATOM 2950 N N . ARG A 1 383 ? 38.868 3.579 32.939 1.00 23.91 383 ARG A N 1
ATOM 2951 C CA . ARG A 1 383 ? 40.308 3.920 33.162 1.00 23.91 383 ARG A CA 1
ATOM 2952 C C . ARG A 1 383 ? 41.458 3.218 32.375 1.00 23.91 383 ARG A C 1
ATOM 2954 O O . ARG A 1 383 ? 41.731 2.052 32.619 1.00 23.91 383 ARG A O 1
ATOM 2961 N N . ALA A 1 384 ? 42.183 4.029 31.577 1.00 22.98 384 ALA A N 1
ATOM 2962 C CA . ALA A 1 384 ? 43.652 4.317 31.530 1.00 22.98 384 ALA A CA 1
ATOM 2963 C C . ALA A 1 384 ? 44.653 3.447 32.351 1.00 22.98 384 ALA A C 1
ATOM 2965 O O . ALA A 1 384 ? 44.303 3.030 33.452 1.00 22.98 384 ALA A O 1
ATOM 2966 N N . GLU A 1 385 ? 45.944 3.237 32.002 1.00 24.94 385 GLU A N 1
ATOM 2967 C CA . GLU A 1 385 ? 46.900 3.669 30.923 1.00 24.94 385 GLU A CA 1
ATOM 2968 C C . GLU A 1 385 ? 48.244 2.866 31.104 1.00 24.94 385 GLU A C 1
ATOM 2970 O O . GLU A 1 385 ? 48.258 2.018 32.002 1.00 24.94 385 GLU A O 1
ATOM 2975 N N . PRO A 1 386 ? 49.421 3.135 30.461 1.00 38.19 386 PRO A N 1
ATOM 2976 C CA . PRO A 1 386 ? 49.775 3.661 29.118 1.00 38.19 386 PRO A CA 1
ATOM 2977 C C . PRO A 1 386 ? 50.895 2.849 28.380 1.00 38.19 386 PRO A C 1
ATOM 2979 O O . PRO A 1 386 ? 51.542 1.986 28.970 1.00 38.19 386 PRO A O 1
ATOM 2982 N N . GLY A 1 387 ? 51.227 3.193 27.115 1.00 27.17 387 GLY A N 1
ATOM 2983 C CA . GLY A 1 387 ? 52.464 2.699 26.463 1.00 27.17 387 GLY A CA 1
ATOM 2984 C C . GLY A 1 387 ? 52.695 2.981 24.958 1.00 27.17 387 GLY A C 1
ATOM 2985 O O . GLY A 1 387 ? 52.531 2.068 24.165 1.00 27.17 387 GLY A O 1
ATOM 2986 N N . ILE A 1 388 ? 53.135 4.206 24.601 1.00 28.91 388 ILE A N 1
ATOM 2987 C CA . ILE A 1 388 ? 54.263 4.547 23.669 1.00 28.91 388 ILE A CA 1
ATOM 2988 C C . ILE A 1 388 ? 54.343 3.781 22.302 1.00 28.91 388 ILE A C 1
ATOM 2990 O O . ILE A 1 388 ? 54.541 2.576 22.296 1.00 28.91 388 ILE A O 1
ATOM 2994 N N . MET A 1 389 ? 54.361 4.379 21.089 1.00 26.48 389 MET A N 1
ATOM 2995 C CA . MET A 1 389 ? 54.551 5.781 20.646 1.00 26.48 389 MET A CA 1
ATOM 2996 C C . MET A 1 389 ? 54.117 6.031 19.164 1.00 26.48 389 MET A C 1
ATOM 2998 O O . MET A 1 389 ? 53.813 5.089 18.442 1.00 26.48 389 MET A O 1
ATOM 3002 N N . GLN A 1 390 ? 54.253 7.292 18.704 1.00 28.17 390 GLN A N 1
ATOM 3003 C CA . GLN A 1 390 ? 54.178 7.821 17.314 1.00 28.17 390 GLN A CA 1
ATOM 3004 C C . GLN A 1 390 ? 52.807 8.247 16.738 1.00 28.17 390 GLN A C 1
ATOM 3006 O O . GLN A 1 390 ? 52.316 7.702 15.753 1.00 28.17 390 GLN A O 1
ATOM 3011 N N . GLY A 1 391 ? 52.274 9.356 17.267 1.00 26.06 391 GLY A N 1
ATOM 3012 C CA . GLY A 1 391 ? 51.483 10.322 16.488 1.00 26.06 391 GLY A CA 1
ATOM 3013 C C . GLY A 1 391 ? 52.354 11.517 16.066 1.00 26.06 391 GLY A C 1
ATOM 3014 O O . GLY A 1 391 ? 53.343 11.812 16.736 1.00 26.06 391 GLY A O 1
ATOM 3015 N N . ARG A 1 392 ? 52.016 12.198 14.961 1.00 31.50 392 ARG A N 1
ATOM 3016 C CA . ARG A 1 392 ? 52.685 13.443 14.535 1.00 31.50 392 ARG A CA 1
ATOM 3017 C C . ARG A 1 392 ? 51.950 14.676 15.074 1.00 31.50 392 ARG A C 1
ATOM 3019 O O . ARG A 1 392 ? 50.747 14.803 14.866 1.00 31.50 392 ARG A O 1
ATOM 3026 N N . ASP A 1 393 ? 52.718 15.572 15.690 1.00 26.95 393 ASP A N 1
ATOM 3027 C CA . ASP A 1 393 ? 52.419 17.001 15.888 1.00 26.95 393 ASP A CA 1
ATOM 3028 C C . ASP A 1 393 ? 51.991 17.684 14.558 1.00 26.95 393 ASP A C 1
ATOM 3030 O O . ASP A 1 393 ? 52.334 17.189 13.482 1.00 26.95 393 ASP A O 1
ATOM 3034 N N . THR A 1 394 ? 51.243 18.798 14.536 1.00 31.25 394 THR A N 1
ATOM 3035 C CA . THR A 1 394 ? 51.455 20.013 15.358 1.00 31.25 394 THR A CA 1
ATOM 3036 C C . THR A 1 394 ? 50.174 20.825 15.652 1.00 31.25 394 THR A C 1
ATOM 3038 O O . THR A 1 394 ? 49.225 20.829 14.870 1.00 31.25 394 THR A O 1
ATOM 3041 N N . ALA A 1 395 ? 50.210 21.590 16.752 1.00 29.50 395 ALA A N 1
ATOM 3042 C CA . ALA A 1 395 ? 49.272 22.654 17.166 1.00 29.50 395 ALA A CA 1
ATOM 3043 C C . ALA A 1 395 ? 49.215 23.870 16.188 1.00 29.50 395 ALA A C 1
ATOM 3045 O O . ALA A 1 395 ? 50.036 23.958 15.279 1.00 29.50 395 ALA A O 1
ATOM 3046 N N . GLY A 1 396 ? 48.338 24.883 16.318 1.00 28.25 396 GLY A N 1
ATOM 3047 C CA . GLY A 1 396 ? 47.279 25.183 17.302 1.00 28.25 396 GLY A CA 1
ATOM 3048 C C . GLY A 1 396 ? 46.729 26.622 17.143 1.00 28.25 396 GLY A C 1
ATOM 3049 O O . GLY A 1 396 ? 47.248 27.402 16.347 1.00 28.25 396 GLY A O 1
ATOM 3050 N N . ASP A 1 397 ? 45.684 26.983 17.897 1.00 30.95 397 ASP A N 1
ATOM 3051 C CA . ASP A 1 397 ? 45.041 28.313 17.860 1.00 30.95 397 ASP A CA 1
ATOM 3052 C C . ASP A 1 397 ? 45.889 29.442 18.487 1.00 30.95 397 ASP A C 1
ATOM 3054 O O . ASP A 1 397 ? 46.462 29.253 19.558 1.00 30.95 397 ASP A O 1
ATOM 3058 N N . THR A 1 398 ? 45.876 30.659 17.907 1.00 27.64 398 THR A N 1
ATOM 3059 C CA . THR A 1 398 ? 45.319 31.897 18.534 1.00 27.64 398 THR A CA 1
ATOM 3060 C C . THR A 1 398 ? 45.640 33.218 17.787 1.00 27.64 398 THR A C 1
ATOM 3062 O O . THR A 1 398 ? 46.775 33.664 17.697 1.00 27.64 398 THR A O 1
ATOM 3065 N N . SER A 1 399 ? 44.576 33.896 17.331 1.00 32.19 399 SER A N 1
ATOM 3066 C CA . SER A 1 399 ? 44.319 35.360 17.346 1.00 32.19 399 SER A CA 1
ATOM 3067 C C . SER A 1 399 ? 45.468 36.403 17.339 1.00 32.19 399 SER A C 1
ATOM 3069 O O . SER A 1 399 ? 46.085 36.623 18.376 1.00 32.19 399 SER A O 1
ATOM 3071 N N . PHE A 1 400 ? 45.467 37.295 16.327 1.00 27.53 400 PHE A N 1
ATOM 3072 C CA . PHE A 1 400 ? 45.637 38.761 16.510 1.00 27.53 400 PHE A CA 1
ATOM 3073 C C . PHE A 1 400 ? 44.778 39.598 15.521 1.00 27.53 400 PHE A C 1
ATOM 3075 O O . PHE A 1 400 ? 44.125 39.054 14.635 1.00 27.53 400 PHE A O 1
ATOM 3082 N N . ARG A 1 401 ? 44.702 40.923 15.744 1.00 30.00 401 ARG A N 1
ATOM 3083 C CA . ARG A 1 401 ? 43.652 41.885 15.302 1.00 30.00 401 ARG A CA 1
ATOM 3084 C C . ARG A 1 401 ? 44.286 43.215 14.784 1.00 30.00 401 ARG A C 1
ATOM 3086 O O . ARG A 1 401 ? 45.479 43.385 14.990 1.00 30.00 401 ARG A O 1
ATOM 3093 N N . PHE A 1 402 ? 43.623 44.213 14.160 1.00 29.56 402 PHE A N 1
ATOM 3094 C CA . PHE A 1 402 ? 42.189 44.535 13.950 1.00 29.56 402 PHE A CA 1
ATOM 3095 C C . PHE A 1 402 ? 41.970 45.576 12.797 1.00 29.56 402 PHE A C 1
ATOM 3097 O O . PHE A 1 402 ? 42.853 46.378 12.530 1.00 29.56 402 PHE A O 1
ATOM 3104 N N . HIS A 1 403 ? 40.728 45.661 12.283 1.00 29.91 403 HIS A N 1
ATOM 3105 C CA . HIS A 1 403 ? 39.961 46.890 11.917 1.00 29.91 403 HIS A CA 1
ATOM 3106 C C . HIS A 1 403 ? 40.110 47.728 10.609 1.00 29.91 403 HIS A C 1
ATOM 3108 O O . HIS A 1 403 ? 41.112 48.390 10.381 1.00 29.91 403 HIS A O 1
ATOM 3114 N N . ASN A 1 404 ? 38.924 47.905 9.976 1.00 27.73 404 ASN A N 1
ATOM 3115 C CA . ASN A 1 404 ? 38.315 49.117 9.357 1.00 27.73 404 ASN A CA 1
ATOM 3116 C C . ASN A 1 404 ? 38.960 49.730 8.078 1.00 27.73 404 ASN A C 1
ATOM 3118 O O . ASN A 1 404 ? 40.162 49.670 7.889 1.00 27.73 404 ASN A O 1
ATOM 3122 N N . PHE A 1 405 ? 38.220 50.333 7.126 1.00 31.25 405 PHE A N 1
ATOM 3123 C CA . PHE A 1 405 ? 36.941 51.077 7.209 1.00 31.25 405 PHE A CA 1
ATOM 3124 C C . PHE A 1 405 ? 35.887 50.754 6.113 1.00 31.25 405 PHE A C 1
ATOM 3126 O O . PHE A 1 405 ? 36.081 49.907 5.249 1.00 31.25 405 PHE A O 1
ATOM 3133 N N . LYS A 1 406 ? 34.721 51.414 6.224 1.00 29.09 406 LYS A N 1
ATOM 3134 C CA . LYS A 1 406 ? 33.439 51.159 5.534 1.00 29.09 406 LYS A CA 1
ATOM 3135 C C . LYS A 1 406 ? 33.310 51.796 4.129 1.00 29.09 406 LYS A C 1
ATOM 3137 O O . LYS A 1 406 ? 33.870 52.857 3.888 1.00 29.09 406 LYS A O 1
ATOM 3142 N N . LEU A 1 407 ? 32.480 51.145 3.293 1.00 35.28 407 LEU A N 1
ATOM 3143 C CA . LEU A 1 407 ? 31.380 51.636 2.410 1.00 35.28 407 LEU A CA 1
ATOM 3144 C C . LEU A 1 407 ? 31.144 53.173 2.305 1.00 35.28 407 LEU A C 1
ATOM 3146 O O . LEU A 1 407 ? 31.313 53.840 3.326 1.00 35.28 407 LEU A O 1
ATOM 3150 N N . PRO A 1 408 ? 30.583 53.728 1.189 1.00 41.00 408 PRO A N 1
ATOM 3151 C CA . PRO A 1 408 ? 29.539 53.090 0.354 1.00 41.00 408 PRO A CA 1
ATOM 3152 C C . PRO A 1 408 ? 29.537 53.405 -1.173 1.00 41.00 408 PRO A C 1
ATOM 3154 O O . PRO A 1 408 ? 30.359 54.159 -1.673 1.00 41.00 408 PRO A O 1
ATOM 3157 N N . ASN A 1 409 ? 28.513 52.873 -1.862 1.00 31.78 409 ASN A N 1
ATOM 3158 C CA . ASN A 1 409 ? 27.918 53.310 -3.141 1.00 31.78 409 ASN A CA 1
ATOM 3159 C C . ASN A 1 409 ? 28.791 53.418 -4.410 1.00 31.78 409 ASN A C 1
ATOM 3161 O O . ASN A 1 409 ? 29.641 54.288 -4.541 1.00 31.78 409 ASN A O 1
ATOM 3165 N N . ASN A 1 410 ? 28.367 52.691 -5.450 1.00 31.78 410 ASN A N 1
ATOM 3166 C CA . ASN A 1 410 ? 27.995 53.330 -6.717 1.00 31.78 410 ASN A CA 1
ATOM 3167 C C . ASN A 1 410 ? 26.829 52.567 -7.366 1.00 31.78 410 ASN A C 1
ATOM 3169 O O . ASN A 1 410 ? 26.840 51.340 -7.439 1.00 31.78 410 ASN A O 1
ATOM 3173 N N . TRP A 1 411 ? 25.815 53.312 -7.804 1.00 38.09 411 TRP A N 1
ATOM 3174 C CA . TRP A 1 411 ? 24.786 52.860 -8.744 1.00 38.09 411 TRP A CA 1
ATOM 3175 C C . TRP A 1 411 ? 25.118 53.435 -10.133 1.00 38.09 411 TRP A C 1
ATOM 3177 O O . TRP A 1 411 ? 25.729 54.502 -10.200 1.00 38.09 411 TRP A O 1
ATOM 3187 N N . VAL A 1 412 ? 24.600 52.777 -11.185 1.00 40.12 412 VAL A N 1
ATOM 3188 C CA . VAL A 1 412 ? 24.693 53.107 -12.634 1.00 40.12 412 VAL A CA 1
ATOM 3189 C C . VAL A 1 412 ? 25.985 52.678 -13.347 1.00 40.12 412 VAL A C 1
ATOM 3191 O O . VAL A 1 412 ? 27.073 53.193 -13.022 1.00 40.12 412 VAL A O 1
#